Protein AF-A0A452YFK8-F1 (afdb_monomer_lite)

Sequence (552 aa):
MGLPKEFHDQCQLSLEVKFLKDFYCWAQAAVFNTADKILNSNVTIPEEKACSAALRLMLQILSWSFKPTLEHENLDAKIKSGLRSDAINLRKFERSLVKPGSLWTDILISSAHTTWVLNFYTTLRQKYSYDTLWGDSPIAVSCRQLIVQLCSLAGAVFPNDNGDAQIEHFMHILSAVILWIEPPNVIAESIRNGGSESEFIDGCHVLLSVASLTSSSLFDNLLKSIRQYGTINLLSALTSEAVKSVLDNQNEEETWGSDALDILLETWNVILGEACADKSPMSADGALAASNLFKIIVESHLKAAADSAFEDSDDAEYFHVSVSKRDEQLALYALIARAAADTTIPFLEQLFSERFARLSQRDVENDPTRTLEELYWLLLITSHVLTDSGEGETLLIPEALQAGFTNVVEVAQHPVVTLSWSIINFSRQCLDPGIRGRYFSPRLMEAVIWFLARWVATYLVPLDVSREIDSVGRHGSQHSRKLLNSFAWDNNQGELVLDFVVLMSMVALTTYQGEIELQTLTCQKLLASVVRRKHTCAYVVQLDSWRDLTRA

Foldseek 3Di:
DPDDPVVVVVVLVCCQPPPLLVLLVVLLVLLVVLLVCLLPHPDDPVSLVSNLVSLVSNLVSQLDPDDDDPDDAPVVLCVVLFWDPDFDPPVVVSQDQGERALVCLVPLQVVCVLVVLLVSLVSQCVVCVPPLCSCVDSNNLSSLSSLLSSLSYDHNSDDNPSCPSVLVSLLSSLVSLCVLCPPPVVNLVCVVVVGDLNSVLSSLSSLLSNLRTGALVSQQVSCVVPDVGGNLLSLLSNLLSLLLVCLVPVPDPPDSSVSSNVSSLSSLCSHQPPPPPDPDQHDPSNLVSLLVSLVSNLVSQLVSLLVCLPPDDPDPVVPPVVVVVVLVSLLSSLSSCLSNVLRNLVVLLVQLVVLVVVLVPPPVPDQNSSSLSSNLVSLSNLLSNQWPDDDPDQTEGDLSLLQVPLPDQDLCPRSSSSSVVSLLVVLLLCLPVVSVVRRPDLSSLLSSLQSQLRCLSYAVDDPPVVVVVPPDDDPRSVRSNVSSNCVCVPPPNVLVSLLSLLVSLLCQPPVVPPSVSSPCSSVVRRVCSQCVDPVSVVSNVPHPSNVVSVVD

pLDDT: mean 86.05, std 12.92, range [38.34, 98.56]

Secondary structure (DSSP, 8-state):
----HHHHHHHHHHHIIIIIHHHHHHHHHHHHHHHHHHHHSS--HHHHHHHHHHHHHHHHHHTS-PPPP-----HHHHHHHTB-SS----GGGT---B---GGGHIIIIIT-HHHHHHHHHHHHHHHTTT-TTGGGSHHHHHHHHHHHHHHTB-STTS-SSTTHHHHHHHHHHHHHHHHHHSSHHHHHHHHHTT---HHHHHHHHHHHHHHHHB-HHHHHHHHHTTSSS-HHHHHHHHHHHHHHHHHH-TT-SS-HHHHHHHHHHHHHHHHHSTT-SS-PPPPHHHHHHHHHHHHHHHHHHHHHHHHSTT-----HHHHHHHHHHHHHHHHHHHHHHHTTHHHHHHHHHHHHHHHHHHHHS--TTS--HHHHHHHHHHHHHHHHHHS---SSS-----HHHHHTTTT--SGGG-HHHHHHHHHHHHHHGGGSHHHHHHH--HHHHHHHHHHHHHHHHHHS--GGGGGGGTTS--TTHHHHHHHHHHTTTGGGHHHHHHHHHHHHHHHHHHHSTT-HHHHHHIIIIIIHHHHSSHHHHHHHTT-HHHHHHHH-

Structure (mmCIF, N/CA/C/O backbone):
data_AF-A0A452YFK8-F1
#
_entry.id   AF-A0A452YFK8-F1
#
loop_
_atom_site.group_PDB
_atom_site.id
_atom_site.type_symbol
_atom_site.label_atom_id
_atom_site.label_alt_id
_atom_site.label_comp_id
_atom_site.label_asym_id
_atom_site.label_entity_id
_atom_site.label_seq_id
_atom_site.pdbx_PDB_ins_code
_atom_site.Cartn_x
_atom_site.Cartn_y
_atom_site.Cartn_z
_atom_site.occupancy
_atom_site.B_iso_or_equiv
_atom_site.auth_seq_id
_atom_site.auth_comp_id
_atom_site.auth_asym_id
_atom_site.auth_atom_id
_atom_site.pdbx_PDB_model_num
ATOM 1 N N . MET A 1 1 ? -10.301 19.076 -37.029 1.00 59.91 1 MET A N 1
ATOM 2 C CA . MET A 1 1 ? -10.303 18.484 -38.386 1.00 59.91 1 MET A CA 1
ATOM 3 C C . MET A 1 1 ? -11.641 17.860 -38.787 1.00 59.91 1 MET A C 1
ATOM 5 O O . MET A 1 1 ? -11.816 17.655 -39.974 1.00 59.91 1 MET A O 1
ATOM 9 N N . GLY A 1 2 ? -12.604 17.616 -37.881 1.00 85.50 2 GLY A N 1
ATOM 10 C CA . GLY A 1 2 ? -13.976 17.229 -38.268 1.00 85.50 2 GLY A CA 1
ATOM 11 C C . GLY A 1 2 ? -14.100 15.903 -39.033 1.00 85.50 2 GLY A C 1
ATOM 12 O O . GLY A 1 2 ? -15.119 15.679 -39.676 1.00 85.50 2 GLY A O 1
ATOM 13 N N . LEU A 1 3 ? -13.065 15.056 -39.003 1.00 90.50 3 LEU A N 1
ATOM 14 C CA . LEU A 1 3 ? -13.039 13.762 -39.682 1.00 90.50 3 LEU A CA 1
ATOM 15 C C . LEU A 1 3 ? -13.605 12.660 -38.768 1.00 90.50 3 LEU A C 1
ATOM 17 O O . LEU A 1 3 ? -13.616 12.835 -37.546 1.00 90.50 3 LEU A O 1
ATOM 21 N N . PRO A 1 4 ? -14.071 11.530 -39.334 1.00 91.81 4 PRO A N 1
ATOM 22 C CA . PRO A 1 4 ? -14.598 10.414 -38.552 1.00 91.81 4 PRO A CA 1
ATOM 23 C C . PRO A 1 4 ? -13.551 9.804 -37.614 1.00 91.81 4 PRO A C 1
ATOM 25 O O . PRO A 1 4 ? -12.351 9.821 -37.906 1.00 91.81 4 PRO A O 1
ATOM 28 N N . LYS A 1 5 ? -14.010 9.209 -36.508 1.00 89.44 5 LYS A N 1
ATOM 29 C CA . LYS A 1 5 ? -13.144 8.530 -35.532 1.00 89.44 5 LYS A CA 1
ATOM 30 C C . LYS A 1 5 ? -12.317 7.425 -36.194 1.00 89.44 5 LYS A C 1
ATOM 32 O O . LYS A 1 5 ? -11.131 7.303 -35.919 1.00 89.44 5 LYS A O 1
ATOM 37 N N . GLU A 1 6 ? -12.904 6.700 -37.139 1.00 90.94 6 GLU A N 1
ATOM 38 C CA . GLU A 1 6 ? -12.248 5.618 -37.874 1.00 90.94 6 GLU A CA 1
ATOM 39 C C . GLU A 1 6 ? -11.037 6.119 -38.668 1.00 90.94 6 GLU A C 1
ATOM 41 O O . GLU A 1 6 ? -10.021 5.432 -38.749 1.00 90.94 6 GLU A O 1
ATOM 46 N N . PHE A 1 7 ? -11.115 7.331 -39.229 1.00 91.44 7 PHE A N 1
ATOM 47 C CA . PHE A 1 7 ? -9.986 7.942 -39.927 1.00 91.44 7 PHE A CA 1
ATOM 48 C C . PHE A 1 7 ? -8.850 8.258 -38.950 1.00 91.44 7 PHE A C 1
ATOM 50 O O . PHE A 1 7 ? -7.692 7.951 -39.224 1.00 91.44 7 PHE A O 1
ATOM 57 N N . HIS A 1 8 ? -9.180 8.821 -37.784 1.00 89.25 8 HIS A N 1
ATOM 58 C CA . HIS A 1 8 ? -8.199 9.075 -36.731 1.00 89.25 8 HIS A CA 1
ATOM 59 C C . HIS A 1 8 ? -7.556 7.773 -36.227 1.00 89.25 8 HIS A C 1
ATOM 61 O O . HIS A 1 8 ? -6.331 7.709 -36.119 1.00 89.25 8 HIS A O 1
ATOM 67 N N . ASP A 1 9 ? -8.343 6.711 -36.042 1.00 88.06 9 ASP A N 1
ATOM 68 C CA . ASP A 1 9 ? -7.860 5.392 -35.623 1.00 88.06 9 ASP A CA 1
ATOM 69 C C . ASP A 1 9 ? -6.946 4.735 -36.676 1.00 88.06 9 ASP A C 1
ATOM 71 O O . ASP A 1 9 ? -5.994 4.030 -36.319 1.00 88.06 9 ASP A O 1
ATOM 75 N N . GLN A 1 10 ? -7.214 4.964 -37.969 1.00 89.19 10 GLN A N 1
ATOM 76 C CA . GLN A 1 10 ? -6.372 4.520 -39.086 1.00 89.19 10 GLN A CA 1
ATOM 77 C C . GLN A 1 10 ? -5.072 5.321 -39.183 1.00 89.19 10 GLN A C 1
ATOM 79 O O . GLN A 1 10 ? -4.011 4.733 -39.390 1.00 89.19 10 GLN A O 1
ATOM 84 N N . CYS A 1 11 ? -5.125 6.644 -39.012 1.00 89.81 11 CYS A N 1
ATOM 85 C CA . CYS A 1 11 ? -3.928 7.482 -38.955 1.00 89.81 11 CYS A CA 1
ATOM 86 C C . CYS A 1 11 ? -3.033 7.090 -37.777 1.00 89.81 11 CYS A C 1
ATOM 88 O O . CYS A 1 11 ? -1.826 6.957 -37.962 1.00 89.81 11 CYS A O 1
ATOM 90 N N . GLN A 1 12 ? -3.624 6.850 -36.603 1.00 89.88 12 GLN A N 1
ATOM 91 C CA . GLN A 1 12 ? -2.911 6.391 -35.413 1.00 89.88 12 GLN A CA 1
ATOM 92 C C . GLN A 1 12 ? -2.196 5.058 -35.678 1.00 89.88 12 GLN A C 1
ATOM 94 O O . GLN A 1 12 ? -0.994 4.951 -35.451 1.00 89.88 12 GLN A O 1
ATOM 99 N N . LEU A 1 13 ? -2.904 4.074 -36.247 1.00 88.00 13 LEU A N 1
ATOM 100 C CA . LEU A 1 13 ? -2.318 2.780 -36.609 1.00 88.00 13 LEU A CA 1
ATOM 101 C C . LEU A 1 13 ? -1.229 2.921 -37.686 1.00 88.00 13 LEU A C 1
ATOM 103 O O . LEU A 1 13 ? -0.198 2.259 -37.622 1.00 88.00 13 LEU A O 1
ATOM 107 N N . SER A 1 14 ? -1.432 3.789 -38.681 1.00 90.94 14 SER A N 1
ATOM 108 C CA . SER A 1 14 ? -0.426 4.026 -39.717 1.00 90.94 14 SER A CA 1
ATOM 109 C C . SER A 1 14 ? 0.828 4.695 -39.157 1.00 90.94 14 SER A C 1
ATOM 111 O O . SER A 1 14 ? 1.910 4.408 -39.663 1.00 90.94 14 SER A O 1
ATOM 113 N N . LEU A 1 15 ? 0.700 5.587 -38.169 1.00 92.56 15 LEU A N 1
ATOM 114 C CA . LEU A 1 15 ? 1.844 6.184 -37.482 1.00 92.56 15 LEU A CA 1
ATOM 115 C C . LEU A 1 15 ? 2.645 5.105 -36.747 1.00 92.56 15 LEU A C 1
ATOM 117 O O . LEU A 1 15 ? 3.855 4.990 -36.944 1.00 92.56 15 LEU A O 1
ATOM 121 N N . GLU A 1 16 ? 1.938 4.281 -35.975 1.00 91.19 16 GLU A N 1
ATOM 122 C CA . GLU A 1 16 ? 2.496 3.191 -35.175 1.00 91.19 16 GLU A CA 1
ATOM 123 C C . GLU A 1 16 ? 3.266 2.174 -36.017 1.00 91.19 16 GLU A C 1
ATOM 125 O O . GLU A 1 16 ? 4.436 1.905 -35.754 1.00 91.19 16 GLU 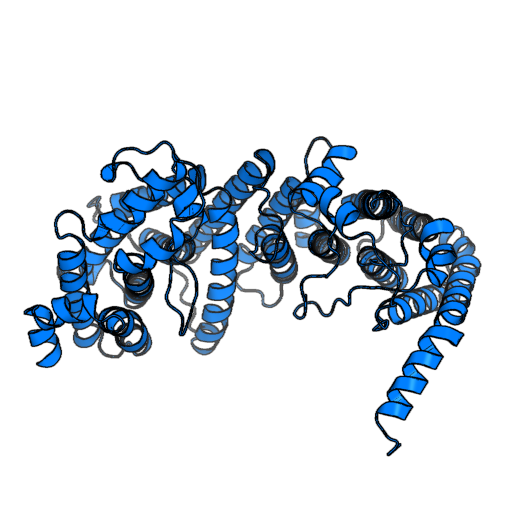A O 1
ATOM 130 N N . VAL A 1 17 ? 2.633 1.652 -37.070 1.00 87.94 17 VAL A N 1
ATOM 131 C CA . VAL A 1 17 ? 3.197 0.560 -37.873 1.00 87.94 17 VAL A CA 1
ATOM 132 C C . VAL A 1 17 ? 4.303 1.037 -38.816 1.00 87.94 17 VAL A C 1
ATOM 134 O O . VAL A 1 17 ? 5.221 0.272 -39.100 1.00 87.94 17 VAL A O 1
ATOM 137 N N . LYS A 1 18 ? 4.226 2.271 -39.339 1.00 90.06 18 LYS A N 1
ATOM 138 C CA . LYS A 1 18 ? 5.127 2.719 -40.418 1.00 90.06 18 LYS A CA 1
ATOM 139 C C . LYS A 1 18 ? 6.245 3.657 -39.987 1.00 90.06 18 LYS A C 1
ATOM 141 O O . LYS A 1 18 ? 7.219 3.743 -40.718 1.00 90.06 18 LYS A O 1
ATOM 146 N N . PHE A 1 19 ? 6.090 4.403 -38.892 1.00 94.31 19 PHE A N 1
ATOM 147 C CA . PHE A 1 19 ? 6.986 5.530 -38.606 1.00 94.31 19 PHE A CA 1
ATOM 148 C C . PHE A 1 19 ? 7.599 5.497 -37.207 1.00 94.31 19 PHE A C 1
ATOM 150 O O . PHE A 1 19 ? 8.754 5.886 -37.060 1.00 94.31 19 PHE A O 1
ATOM 157 N N . LEU A 1 20 ? 6.877 5.024 -36.181 1.00 95.06 20 LEU A N 1
ATOM 158 C CA . LEU A 1 20 ? 7.389 5.068 -34.803 1.00 95.06 20 LEU A CA 1
ATOM 159 C C . LEU A 1 20 ? 8.714 4.309 -34.635 1.00 95.06 20 LEU A C 1
ATOM 161 O O . LEU A 1 20 ? 9.611 4.815 -33.962 1.00 95.06 20 LEU A O 1
ATOM 165 N N . LYS A 1 21 ? 8.862 3.142 -35.281 1.00 94.38 21 LYS A N 1
ATOM 166 C CA . LYS A 1 21 ? 10.102 2.345 -35.241 1.00 94.38 21 LYS A CA 1
ATOM 167 C C . LYS A 1 21 ? 11.293 3.129 -35.808 1.00 94.38 21 LYS A C 1
ATOM 169 O O . LYS A 1 21 ? 12.338 3.210 -35.168 1.00 94.38 21 LYS A O 1
ATOM 174 N N . ASP A 1 22 ? 11.111 3.774 -36.958 1.00 96.00 22 ASP A N 1
ATOM 175 C CA . ASP A 1 22 ? 12.157 4.574 -37.604 1.00 96.00 22 ASP A CA 1
ATOM 176 C C . ASP A 1 22 ? 12.530 5.801 -36.765 1.00 96.00 22 ASP A C 1
ATOM 178 O O . ASP A 1 22 ? 13.711 6.093 -36.577 1.00 96.00 22 ASP A O 1
ATOM 182 N N . PHE A 1 23 ? 11.535 6.494 -36.201 1.00 97.12 23 PHE A N 1
ATOM 183 C CA . PHE A 1 23 ? 11.768 7.645 -35.325 1.00 97.12 23 PHE A CA 1
ATOM 184 C C . PHE A 1 23 ? 12.544 7.250 -34.067 1.00 97.12 23 PHE A C 1
ATOM 186 O O . PHE A 1 23 ? 13.447 7.980 -33.652 1.00 97.12 23 PHE A O 1
ATOM 193 N N . TYR A 1 24 ? 12.244 6.077 -33.502 1.00 96.50 24 TYR A N 1
ATOM 194 C CA . TYR A 1 24 ? 12.995 5.523 -32.382 1.00 96.50 24 TYR A CA 1
ATOM 195 C C . TYR A 1 24 ? 14.456 5.265 -32.769 1.00 96.50 24 TYR A C 1
ATOM 197 O O . TYR A 1 24 ? 15.362 5.720 -32.073 1.00 96.50 24 TYR A O 1
ATOM 205 N N . CYS A 1 25 ? 14.708 4.614 -33.911 1.00 95.81 25 CYS A N 1
ATOM 206 C CA . CYS A 1 25 ? 16.066 4.387 -34.415 1.00 95.81 25 CYS A CA 1
ATOM 207 C C . CYS A 1 25 ? 16.840 5.690 -34.648 1.00 95.81 25 CYS A C 1
ATOM 209 O O . CYS A 1 25 ? 18.030 5.763 -34.343 1.00 95.81 25 CYS A O 1
ATOM 211 N N . TRP A 1 26 ? 16.193 6.729 -35.183 1.00 96.88 26 TRP A N 1
ATOM 212 C CA . TRP A 1 26 ? 16.840 8.027 -35.391 1.00 96.88 26 TRP A CA 1
ATOM 213 C C . TRP A 1 26 ? 17.227 8.685 -34.068 1.00 96.88 26 TRP A C 1
ATOM 215 O O . TRP A 1 26 ? 18.338 9.204 -33.943 1.00 96.88 26 TRP A O 1
ATOM 225 N N . ALA A 1 27 ? 16.343 8.627 -33.071 1.00 97.00 27 ALA A N 1
ATOM 226 C CA . ALA A 1 27 ? 16.626 9.120 -31.730 1.00 97.00 27 ALA A CA 1
ATOM 227 C C . ALA A 1 27 ? 17.775 8.335 -31.075 1.00 97.00 27 ALA A C 1
ATOM 229 O O . ALA A 1 27 ? 18.726 8.930 -30.570 1.00 97.00 27 ALA A O 1
ATOM 230 N N . GLN A 1 28 ? 17.745 7.005 -31.169 1.00 95.50 28 GLN A N 1
ATOM 231 C CA . GLN A 1 28 ? 18.795 6.122 -30.667 1.00 95.50 28 GLN A CA 1
ATOM 232 C C . GLN A 1 28 ? 20.158 6.439 -31.307 1.00 95.50 28 GLN A C 1
ATOM 234 O O . GLN A 1 28 ? 21.156 6.600 -30.604 1.00 95.50 28 GLN A O 1
ATOM 239 N N . ALA A 1 29 ? 20.204 6.613 -32.630 1.00 94.62 29 ALA A N 1
ATOM 240 C CA . ALA A 1 29 ? 21.423 6.991 -33.339 1.00 94.62 29 ALA A CA 1
ATOM 241 C C . ALA A 1 29 ? 21.946 8.373 -32.907 1.00 94.62 29 ALA A C 1
ATOM 243 O O . ALA A 1 29 ? 23.155 8.559 -32.763 1.00 94.62 29 ALA A O 1
ATOM 244 N N . ALA A 1 30 ? 21.059 9.345 -32.666 1.00 94.19 30 ALA A N 1
ATOM 245 C CA . ALA A 1 30 ? 21.447 10.662 -32.158 1.00 94.19 30 ALA A CA 1
ATOM 246 C C . ALA A 1 30 ? 22.082 10.578 -30.758 1.00 94.19 30 ALA A C 1
ATOM 248 O O . ALA A 1 30 ? 23.096 11.236 -30.503 1.00 94.19 30 ALA A O 1
ATOM 249 N N . VAL A 1 31 ? 21.538 9.730 -29.879 1.00 94.38 31 VAL A N 1
ATOM 250 C CA . VAL A 1 31 ? 22.122 9.448 -28.561 1.00 94.38 31 VAL A CA 1
ATOM 251 C C . VAL A 1 31 ? 23.506 8.809 -28.707 1.00 94.38 31 VAL A C 1
ATOM 253 O O . VAL A 1 31 ? 24.469 9.324 -28.145 1.00 94.38 31 VAL A O 1
ATOM 256 N N . PHE A 1 32 ? 23.662 7.761 -29.521 1.00 92.38 32 PHE A N 1
ATOM 257 C CA . PHE A 1 32 ? 24.965 7.106 -29.718 1.00 92.38 32 PHE A CA 1
ATOM 258 C C . PHE A 1 32 ? 26.031 8.056 -30.280 1.00 92.38 32 PHE A C 1
ATOM 260 O O . PHE A 1 32 ? 27.160 8.073 -29.798 1.00 92.38 32 PHE A O 1
ATOM 267 N N . ASN A 1 33 ? 25.662 8.915 -31.234 1.00 90.50 33 ASN A N 1
ATOM 268 C CA . ASN A 1 33 ? 26.579 9.888 -31.835 1.00 90.50 33 ASN A CA 1
ATOM 269 C C . ASN A 1 33 ? 27.036 10.996 -30.868 1.00 90.50 33 ASN A C 1
ATOM 271 O O . ASN A 1 33 ? 28.039 11.669 -31.126 1.00 90.50 33 ASN A O 1
ATOM 275 N N . THR A 1 34 ? 26.295 11.228 -29.783 1.00 90.44 34 THR A N 1
ATOM 276 C CA . THR A 1 34 ? 26.610 12.256 -28.779 1.00 90.44 34 THR A CA 1
ATOM 277 C C . THR A 1 34 ? 27.200 11.672 -27.495 1.00 90.44 34 THR A C 1
ATOM 279 O O . THR A 1 34 ? 27.966 12.365 -26.824 1.00 90.44 34 THR A O 1
ATOM 282 N N . ALA A 1 35 ? 26.929 10.400 -27.190 1.00 89.88 35 ALA A N 1
ATOM 283 C CA . ALA A 1 35 ? 27.331 9.728 -25.957 1.00 89.88 35 ALA A CA 1
ATOM 284 C C . ALA A 1 35 ? 28.841 9.801 -25.689 1.00 89.88 35 ALA A C 1
ATOM 286 O O . ALA A 1 35 ? 29.236 10.280 -24.629 1.00 89.88 35 ALA A O 1
ATOM 287 N N . ASP A 1 36 ? 29.695 9.428 -26.648 1.00 85.75 36 ASP A N 1
ATOM 288 C CA . ASP A 1 36 ? 31.155 9.423 -26.441 1.00 85.75 36 ASP A CA 1
ATOM 289 C C . ASP A 1 36 ? 31.708 10.804 -26.081 1.00 85.75 36 ASP A C 1
ATOM 291 O O . ASP A 1 36 ? 32.612 10.927 -25.250 1.00 85.75 36 ASP A O 1
ATOM 295 N N . LYS A 1 37 ? 31.153 11.862 -26.681 1.00 86.88 37 LYS A N 1
ATOM 296 C CA . LYS A 1 37 ? 31.541 13.243 -26.373 1.00 86.88 37 LYS A CA 1
ATOM 297 C C . LYS A 1 37 ? 31.086 13.629 -24.973 1.00 86.88 37 LYS A C 1
ATOM 299 O O . LYS A 1 37 ? 31.869 14.208 -24.219 1.00 86.88 37 LYS A O 1
ATOM 304 N N . ILE A 1 38 ? 29.848 13.285 -24.620 1.00 88.19 38 ILE A N 1
ATOM 305 C CA . ILE A 1 38 ? 29.280 13.567 -23.301 1.00 88.19 38 ILE A CA 1
ATOM 306 C C . ILE A 1 38 ? 30.067 12.841 -22.212 1.00 88.19 38 ILE A C 1
ATOM 308 O O . ILE A 1 38 ? 30.312 13.428 -21.166 1.00 88.19 38 ILE A O 1
ATOM 312 N N . LEU A 1 39 ? 30.521 11.609 -22.448 1.00 86.19 39 LEU A N 1
ATOM 313 C CA . LEU A 1 39 ? 31.286 10.847 -21.463 1.00 86.19 39 LEU A CA 1
ATOM 314 C C . LEU A 1 39 ? 32.730 11.361 -21.338 1.00 86.19 39 LEU A C 1
ATOM 316 O O . LEU A 1 39 ? 33.179 11.650 -20.230 1.00 86.19 39 LEU A O 1
ATOM 320 N N . ASN A 1 40 ? 33.432 11.581 -22.454 1.00 80.81 40 ASN A N 1
ATOM 321 C CA . ASN A 1 40 ? 34.891 11.767 -22.447 1.00 80.81 40 ASN A CA 1
ATOM 322 C C . ASN A 1 40 ? 35.386 13.224 -22.462 1.00 80.81 40 ASN A C 1
ATOM 324 O O . ASN A 1 40 ? 36.584 13.453 -22.304 1.00 80.81 40 ASN A O 1
ATOM 328 N N . SER A 1 41 ? 34.517 14.218 -22.672 1.00 71.75 41 SER A N 1
ATOM 329 C CA . SER A 1 41 ? 34.933 15.628 -22.785 1.00 71.75 41 SER A CA 1
ATOM 330 C C . SER A 1 41 ? 34.236 16.554 -21.782 1.00 71.75 41 SER A C 1
ATOM 332 O O . SER A 1 41 ? 33.231 16.181 -21.165 1.00 71.75 41 SER A O 1
ATOM 334 N N . ASN A 1 42 ? 34.784 17.765 -21.603 1.00 66.94 42 ASN A N 1
ATOM 335 C CA . ASN A 1 42 ? 34.073 18.868 -20.954 1.00 66.94 42 ASN A CA 1
ATOM 336 C C . ASN A 1 42 ? 32.924 19.265 -21.882 1.00 66.94 42 ASN A C 1
ATOM 338 O O . ASN A 1 42 ? 33.147 19.835 -22.951 1.00 66.94 42 ASN A O 1
ATOM 342 N N . VAL A 1 43 ? 31.722 18.847 -21.498 1.00 63.16 43 VAL A N 1
ATOM 343 C CA . VAL A 1 43 ? 30.546 18.796 -22.361 1.00 63.16 43 VAL A CA 1
ATOM 344 C C . VAL A 1 43 ? 30.190 20.187 -22.874 1.00 63.16 43 VAL A C 1
ATOM 346 O O . VAL A 1 43 ? 30.161 21.173 -22.141 1.00 63.16 43 VAL A O 1
ATOM 349 N N . THR A 1 44 ? 29.900 20.254 -24.164 1.00 67.38 44 THR A N 1
ATOM 350 C CA . THR A 1 44 ? 29.339 21.433 -24.807 1.00 67.38 44 THR A CA 1
ATOM 351 C C . THR A 1 44 ? 27.811 21.376 -24.612 1.00 67.38 44 THR A C 1
ATOM 353 O O . THR A 1 44 ? 27.180 20.358 -24.889 1.00 67.38 44 THR A O 1
ATOM 356 N N . ILE A 1 45 ? 27.210 22.442 -24.056 1.00 74.19 45 ILE A N 1
ATOM 357 C CA . ILE A 1 45 ? 25.773 22.512 -23.681 1.00 74.19 45 ILE A CA 1
ATOM 358 C C . ILE A 1 45 ? 24.817 22.022 -24.803 1.00 74.19 45 ILE A C 1
ATOM 360 O O . ILE A 1 45 ? 23.810 21.380 -24.491 1.00 74.19 45 ILE A O 1
ATOM 364 N N . PRO A 1 46 ? 25.069 22.300 -26.101 1.00 83.25 46 PRO A N 1
ATOM 365 C CA . PRO A 1 46 ? 24.277 21.766 -27.211 1.00 83.25 46 PRO A CA 1
ATOM 366 C C . PRO A 1 46 ? 24.206 20.233 -27.304 1.00 83.25 46 PRO A C 1
ATOM 368 O O . PRO A 1 46 ? 23.125 19.706 -27.563 1.00 83.25 46 PRO A O 1
ATOM 371 N N . GLU A 1 47 ? 25.309 19.509 -27.099 1.00 86.25 47 GLU A N 1
ATOM 372 C CA . GLU A 1 47 ? 25.363 18.046 -27.222 1.00 86.25 47 GLU A CA 1
ATOM 373 C C . GLU A 1 47 ? 24.536 17.366 -26.135 1.00 86.25 47 GLU A C 1
ATOM 375 O O . GLU A 1 47 ? 23.780 16.439 -26.425 1.00 86.25 47 GLU A O 1
ATOM 380 N N . GLU A 1 48 ? 24.624 17.859 -24.899 1.00 87.19 48 GLU A N 1
ATOM 381 C CA . GLU A 1 48 ? 23.824 17.346 -23.786 1.00 87.19 48 GLU A CA 1
ATOM 382 C C . GLU A 1 48 ? 22.328 17.570 -24.023 1.00 87.19 48 GLU A C 1
ATOM 384 O O . GLU A 1 48 ? 21.520 16.659 -23.840 1.00 87.19 48 GLU A O 1
ATOM 389 N N . LYS A 1 49 ? 21.951 18.761 -24.512 1.00 90.38 49 LYS A N 1
ATOM 390 C CA . LYS A 1 49 ? 20.561 19.073 -24.873 1.00 90.38 49 LYS A CA 1
ATOM 391 C C . LYS A 1 49 ? 20.047 18.187 -26.003 1.00 90.38 49 LYS A C 1
ATOM 393 O O . LYS A 1 49 ? 18.911 17.724 -25.926 1.00 90.38 49 LYS A O 1
ATOM 398 N N . ALA A 1 50 ? 20.858 17.942 -27.032 1.00 91.94 50 ALA A N 1
ATOM 399 C CA . ALA A 1 50 ? 20.492 17.063 -28.140 1.00 91.94 50 ALA A CA 1
ATOM 400 C C . ALA A 1 50 ? 20.299 15.613 -27.668 1.00 91.94 50 ALA A C 1
ATOM 402 O O . ALA A 1 50 ? 19.294 14.991 -28.007 1.00 91.94 50 ALA A O 1
ATOM 403 N N . CYS A 1 51 ? 21.211 15.105 -26.833 1.00 94.25 51 CYS A N 1
ATOM 404 C CA . CYS A 1 51 ? 21.105 13.774 -26.239 1.00 94.25 51 CYS A CA 1
ATOM 405 C C . CYS A 1 51 ? 19.866 13.646 -25.340 1.00 94.25 51 CYS A C 1
ATOM 407 O O . CYS A 1 51 ? 19.058 12.739 -25.527 1.00 94.25 51 CYS A O 1
ATOM 409 N N . SER A 1 52 ? 19.646 14.605 -24.433 1.00 94.31 52 SER A N 1
ATOM 410 C CA . SER A 1 52 ? 18.451 14.654 -23.580 1.00 94.31 52 SER A CA 1
ATOM 411 C C . SER A 1 52 ? 17.156 14.694 -24.403 1.00 94.31 52 SER A C 1
ATOM 413 O O . SER A 1 52 ? 16.220 13.953 -24.108 1.00 94.31 52 SER A O 1
ATOM 415 N N . ALA A 1 53 ? 17.095 15.502 -25.467 1.00 95.88 53 ALA A N 1
ATOM 416 C CA . ALA A 1 53 ? 15.924 15.566 -26.341 1.00 95.88 53 ALA A CA 1
ATOM 417 C C . ALA A 1 53 ? 15.670 14.242 -27.081 1.00 95.88 53 ALA A C 1
ATOM 419 O O . ALA A 1 53 ? 14.522 13.820 -27.201 1.00 95.88 53 ALA A O 1
ATOM 420 N N . ALA A 1 54 ? 16.726 13.564 -27.536 1.00 97.25 54 ALA A N 1
ATOM 421 C CA . ALA A 1 54 ? 16.612 12.269 -28.196 1.00 97.25 54 ALA A CA 1
ATOM 422 C C . ALA A 1 54 ? 16.148 11.160 -27.230 1.00 97.25 54 ALA A C 1
ATOM 424 O O . ALA A 1 54 ? 15.265 10.378 -27.579 1.00 97.25 54 ALA A O 1
ATOM 425 N N . LEU A 1 55 ? 16.653 11.139 -25.991 1.00 97.19 55 LEU A N 1
ATOM 426 C CA . LEU A 1 55 ? 16.165 10.246 -24.929 1.00 97.19 55 LEU A CA 1
ATOM 427 C C . LEU A 1 55 ? 14.676 10.473 -24.632 1.00 97.19 55 LEU A C 1
ATOM 429 O O . LEU A 1 55 ? 13.910 9.516 -24.548 1.00 97.19 55 LEU A O 1
ATOM 433 N N . ARG A 1 56 ? 14.242 11.737 -24.543 1.00 96.31 56 ARG A N 1
ATOM 434 C CA . ARG A 1 56 ? 12.821 12.080 -24.354 1.00 96.31 56 ARG A CA 1
ATOM 435 C C . ARG A 1 56 ? 11.950 11.658 -25.527 1.00 96.31 56 ARG A C 1
ATOM 437 O O . ARG A 1 56 ? 10.823 11.236 -25.301 1.00 96.31 56 ARG A O 1
ATOM 444 N N . LEU A 1 57 ? 12.448 11.754 -26.759 1.00 97.12 57 LEU A N 1
ATOM 445 C CA . LEU A 1 57 ? 11.716 11.268 -27.928 1.00 97.12 57 LEU A CA 1
ATOM 446 C C . LEU A 1 57 ? 11.528 9.746 -27.862 1.00 97.12 57 LEU A C 1
ATOM 448 O O . LEU A 1 57 ? 10.421 9.268 -28.090 1.00 97.12 57 LEU A O 1
ATOM 452 N N . MET A 1 58 ? 12.570 8.993 -27.491 1.00 96.75 58 MET A N 1
ATOM 453 C CA . MET A 1 58 ? 12.446 7.546 -27.264 1.00 96.75 58 MET A CA 1
ATOM 454 C C . MET A 1 58 ? 11.415 7.236 -26.175 1.00 96.75 58 MET A C 1
ATOM 456 O O . MET A 1 58 ? 10.540 6.403 -26.395 1.00 96.75 58 MET A O 1
ATOM 460 N N . LEU A 1 59 ? 11.458 7.954 -25.048 1.00 95.00 59 LEU A N 1
ATOM 461 C CA . LEU A 1 59 ? 10.468 7.832 -23.976 1.00 95.00 59 LEU A CA 1
ATOM 462 C C . LEU A 1 59 ? 9.042 8.087 -24.487 1.00 95.00 59 LEU A C 1
ATOM 464 O O . LEU A 1 59 ? 8.180 7.236 -24.314 1.00 95.00 59 LEU A O 1
ATOM 468 N N . GLN A 1 60 ? 8.800 9.207 -25.174 1.00 93.31 60 GLN A N 1
ATOM 469 C CA . GLN A 1 60 ? 7.478 9.559 -25.708 1.00 93.31 60 GLN A CA 1
ATOM 470 C C . GLN A 1 60 ? 6.937 8.513 -26.689 1.00 93.31 60 GLN A C 1
ATOM 472 O O . GLN A 1 60 ? 5.738 8.237 -26.691 1.00 93.31 60 GLN A O 1
ATOM 477 N N . ILE A 1 61 ? 7.810 7.920 -27.510 1.00 94.38 61 ILE A N 1
ATOM 478 C CA . ILE A 1 61 ? 7.438 6.829 -28.415 1.00 94.38 61 ILE A CA 1
ATOM 479 C C . ILE A 1 61 ? 7.053 5.578 -27.619 1.00 94.38 61 ILE A C 1
ATOM 481 O O . ILE A 1 61 ? 6.054 4.942 -27.941 1.00 94.38 61 ILE A O 1
ATOM 485 N N . LEU A 1 62 ? 7.800 5.228 -26.570 1.00 91.88 62 LEU A N 1
ATOM 486 C CA . LEU A 1 62 ? 7.473 4.078 -25.722 1.00 91.88 62 LEU A CA 1
ATOM 487 C C . LEU A 1 62 ? 6.255 4.321 -24.824 1.00 91.88 62 LEU A C 1
ATOM 489 O O . LEU A 1 62 ? 5.614 3.362 -24.413 1.00 91.88 62 LEU A O 1
ATOM 493 N N . SER A 1 63 ? 5.888 5.571 -24.547 1.00 88.94 63 SER A N 1
ATOM 494 C CA . SER A 1 63 ? 4.642 5.920 -23.852 1.00 88.94 63 SER A CA 1
ATOM 495 C C . SER A 1 63 ? 3.405 5.879 -24.759 1.00 88.94 63 SER A C 1
ATOM 497 O O . SER A 1 63 ? 2.290 6.093 -24.279 1.00 88.94 63 SER A O 1
ATOM 499 N N . TRP A 1 64 ? 3.572 5.596 -26.057 1.00 89.31 64 TRP A N 1
ATOM 500 C CA . TRP A 1 64 ? 2.474 5.456 -27.010 1.00 89.31 64 TRP A CA 1
ATOM 501 C C . TRP A 1 64 ? 1.509 4.327 -26.623 1.00 89.31 64 TRP A C 1
ATOM 503 O O . TRP A 1 64 ? 1.911 3.265 -26.151 1.00 89.31 64 TRP A O 1
ATOM 513 N N . SER A 1 65 ? 0.214 4.528 -26.870 1.00 85.00 65 SER A N 1
ATOM 514 C CA . SER A 1 65 ? -0.819 3.511 -26.651 1.00 85.00 65 SER A CA 1
ATOM 515 C C . SER A 1 65 ? -0.855 2.499 -27.802 1.00 85.00 65 SER A C 1
ATOM 517 O O . SER A 1 65 ? -1.736 2.547 -28.662 1.00 85.00 65 SER A O 1
ATOM 519 N N . PHE A 1 66 ? 0.122 1.586 -27.812 1.00 84.69 66 PHE A N 1
ATOM 520 C CA . PHE A 1 66 ? 0.231 0.515 -28.808 1.00 84.69 66 PHE A CA 1
ATOM 521 C C . PHE A 1 66 ? -1.051 -0.315 -28.889 1.00 84.69 66 PHE A C 1
ATOM 523 O O . PHE A 1 66 ? -1.615 -0.723 -27.866 1.00 84.69 66 PHE A O 1
ATOM 530 N N . LYS A 1 67 ? -1.512 -0.594 -30.112 1.00 79.62 67 LYS A N 1
ATOM 531 C CA . LYS A 1 67 ? -2.680 -1.459 -30.296 1.00 79.62 67 LYS A CA 1
ATOM 532 C C . LYS A 1 67 ? -2.282 -2.917 -30.036 1.00 79.62 67 LYS A C 1
ATOM 534 O O . LYS A 1 67 ? -1.235 -3.356 -30.514 1.00 79.62 67 LYS A O 1
ATOM 539 N N . PRO A 1 68 ? -3.111 -3.694 -29.312 1.00 68.81 68 PRO A N 1
ATOM 540 C CA . PRO A 1 68 ? -2.808 -5.089 -29.029 1.00 68.81 68 PRO A CA 1
ATOM 541 C C . PRO A 1 68 ? -2.659 -5.861 -30.340 1.00 68.81 68 PRO A C 1
ATOM 543 O O . PRO A 1 68 ? -3.553 -5.869 -31.189 1.00 68.81 68 PRO A O 1
ATOM 546 N N . THR A 1 69 ? -1.502 -6.490 -30.512 1.00 64.75 69 THR A N 1
ATOM 547 C CA . THR A 1 69 ? -1.217 -7.351 -31.656 1.00 64.75 69 THR A CA 1
ATOM 548 C C . THR A 1 69 ? -1.936 -8.685 -31.448 1.00 64.75 69 THR A C 1
ATOM 550 O O . THR A 1 69 ? -1.885 -9.254 -30.363 1.00 64.75 69 THR A O 1
ATOM 553 N N . LEU A 1 70 ? -2.612 -9.203 -32.480 1.00 58.25 70 LEU A N 1
ATOM 554 C CA . LEU A 1 70 ? -3.315 -10.503 -32.458 1.00 58.25 70 LEU A CA 1
ATOM 555 C C . LEU A 1 70 ? -2.348 -11.709 -32.467 1.00 58.25 70 LEU A C 1
ATOM 557 O O . LEU A 1 70 ? -2.695 -12.786 -32.951 1.00 58.25 70 LEU A O 1
ATOM 561 N N . GLU A 1 71 ? -1.116 -11.533 -31.996 1.00 62.69 71 GLU A N 1
ATOM 562 C CA . GLU A 1 71 ? -0.132 -12.610 -31.948 1.00 62.69 71 GLU A CA 1
ATOM 563 C C . GLU A 1 71 ? -0.500 -13.586 -30.820 1.00 62.69 71 GLU A C 1
ATOM 565 O O . GLU A 1 71 ? -0.851 -13.183 -29.711 1.00 62.69 71 GLU A O 1
ATOM 570 N N . HIS A 1 72 ? -0.471 -14.889 -31.118 1.00 58.78 72 HIS A N 1
ATOM 571 C CA . HIS A 1 72 ? -0.794 -15.933 -30.146 1.00 58.78 72 HIS A CA 1
ATOM 572 C C . HIS A 1 72 ? 0.292 -16.000 -29.065 1.00 58.78 72 HIS A C 1
ATOM 574 O O . HIS A 1 72 ? 1.318 -16.657 -29.243 1.00 58.78 72 HIS A O 1
ATOM 580 N N . GLU A 1 73 ? 0.055 -15.344 -27.931 1.00 62.41 73 GLU A N 1
ATOM 581 C CA . GLU A 1 73 ? 0.868 -15.531 -26.733 1.00 62.41 73 GLU A CA 1
ATOM 582 C C . GLU A 1 73 ? 0.596 -16.909 -26.116 1.00 62.41 73 GLU A C 1
ATOM 584 O O . GLU A 1 73 ? -0.556 -17.318 -25.945 1.00 62.41 73 GLU A O 1
ATOM 589 N N . ASN A 1 74 ? 1.656 -17.634 -25.749 1.00 69.06 74 ASN A N 1
ATOM 590 C CA . ASN A 1 74 ? 1.530 -18.893 -25.017 1.00 69.06 74 ASN A CA 1
ATOM 591 C C . ASN A 1 74 ? 1.197 -18.616 -23.540 1.00 69.06 74 ASN A C 1
ATOM 593 O O . ASN A 1 74 ? 2.081 -18.589 -22.680 1.00 69.06 74 ASN A O 1
ATOM 597 N N . LEU A 1 75 ? -0.088 -18.373 -23.267 1.00 69.12 75 LEU A N 1
ATOM 598 C CA . LEU A 1 75 ? -0.603 -17.991 -21.948 1.00 69.12 75 LEU A CA 1
ATOM 599 C C . LEU A 1 75 ? -0.208 -19.000 -20.853 1.00 69.12 75 LEU A C 1
ATOM 601 O O . LEU A 1 75 ? 0.228 -18.600 -19.777 1.00 69.12 75 LEU A O 1
ATOM 605 N N . ASP A 1 76 ? -0.274 -20.301 -21.156 1.00 66.69 76 ASP A N 1
ATOM 606 C CA . ASP A 1 76 ? 0.068 -21.381 -20.219 1.00 66.69 76 ASP A CA 1
ATOM 607 C C . ASP A 1 76 ? 1.537 -21.343 -19.784 1.00 66.69 76 ASP A C 1
ATOM 609 O O . ASP A 1 76 ? 1.858 -21.664 -18.638 1.00 66.69 76 ASP A O 1
ATOM 613 N N . ALA A 1 77 ? 2.445 -20.973 -20.689 1.00 69.88 77 ALA A N 1
ATOM 614 C CA . ALA A 1 77 ? 3.861 -20.851 -20.366 1.00 69.88 77 ALA A CA 1
ATOM 615 C C . ALA A 1 77 ? 4.140 -19.619 -19.494 1.00 69.88 77 ALA A C 1
ATOM 617 O O . ALA A 1 77 ? 4.886 -19.735 -18.524 1.00 69.88 77 ALA A O 1
ATOM 618 N N . LYS A 1 78 ? 3.494 -18.477 -19.780 1.00 71.75 78 LYS A N 1
ATOM 619 C CA . LYS A 1 78 ? 3.616 -17.247 -18.973 1.00 71.75 78 LYS A CA 1
ATOM 620 C C . LYS A 1 78 ? 3.076 -17.419 -17.555 1.00 71.75 78 LYS A C 1
ATOM 622 O O . LYS A 1 78 ? 3.723 -16.998 -16.602 1.00 71.75 78 LYS A O 1
ATOM 627 N N . ILE A 1 79 ? 1.928 -18.083 -17.406 1.00 73.06 79 ILE A N 1
ATOM 628 C CA . ILE A 1 79 ? 1.361 -18.386 -16.084 1.00 73.06 79 ILE A CA 1
ATOM 629 C C . ILE A 1 79 ? 2.344 -19.250 -15.285 1.00 73.06 79 ILE A C 1
ATOM 631 O O . ILE A 1 79 ? 2.646 -18.939 -14.139 1.00 73.06 79 ILE A O 1
ATOM 635 N N . LYS A 1 80 ? 2.927 -20.286 -15.906 1.00 75.88 80 LYS A N 1
ATOM 636 C CA . LYS A 1 80 ? 3.914 -21.156 -15.243 1.00 75.88 80 LYS A CA 1
ATOM 637 C C . LYS A 1 80 ? 5.201 -20.439 -14.842 1.00 75.88 80 LYS A C 1
ATOM 639 O O . LYS A 1 80 ? 5.783 -20.813 -13.828 1.00 75.88 80 LYS A O 1
ATOM 644 N N . SER A 1 81 ? 5.657 -19.456 -15.616 1.00 76.44 81 SER A N 1
ATOM 645 C CA . SER A 1 81 ? 6.816 -18.636 -15.247 1.00 76.44 81 SER A CA 1
ATOM 646 C C . SER A 1 81 ? 6.473 -17.523 -14.257 1.00 76.44 81 SER A C 1
ATOM 648 O O . SER A 1 81 ? 7.378 -16.911 -13.696 1.00 76.44 81 SER A O 1
ATOM 650 N N . GLY A 1 82 ? 5.186 -17.293 -13.982 1.00 79.44 82 GLY A N 1
ATOM 651 C CA . GLY A 1 82 ? 4.715 -16.273 -13.054 1.00 79.44 82 GLY A CA 1
ATOM 652 C C . GLY A 1 82 ? 4.655 -14.871 -13.662 1.00 79.44 82 GLY A C 1
ATOM 653 O O . GLY A 1 82 ? 4.650 -13.904 -12.904 1.00 79.44 82 GLY A O 1
ATOM 654 N N . LEU A 1 83 ? 4.625 -14.741 -14.992 1.00 84.75 83 LEU A N 1
ATOM 655 C CA . LEU A 1 83 ? 4.451 -13.478 -15.719 1.00 84.75 83 LEU A CA 1
ATOM 656 C C . LEU A 1 83 ? 2.968 -13.190 -15.983 1.00 84.75 83 LEU A C 1
ATOM 658 O O . LEU A 1 83 ? 2.184 -14.097 -16.267 1.00 84.75 83 LEU A O 1
ATOM 662 N N . ARG A 1 84 ? 2.579 -11.911 -15.953 1.00 79.12 84 ARG A N 1
ATOM 663 C CA . ARG A 1 84 ? 1.202 -11.474 -16.233 1.00 79.12 84 ARG A CA 1
ATOM 664 C C . ARG A 1 84 ? 1.040 -11.045 -17.692 1.00 79.12 84 ARG A C 1
ATOM 666 O O . ARG A 1 84 ? 1.872 -10.323 -18.238 1.00 79.12 84 ARG A O 1
ATOM 673 N N . SER A 1 85 ? -0.051 -11.478 -18.327 1.00 62.47 85 SER A N 1
ATOM 674 C CA . SER A 1 85 ? -0.412 -11.068 -19.694 1.00 62.47 85 SER A CA 1
ATOM 675 C C . SER A 1 85 ? -1.074 -9.689 -19.734 1.00 62.47 85 SER A C 1
ATOM 677 O O . SER A 1 85 ? -0.857 -8.929 -20.679 1.00 62.47 85 SER A O 1
ATOM 679 N N . ASP A 1 86 ? -1.837 -9.339 -18.697 1.00 63.00 86 ASP A N 1
ATOM 680 C CA . ASP A 1 86 ? -2.514 -8.052 -18.555 1.00 63.00 86 ASP A CA 1
ATOM 681 C C . ASP A 1 86 ? -1.976 -7.307 -17.335 1.00 63.00 86 ASP A C 1
ATOM 683 O O . ASP A 1 86 ? -1.922 -7.858 -16.235 1.00 63.00 86 ASP A O 1
ATOM 687 N N . ALA A 1 87 ? -1.557 -6.053 -17.538 1.00 60.00 87 ALA A N 1
ATOM 688 C CA . ALA A 1 87 ? -1.168 -5.201 -16.423 1.00 60.00 87 ALA A CA 1
ATOM 689 C C . ALA A 1 87 ? -2.395 -4.819 -15.604 1.00 60.00 87 ALA A C 1
ATOM 691 O O . ALA A 1 87 ? -3.458 -4.497 -16.147 1.00 60.00 87 ALA A O 1
ATOM 692 N N . ILE A 1 88 ? -2.199 -4.774 -14.288 1.00 66.44 88 ILE A N 1
ATOM 693 C CA . ILE A 1 88 ? -3.114 -4.071 -13.396 1.00 66.44 88 ILE A CA 1
ATOM 694 C C . ILE A 1 88 ? -3.186 -2.610 -13.853 1.00 66.44 88 ILE A C 1
ATOM 696 O O . ILE A 1 88 ? -2.179 -2.003 -14.215 1.00 66.44 88 ILE A O 1
ATOM 700 N N . ASN A 1 89 ? -4.395 -2.053 -13.901 1.00 61.25 89 ASN A N 1
ATOM 701 C CA . ASN A 1 89 ? -4.610 -0.706 -14.409 1.00 61.25 89 ASN A CA 1
ATOM 702 C C . ASN A 1 89 ? -4.122 0.344 -13.394 1.00 61.25 89 ASN A C 1
ATOM 704 O O . ASN A 1 89 ? -4.872 0.749 -12.511 1.00 61.25 89 ASN A O 1
ATOM 708 N N . LEU A 1 90 ? -2.878 0.801 -13.542 1.00 66.94 90 LEU A N 1
ATOM 709 C CA . LEU A 1 90 ? -2.228 1.783 -12.667 1.00 66.94 90 LEU A CA 1
ATOM 710 C C . LEU A 1 90 ? -2.603 3.235 -13.024 1.00 66.94 90 LEU A C 1
ATOM 712 O O . LEU A 1 90 ? -1.729 4.079 -13.229 1.00 66.94 90 LEU A O 1
ATOM 716 N N . ARG A 1 91 ? -3.906 3.549 -13.121 1.00 60.06 91 ARG A N 1
ATOM 717 C CA . ARG A 1 91 ? -4.383 4.883 -13.559 1.00 60.06 91 ARG A CA 1
ATOM 718 C C . ARG A 1 91 ? -3.803 6.034 -12.739 1.00 60.06 91 ARG A C 1
ATOM 720 O O . ARG A 1 91 ? -3.569 7.094 -13.305 1.00 60.06 91 ARG A O 1
ATOM 727 N N . LYS A 1 92 ? -3.563 5.814 -11.440 1.00 67.06 92 LYS A N 1
ATOM 728 C CA . LYS A 1 92 ? -3.056 6.828 -10.503 1.00 67.06 92 LYS A CA 1
ATOM 729 C C . LYS A 1 92 ? -1.661 7.350 -10.876 1.00 67.06 92 LYS A C 1
ATOM 731 O O . LYS A 1 92 ? -1.365 8.499 -10.591 1.00 67.06 92 LYS A O 1
ATOM 736 N N . PHE A 1 93 ? -0.830 6.542 -11.537 1.00 67.00 93 PHE A N 1
ATOM 737 C CA . PHE A 1 93 ? 0.575 6.885 -11.792 1.00 67.00 93 PHE A CA 1
ATOM 738 C C . PHE A 1 93 ? 0.872 7.241 -13.255 1.00 67.00 93 PHE A C 1
ATOM 740 O O . PHE A 1 93 ? 2.038 7.370 -13.604 1.00 67.00 93 PHE A O 1
ATOM 747 N N . GLU A 1 94 ? -0.150 7.365 -14.115 1.00 57.19 94 GLU A N 1
ATOM 748 C CA . GLU A 1 94 ? -0.020 7.691 -15.552 1.00 57.19 94 GLU A CA 1
ATOM 749 C C . GLU A 1 94 ? 0.973 6.805 -16.334 1.00 57.19 94 GLU A C 1
ATOM 751 O O . GLU A 1 94 ? 1.499 7.186 -17.380 1.00 57.19 94 GLU A O 1
ATOM 756 N N . ARG A 1 95 ? 1.222 5.579 -15.864 1.00 63.66 95 ARG A N 1
ATOM 757 C CA . ARG A 1 95 ? 2.163 4.658 -16.512 1.00 63.66 95 ARG A CA 1
ATOM 758 C C . ARG A 1 95 ? 1.439 3.744 -17.472 1.00 63.66 95 ARG A C 1
ATOM 760 O O . ARG A 1 95 ? 0.670 2.873 -17.066 1.00 63.66 95 ARG A O 1
ATOM 767 N N . SER A 1 96 ? 1.709 3.931 -18.759 1.00 65.31 96 SER A N 1
ATOM 768 C CA . SER A 1 96 ? 1.245 3.019 -19.792 1.00 65.31 96 SER A CA 1
ATOM 769 C C . SER A 1 96 ? 2.140 1.787 -19.842 1.00 65.31 96 SER A C 1
ATOM 771 O O . SER A 1 96 ? 3.369 1.867 -19.915 1.00 65.31 96 SER A O 1
ATOM 773 N N . LEU A 1 97 ? 1.500 0.622 -19.812 1.00 78.31 97 LEU A N 1
ATOM 774 C CA . LEU A 1 97 ? 2.160 -0.616 -20.174 1.00 78.31 97 LEU A CA 1
ATOM 775 C C . LEU A 1 97 ? 2.566 -0.566 -21.654 1.00 78.31 97 LEU A C 1
ATOM 777 O O . LEU A 1 97 ? 1.753 -0.203 -22.507 1.00 78.31 97 LEU A O 1
ATOM 781 N N . VAL A 1 98 ? 3.795 -0.977 -21.961 1.00 85.62 98 VAL A N 1
ATOM 782 C CA . VAL A 1 98 ? 4.370 -0.869 -23.306 1.00 85.62 98 VAL A CA 1
ATOM 783 C C . VAL A 1 98 ? 4.306 -2.231 -23.981 1.00 85.62 98 VAL A C 1
ATOM 785 O O . VAL A 1 98 ? 5.106 -3.114 -23.683 1.00 85.62 98 VAL A O 1
ATOM 788 N N . LYS A 1 99 ? 3.342 -2.405 -24.896 1.00 86.56 99 LYS A N 1
ATOM 789 C CA . LYS A 1 99 ? 3.135 -3.648 -25.665 1.00 86.56 99 LYS A CA 1
ATOM 790 C C . LYS A 1 99 ? 3.413 -3.480 -27.172 1.00 86.56 99 LYS A C 1
ATOM 792 O O . LYS A 1 99 ? 2.479 -3.585 -27.970 1.00 86.56 99 LYS A O 1
ATOM 797 N N . PRO A 1 100 ? 4.656 -3.195 -27.599 1.00 88.38 100 PRO A N 1
ATOM 798 C CA . PRO A 1 100 ? 4.987 -3.160 -29.012 1.00 88.38 100 PRO A CA 1
ATOM 799 C C . PRO A 1 100 ? 4.981 -4.585 -29.590 1.00 88.38 100 PRO A C 1
ATOM 801 O O . PRO A 1 100 ? 5.191 -5.565 -28.875 1.00 88.38 100 PRO A O 1
ATOM 804 N N . GLY A 1 101 ? 4.717 -4.711 -30.893 1.00 87.38 101 GLY A N 1
ATOM 805 C CA . GLY A 1 101 ? 4.721 -6.013 -31.572 1.00 87.38 101 GLY A CA 1
ATOM 806 C C . GLY A 1 101 ? 6.128 -6.596 -31.757 1.00 87.38 101 GLY A C 1
ATOM 807 O O . GLY A 1 101 ? 7.127 -5.892 -31.599 1.00 87.38 101 GLY A O 1
ATOM 808 N N . SER A 1 102 ? 6.200 -7.853 -32.201 1.00 88.50 102 SER A N 1
ATOM 809 C CA . SER A 1 102 ? 7.442 -8.608 -32.470 1.00 88.50 102 SER A CA 1
ATOM 810 C C . SER A 1 102 ? 8.436 -7.909 -33.412 1.00 88.50 102 SER A C 1
ATOM 812 O O . SER A 1 102 ? 9.645 -8.135 -33.364 1.00 88.50 102 SER A O 1
ATOM 814 N N . LEU A 1 103 ? 7.958 -6.978 -34.243 1.00 89.81 103 LEU A N 1
ATOM 815 C CA . LEU A 1 103 ? 8.811 -6.123 -35.071 1.00 89.81 103 LEU A CA 1
ATOM 816 C C . LEU A 1 103 ? 9.738 -5.208 -34.264 1.00 89.81 103 LEU A C 1
ATOM 818 O O . LEU A 1 103 ? 10.626 -4.625 -34.868 1.00 89.81 103 LEU A O 1
ATOM 822 N N . TRP A 1 104 ? 9.530 -5.027 -32.962 1.00 92.69 104 TRP A N 1
ATOM 823 C CA . TRP A 1 104 ? 10.386 -4.210 -32.100 1.00 92.69 104 TRP A CA 1
ATOM 824 C C . TRP A 1 104 ? 11.421 -5.029 -31.323 1.00 92.69 104 TRP A C 1
ATOM 826 O O . TRP A 1 104 ? 12.298 -4.442 -30.687 1.00 92.69 104 TRP A O 1
ATOM 836 N N . THR A 1 105 ? 11.340 -6.364 -31.365 1.00 91.44 105 THR A N 1
ATOM 837 C CA . THR A 1 105 ? 12.227 -7.271 -30.620 1.00 91.44 105 THR A CA 1
ATOM 838 C C . THR A 1 105 ? 13.694 -7.044 -30.968 1.00 91.44 105 THR A C 1
ATOM 840 O O . THR A 1 105 ? 14.540 -7.001 -30.077 1.00 91.44 105 THR A O 1
ATOM 843 N N . ASP A 1 106 ? 13.999 -6.835 -32.250 1.00 91.12 106 ASP A N 1
ATOM 844 C CA . ASP A 1 106 ? 15.351 -6.572 -32.743 1.00 91.12 106 ASP A CA 1
ATOM 845 C C . ASP A 1 106 ? 15.968 -5.319 -32.108 1.00 91.12 106 ASP A C 1
ATOM 847 O O . ASP A 1 106 ? 17.125 -5.345 -31.698 1.00 91.12 106 ASP A O 1
ATOM 851 N N . ILE A 1 107 ? 15.188 -4.244 -31.984 1.00 91.00 107 ILE A N 1
ATOM 852 C CA . ILE A 1 107 ? 15.647 -2.961 -31.443 1.00 91.00 107 ILE A CA 1
ATOM 853 C C . ILE A 1 107 ? 15.652 -2.947 -29.921 1.00 91.00 107 ILE A C 1
ATOM 855 O O . ILE A 1 107 ? 16.603 -2.434 -29.340 1.00 91.00 107 ILE A O 1
ATOM 859 N N . LEU A 1 108 ? 14.594 -3.420 -29.265 1.00 91.88 108 LEU A N 1
ATOM 860 C CA . LEU A 1 108 ? 14.421 -3.218 -27.824 1.00 91.88 108 LEU A CA 1
ATOM 861 C C . LEU A 1 108 ? 15.046 -4.340 -26.994 1.00 91.88 108 LEU A C 1
ATOM 863 O O . LEU A 1 108 ? 15.537 -4.072 -25.901 1.00 91.88 108 LEU A O 1
ATOM 867 N N . ILE A 1 109 ? 15.062 -5.570 -27.516 1.00 90.88 109 ILE A N 1
ATOM 868 C CA . ILE A 1 109 ? 15.505 -6.757 -26.777 1.00 90.88 109 ILE A CA 1
ATOM 869 C C . ILE A 1 109 ? 16.848 -7.261 -27.319 1.00 90.88 109 ILE A C 1
ATOM 871 O O . ILE A 1 109 ? 17.839 -7.295 -26.595 1.00 90.88 109 ILE A O 1
ATOM 875 N N . SER A 1 110 ? 16.928 -7.606 -28.608 1.00 86.56 110 SER A N 1
ATOM 876 C CA . SER A 1 110 ? 18.099 -8.294 -29.178 1.00 86.56 110 SER A CA 1
ATOM 877 C C . SER A 1 110 ? 19.330 -7.404 -29.400 1.00 86.56 110 SER A C 1
ATOM 879 O O . SER A 1 110 ? 20.440 -7.919 -29.499 1.00 86.56 110 SER A O 1
ATOM 881 N N . SER A 1 111 ? 19.170 -6.082 -29.484 1.00 81.19 111 SER A N 1
ATOM 882 C CA . SER A 1 111 ? 20.262 -5.137 -29.783 1.00 81.19 111 SER A CA 1
ATOM 883 C C . SER A 1 111 ? 21.180 -4.808 -28.594 1.00 81.19 111 SER A C 1
ATOM 885 O O . SER A 1 111 ? 22.086 -3.986 -28.739 1.00 81.19 111 SER A O 1
ATOM 887 N N . ALA A 1 112 ? 20.922 -5.375 -27.409 1.00 85.62 112 ALA A N 1
ATOM 888 C CA . ALA A 1 112 ? 21.512 -4.950 -26.134 1.00 85.62 112 ALA A CA 1
ATOM 889 C C . ALA A 1 112 ? 21.264 -3.462 -25.789 1.00 85.62 112 ALA A C 1
ATOM 891 O O . ALA A 1 112 ? 21.991 -2.871 -24.986 1.00 85.62 112 ALA A O 1
ATOM 892 N N . HIS A 1 113 ? 20.231 -2.838 -26.370 1.00 88.69 113 HIS A N 1
ATOM 893 C CA . HIS A 1 113 ? 19.921 -1.427 -26.142 1.00 88.69 113 HIS A CA 1
ATOM 894 C C . HIS A 1 113 ? 19.648 -1.105 -24.671 1.00 88.69 113 HIS A C 1
ATOM 896 O O . HIS A 1 113 ? 20.221 -0.145 -24.159 1.00 88.69 113 HIS A O 1
ATOM 902 N N . THR A 1 114 ? 18.838 -1.914 -23.982 1.00 91.19 114 THR A N 1
ATOM 903 C CA . THR A 1 114 ? 18.576 -1.751 -22.544 1.00 91.19 114 THR A CA 1
ATOM 904 C C . THR A 1 114 ? 19.885 -1.727 -21.761 1.00 91.19 114 THR A C 1
ATOM 906 O O . THR A 1 114 ? 20.161 -0.768 -21.045 1.00 91.19 114 THR A O 1
ATOM 909 N N . THR A 1 115 ? 20.751 -2.721 -21.971 1.00 92.19 115 THR A N 1
ATOM 910 C CA . THR A 1 115 ? 22.072 -2.804 -21.335 1.00 92.19 115 THR A CA 1
ATOM 911 C C . THR A 1 115 ? 22.926 -1.572 -21.625 1.00 92.19 115 THR A C 1
ATOM 913 O O . THR A 1 115 ? 23.591 -1.053 -20.730 1.00 92.19 115 THR A O 1
ATOM 916 N N . TRP A 1 116 ? 22.889 -1.062 -22.858 1.00 94.31 116 TRP A N 1
ATOM 917 C CA . TRP A 1 116 ? 23.602 0.158 -23.222 1.00 94.31 116 TRP A CA 1
ATOM 918 C C . TRP A 1 116 ? 23.084 1.381 -22.456 1.00 94.31 116 TRP A C 1
ATOM 920 O O . TRP A 1 116 ? 23.894 2.123 -21.906 1.00 94.31 116 TRP A O 1
ATOM 930 N N . VAL A 1 117 ? 21.761 1.583 -22.373 1.00 95.00 117 VAL A N 1
ATOM 931 C CA . VAL A 1 117 ? 21.161 2.729 -21.658 1.00 95.00 117 VAL A CA 1
ATOM 932 C C . VAL A 1 117 ? 21.502 2.675 -20.169 1.00 95.00 117 VAL A C 1
ATOM 934 O O . VAL A 1 117 ? 21.880 3.695 -19.591 1.00 95.00 117 VAL A O 1
ATOM 937 N N . LEU A 1 118 ? 21.440 1.484 -19.565 1.00 95.00 118 LEU A N 1
ATOM 938 C CA . LEU A 1 118 ? 21.837 1.267 -18.172 1.00 95.00 118 LEU A CA 1
ATOM 939 C C . LEU A 1 118 ? 23.309 1.646 -17.952 1.00 95.00 118 LEU A C 1
ATOM 941 O O . LEU A 1 118 ? 23.608 2.478 -17.098 1.00 95.00 118 LEU A O 1
ATOM 945 N N . ASN A 1 119 ? 24.223 1.120 -18.774 1.00 94.44 119 ASN A N 1
ATOM 946 C CA . ASN A 1 119 ? 25.657 1.416 -18.676 1.00 94.44 119 ASN A CA 1
ATOM 947 C C . ASN A 1 119 ? 25.976 2.895 -18.928 1.00 94.44 119 ASN A C 1
ATOM 949 O O . ASN A 1 119 ? 26.852 3.469 -18.272 1.00 94.44 119 ASN A O 1
ATOM 953 N N . PHE A 1 120 ? 25.266 3.520 -19.869 1.00 94.81 120 PHE A N 1
ATOM 954 C CA . PHE A 1 120 ? 25.382 4.944 -20.154 1.00 94.81 120 PHE A CA 1
ATOM 955 C C . PHE A 1 120 ? 25.017 5.772 -18.919 1.00 94.81 120 PHE A C 1
ATOM 957 O O . PHE A 1 120 ? 25.812 6.612 -18.495 1.00 94.81 120 PHE A O 1
ATOM 964 N N . TYR A 1 121 ? 23.881 5.477 -18.275 1.00 95.25 121 TYR A N 1
ATOM 965 C CA . TYR A 1 121 ? 23.492 6.137 -17.029 1.00 95.25 121 TYR A CA 1
ATOM 966 C C . TYR A 1 121 ? 24.494 5.883 -15.897 1.00 95.25 121 TYR A C 1
ATOM 968 O O . TYR A 1 121 ? 24.902 6.823 -15.219 1.00 95.25 121 TYR A O 1
ATOM 976 N N . THR A 1 122 ? 24.954 4.641 -15.712 1.00 93.75 122 THR A N 1
ATOM 977 C CA . THR A 1 122 ? 25.954 4.309 -14.685 1.00 93.75 122 THR A CA 1
ATOM 978 C C . THR A 1 122 ? 27.256 5.086 -14.883 1.00 93.75 122 THR A C 1
ATOM 980 O O . THR A 1 122 ? 27.839 5.568 -13.913 1.00 93.75 122 THR A O 1
ATOM 983 N N . THR A 1 123 ? 27.698 5.260 -16.128 1.00 93.38 123 THR A N 1
ATOM 984 C CA . THR A 1 123 ? 28.927 6.005 -16.430 1.00 93.38 123 THR A CA 1
ATOM 985 C C . THR A 1 123 ? 28.730 7.508 -16.214 1.00 93.38 123 THR A C 1
ATOM 987 O O . THR A 1 123 ? 29.613 8.164 -15.662 1.00 93.38 123 THR A O 1
ATOM 990 N N . LEU A 1 124 ? 27.560 8.058 -16.566 1.00 91.69 124 LEU A N 1
ATOM 991 C CA . LEU A 1 124 ? 27.198 9.439 -16.222 1.00 91.69 124 LEU A CA 1
ATOM 992 C C . LEU A 1 124 ? 27.206 9.654 -14.703 1.00 91.69 124 LEU A C 1
ATOM 994 O O . LEU A 1 124 ? 27.846 10.587 -14.223 1.00 91.69 124 LEU A O 1
ATOM 998 N N . ARG A 1 125 ? 26.588 8.746 -13.944 1.00 91.06 125 ARG A N 1
ATOM 999 C CA . ARG A 1 125 ? 26.566 8.782 -12.476 1.00 91.06 125 ARG A CA 1
ATOM 1000 C C . ARG A 1 125 ? 27.964 8.812 -11.870 1.00 91.06 125 ARG A C 1
ATOM 1002 O O . ARG A 1 125 ? 28.221 9.573 -10.945 1.00 91.06 125 ARG A O 1
ATOM 1009 N N . GLN A 1 126 ? 28.883 8.005 -12.400 1.00 90.38 126 GLN A N 1
ATOM 1010 C CA . GLN A 1 126 ? 30.280 7.997 -11.956 1.00 90.38 126 GLN A CA 1
ATOM 1011 C C . GLN A 1 126 ? 31.012 9.291 -12.322 1.00 90.38 126 GLN A C 1
ATOM 1013 O O . GLN A 1 126 ? 31.778 9.808 -11.515 1.00 90.38 126 GLN A O 1
ATOM 1018 N N . LYS A 1 127 ? 30.770 9.836 -13.520 1.00 88.81 127 LYS A N 1
ATOM 1019 C CA . LYS A 1 127 ? 31.379 11.093 -13.970 1.00 88.81 127 LYS A CA 1
ATOM 1020 C C . LYS A 1 127 ? 30.980 12.281 -13.090 1.00 88.81 127 LYS A C 1
ATOM 1022 O O . LYS A 1 127 ? 31.824 13.128 -12.804 1.00 88.81 127 LYS A O 1
ATOM 1027 N N . TYR A 1 128 ? 29.716 12.343 -12.678 1.00 86.62 128 TYR A N 1
ATOM 1028 C CA . TYR A 1 128 ? 29.154 13.455 -11.907 1.00 86.62 128 TYR A CA 1
ATOM 1029 C C . TYR A 1 128 ? 29.010 13.152 -10.409 1.00 86.62 128 TYR A C 1
ATOM 1031 O O . TYR A 1 128 ? 28.298 13.860 -9.710 1.00 86.62 128 TYR A O 1
ATOM 1039 N N . SER A 1 129 ? 29.725 12.155 -9.877 1.00 84.06 129 SER A N 1
ATOM 1040 C CA . SER A 1 129 ? 29.560 11.694 -8.487 1.00 84.06 129 SER A CA 1
ATOM 1041 C C . SER A 1 129 ? 29.804 12.759 -7.407 1.00 84.06 129 SER A C 1
ATOM 1043 O O . SER A 1 129 ? 29.432 12.551 -6.257 1.00 84.06 129 SER A O 1
ATOM 1045 N N . TYR A 1 130 ? 30.481 13.861 -7.745 1.00 81.31 130 TYR A N 1
ATOM 1046 C CA . TYR A 1 130 ? 30.773 14.972 -6.830 1.00 81.31 130 TYR A CA 1
ATOM 1047 C C . TYR A 1 130 ? 29.734 16.099 -6.869 1.00 81.31 130 TYR A C 1
ATOM 1049 O O . TYR A 1 130 ? 29.756 16.966 -6.000 1.00 81.31 130 TYR A O 1
ATOM 1057 N N . ASP A 1 131 ? 28.867 16.124 -7.881 1.00 83.31 131 ASP A N 1
ATOM 1058 C CA . ASP A 1 131 ? 27.805 17.116 -8.015 1.00 83.31 131 ASP A CA 1
ATOM 1059 C C . ASP A 1 131 ? 26.537 16.541 -7.394 1.00 83.31 131 ASP A C 1
ATOM 1061 O O . ASP A 1 131 ? 25.970 15.604 -7.927 1.00 83.31 131 ASP A O 1
ATOM 1065 N N . THR A 1 132 ? 26.081 17.070 -6.264 1.00 75.12 132 THR A N 1
ATOM 1066 C CA . THR A 1 132 ? 24.920 16.523 -5.543 1.00 75.12 132 THR A CA 1
ATOM 1067 C C . THR A 1 132 ? 23.590 16.727 -6.272 1.00 75.12 132 THR A C 1
ATOM 1069 O O . THR A 1 132 ? 22.619 16.053 -5.939 1.00 75.12 132 THR A O 1
ATOM 1072 N N . LEU A 1 133 ? 23.536 17.618 -7.268 1.00 79.12 133 LEU A N 1
ATOM 1073 C CA . LEU A 1 133 ? 22.326 17.957 -8.028 1.00 79.12 133 LEU A CA 1
ATOM 1074 C C . LEU A 1 133 ? 22.311 17.329 -9.428 1.00 79.12 133 LEU A C 1
ATOM 1076 O O . LEU A 1 133 ? 21.359 17.515 -10.189 1.00 79.12 133 LEU A O 1
ATOM 1080 N N . TRP A 1 134 ? 23.343 16.558 -9.789 1.00 87.69 134 TRP A N 1
ATOM 1081 C CA . TRP A 1 134 ? 23.460 15.957 -11.121 1.00 87.69 134 TRP A CA 1
ATOM 1082 C C . TRP A 1 134 ? 22.268 15.055 -11.471 1.00 87.69 134 TRP A C 1
ATOM 1084 O O . TRP A 1 134 ? 21.892 14.948 -12.644 1.00 87.69 134 TRP A O 1
ATOM 1094 N N . GLY A 1 135 ? 21.672 14.425 -10.450 1.00 85.94 135 GLY A N 1
ATOM 1095 C CA . GLY A 1 135 ? 20.505 13.557 -10.571 1.00 85.94 135 GLY A CA 1
ATOM 1096 C C . GLY A 1 135 ? 19.327 14.266 -11.235 1.00 85.94 135 GLY A C 1
ATOM 1097 O O . GLY A 1 135 ? 18.601 13.643 -12.008 1.00 85.94 135 GLY A O 1
ATOM 1098 N N . ASP A 1 136 ? 19.208 15.579 -11.063 1.00 91.44 136 ASP A N 1
ATOM 1099 C CA . ASP A 1 136 ? 18.112 16.385 -11.609 1.00 91.44 136 ASP A CA 1
ATOM 1100 C C . ASP A 1 136 ? 18.472 17.066 -12.934 1.00 91.44 136 ASP A C 1
ATOM 1102 O O . ASP A 1 136 ? 17.675 17.804 -13.520 1.00 91.44 136 ASP A O 1
ATOM 1106 N N . SER A 1 137 ? 19.666 16.788 -13.468 1.00 91.62 137 SER A N 1
ATOM 1107 C CA . SER A 1 137 ? 20.052 17.275 -14.789 1.00 91.62 137 SER A CA 1
ATOM 1108 C C . SER A 1 137 ? 19.103 16.739 -15.876 1.00 91.62 137 SER A C 1
ATOM 1110 O O . SER A 1 137 ? 18.650 15.588 -15.814 1.00 91.62 137 SER A O 1
ATOM 1112 N N . PRO A 1 138 ? 18.826 17.523 -16.939 1.00 92.38 138 PRO A N 1
ATOM 1113 C CA . PRO A 1 138 ? 17.945 17.107 -18.028 1.00 92.38 138 PRO A CA 1
ATOM 1114 C C . PRO A 1 138 ? 18.297 15.742 -18.624 1.00 92.38 138 PRO A C 1
ATOM 1116 O O . PRO A 1 138 ? 17.394 14.969 -18.950 1.00 92.38 138 PRO A O 1
ATOM 1119 N N . ILE A 1 139 ? 19.590 15.438 -18.769 1.00 93.00 139 ILE A N 1
ATOM 1120 C CA . ILE A 1 139 ? 20.059 14.161 -19.307 1.00 93.00 139 ILE A CA 1
ATOM 1121 C C . ILE A 1 139 ? 19.842 13.008 -18.323 1.00 93.00 139 ILE A C 1
ATOM 1123 O O . ILE A 1 139 ? 19.352 11.962 -18.746 1.00 93.00 139 ILE A O 1
ATOM 1127 N N . ALA A 1 140 ? 20.119 13.202 -17.028 1.00 94.31 140 ALA A N 1
ATOM 1128 C CA . ALA A 1 140 ? 19.918 12.178 -16.007 1.00 94.31 140 ALA A CA 1
ATOM 1129 C C . ALA A 1 140 ? 18.432 11.819 -15.873 1.00 94.31 140 ALA A C 1
ATOM 1131 O O . ALA A 1 140 ? 18.083 10.644 -15.980 1.00 94.31 140 ALA A O 1
ATOM 1132 N N . VAL A 1 141 ? 17.556 12.828 -15.779 1.00 95.31 141 VAL A N 1
ATOM 1133 C CA . VAL A 1 141 ? 16.095 12.644 -15.763 1.00 95.31 141 VAL A CA 1
ATOM 1134 C C . VAL A 1 141 ? 15.631 11.896 -17.013 1.00 95.31 141 VAL A C 1
ATOM 1136 O O . VAL A 1 141 ? 14.921 10.901 -16.916 1.00 95.31 141 VAL A O 1
ATOM 1139 N N . SER A 1 142 ? 16.066 12.321 -18.205 1.00 95.88 142 SER A N 1
ATOM 1140 C CA . SER A 1 142 ? 15.623 11.687 -19.459 1.00 95.88 142 SER A CA 1
ATOM 1141 C C . SER A 1 142 ? 16.085 10.229 -19.570 1.00 95.88 142 SER A C 1
ATOM 1143 O O . SER A 1 142 ? 15.329 9.390 -20.056 1.00 95.88 142 SER A O 1
ATOM 1145 N N . CYS A 1 143 ? 17.298 9.913 -19.103 1.00 96.06 143 CYS A N 1
ATOM 1146 C CA . CYS A 1 143 ? 17.795 8.540 -19.024 1.00 96.06 143 CYS A CA 1
ATOM 1147 C C . CYS A 1 143 ? 16.982 7.695 -18.038 1.00 96.06 143 CYS A C 1
ATOM 1149 O O . CYS A 1 143 ? 16.543 6.610 -18.411 1.00 96.06 143 CYS A O 1
ATOM 1151 N N . ARG A 1 144 ? 16.764 8.169 -16.802 1.00 95.81 144 ARG A N 1
ATOM 1152 C CA . ARG A 1 144 ? 16.019 7.400 -15.793 1.00 95.81 144 ARG A CA 1
ATOM 1153 C C . ARG A 1 144 ? 14.584 7.147 -16.211 1.00 95.81 144 ARG A C 1
ATOM 1155 O O . ARG A 1 144 ? 14.155 6.003 -16.161 1.00 95.81 144 ARG A O 1
ATOM 1162 N N . GLN A 1 145 ? 13.879 8.161 -16.710 1.00 94.62 145 GLN A N 1
ATOM 1163 C CA . GLN A 1 145 ? 12.509 7.985 -17.194 1.00 94.62 145 GLN A CA 1
ATOM 1164 C C . GLN A 1 145 ? 12.439 6.970 -18.347 1.00 94.62 145 GLN A C 1
ATOM 1166 O O . GLN A 1 145 ? 11.531 6.142 -18.387 1.00 94.62 145 GLN A O 1
ATOM 1171 N N . LEU A 1 146 ? 13.431 6.953 -19.249 1.00 95.44 146 LEU A N 1
ATOM 1172 C CA . LEU A 1 146 ? 13.526 5.916 -20.280 1.00 95.44 146 LEU A CA 1
ATOM 1173 C C . LEU A 1 146 ? 13.771 4.521 -19.679 1.00 95.44 146 LEU A C 1
ATOM 1175 O O . LEU A 1 146 ? 13.112 3.573 -20.090 1.00 95.44 146 LEU A O 1
ATOM 1179 N N . ILE A 1 147 ? 14.672 4.382 -18.699 1.00 95.62 147 ILE A N 1
ATOM 1180 C CA . ILE A 1 147 ? 14.924 3.112 -17.986 1.00 95.62 147 ILE A CA 1
ATOM 1181 C C . ILE A 1 147 ? 13.644 2.607 -17.307 1.00 95.62 147 ILE A C 1
ATOM 1183 O O . ILE A 1 147 ? 13.292 1.434 -17.422 1.00 95.62 147 ILE A O 1
ATOM 1187 N N . VAL A 1 148 ? 12.924 3.507 -16.642 1.00 93.62 148 VAL A N 1
ATOM 1188 C CA . VAL A 1 148 ? 11.646 3.229 -15.990 1.00 93.62 148 VAL A CA 1
ATOM 1189 C C . VAL A 1 148 ? 10.603 2.743 -17.005 1.00 93.62 148 VAL A C 1
ATOM 1191 O O . VAL A 1 148 ? 9.925 1.750 -16.744 1.00 93.62 148 VAL A O 1
ATOM 1194 N N . GLN A 1 149 ? 10.506 3.380 -18.177 1.00 92.25 149 GLN A N 1
ATOM 1195 C CA . GLN A 1 149 ? 9.584 2.972 -19.244 1.00 92.25 149 GLN A CA 1
ATOM 1196 C C . GLN A 1 149 ? 9.994 1.647 -19.907 1.00 92.25 149 GLN A C 1
ATOM 1198 O O . GLN A 1 149 ? 9.145 0.839 -20.266 1.00 92.25 149 GLN A O 1
ATOM 1203 N N . LEU A 1 150 ? 11.294 1.372 -20.043 1.00 93.44 150 LEU A N 1
ATOM 1204 C CA . LEU A 1 150 ? 11.777 0.071 -20.520 1.00 93.44 150 LEU A CA 1
ATOM 1205 C C . LEU A 1 150 ? 11.393 -1.060 -19.553 1.00 93.44 150 LEU A C 1
ATOM 1207 O O . LEU A 1 150 ? 11.207 -2.196 -19.984 1.00 93.44 150 LEU A O 1
ATOM 1211 N N . CYS A 1 151 ? 11.227 -0.764 -18.263 1.00 91.12 151 CYS A N 1
ATOM 1212 C CA . CYS A 1 151 ? 10.775 -1.733 -17.268 1.00 91.12 151 CYS A CA 1
ATOM 1213 C C . CYS A 1 151 ? 9.306 -2.160 -17.458 1.00 91.12 151 CYS A C 1
ATOM 1215 O O . CYS A 1 151 ? 8.933 -3.262 -17.070 1.00 91.12 151 CYS A O 1
ATOM 1217 N N . SER A 1 152 ? 8.465 -1.328 -18.083 1.00 89.06 152 SER A N 1
ATOM 1218 C CA . SER A 1 152 ? 7.062 -1.660 -18.374 1.00 89.06 152 SER A CA 1
ATOM 1219 C C . SER A 1 152 ? 6.862 -2.332 -19.740 1.00 89.06 152 SER A C 1
ATOM 1221 O O . SER A 1 152 ? 5.725 -2.461 -20.203 1.00 89.06 152 SER A O 1
ATOM 1223 N N . LEU A 1 153 ? 7.939 -2.786 -20.395 1.00 90.56 153 LEU A N 1
ATOM 1224 C CA . LEU A 1 153 ? 7.844 -3.605 -21.602 1.00 90.56 153 LEU A CA 1
ATOM 1225 C C . LEU A 1 153 ? 7.170 -4.946 -21.297 1.00 90.56 153 LEU A C 1
ATOM 1227 O O . LEU A 1 153 ? 7.552 -5.670 -20.374 1.00 90.56 153 LEU A O 1
ATOM 1231 N N . ALA A 1 154 ? 6.189 -5.302 -22.121 1.00 87.62 154 ALA A N 1
ATOM 1232 C CA . ALA A 1 154 ? 5.493 -6.577 -22.057 1.00 87.62 154 ALA A CA 1
ATOM 1233 C C . ALA A 1 154 ? 4.952 -6.997 -23.428 1.00 87.62 154 ALA A C 1
ATOM 1235 O O . ALA A 1 154 ? 4.900 -6.226 -24.382 1.00 87.62 154 ALA A O 1
ATOM 1236 N N . GLY A 1 155 ? 4.477 -8.234 -23.497 1.00 85.06 155 GLY A N 1
ATOM 1237 C CA . GLY A 1 155 ? 3.756 -8.751 -24.653 1.00 85.06 155 GLY A CA 1
ATOM 1238 C C . GLY A 1 155 ? 4.660 -9.318 -25.748 1.00 85.06 155 GLY A C 1
ATOM 1239 O O . GLY A 1 155 ? 5.742 -9.828 -25.459 1.00 85.06 155 GLY A O 1
ATOM 1240 N N . ALA A 1 156 ? 4.203 -9.225 -26.998 1.00 87.44 156 ALA A N 1
ATOM 1241 C CA . ALA A 1 156 ? 4.822 -9.830 -28.182 1.00 87.44 156 ALA A CA 1
ATOM 1242 C C . ALA A 1 156 ? 6.225 -9.303 -28.549 1.00 87.44 156 ALA A C 1
ATOM 1244 O O . ALA A 1 156 ? 6.878 -9.850 -29.434 1.00 87.44 156 ALA A O 1
ATOM 1245 N N . VAL A 1 157 ? 6.708 -8.249 -27.883 1.00 89.88 157 VAL A N 1
ATOM 1246 C CA . VAL A 1 157 ? 8.091 -7.771 -28.032 1.00 89.88 157 VAL A CA 1
ATOM 1247 C C . VAL A 1 157 ? 9.116 -8.792 -27.530 1.00 89.88 157 VAL A C 1
ATOM 1249 O O . VAL A 1 157 ? 10.245 -8.813 -28.021 1.00 89.88 157 VAL A O 1
ATOM 1252 N N . PHE A 1 158 ? 8.742 -9.650 -26.579 1.00 90.56 158 PHE A N 1
ATOM 1253 C CA . PHE A 1 158 ? 9.599 -10.728 -26.096 1.00 90.56 158 PHE A CA 1
ATOM 1254 C C . PHE A 1 158 ? 9.421 -11.995 -26.944 1.00 90.56 158 PHE A C 1
ATOM 1256 O O . PHE A 1 158 ? 8.311 -12.279 -27.401 1.00 90.56 158 PHE A O 1
ATOM 1263 N N . PRO A 1 159 ? 10.493 -12.779 -27.156 1.00 88.62 159 PRO A N 1
ATOM 1264 C CA . PRO A 1 159 ? 10.387 -14.067 -27.830 1.00 88.62 159 PRO A CA 1
ATOM 1265 C C . PRO A 1 159 ? 9.491 -15.042 -27.046 1.00 88.62 159 PRO A C 1
ATOM 1267 O O . PRO A 1 159 ? 9.331 -14.945 -25.833 1.00 88.62 159 PRO A O 1
ATOM 1270 N N . ASN A 1 160 ? 8.926 -16.031 -27.743 1.00 83.62 160 ASN A N 1
ATOM 1271 C CA . ASN A 1 160 ? 8.129 -17.099 -27.129 1.00 83.62 160 ASN A CA 1
ATOM 1272 C C . ASN A 1 160 ? 9.034 -18.173 -26.490 1.00 83.62 160 ASN A C 1
ATOM 1274 O O . ASN A 1 160 ? 9.084 -19.310 -26.958 1.00 83.62 160 ASN A O 1
ATOM 1278 N N . ASP A 1 161 ? 9.758 -17.809 -25.432 1.00 85.94 161 ASP A N 1
ATOM 1279 C CA . ASP A 1 161 ? 10.770 -18.627 -24.746 1.00 85.94 161 ASP A CA 1
ATOM 1280 C C . ASP A 1 161 ? 10.369 -19.003 -23.307 1.00 85.94 161 ASP A C 1
ATOM 1282 O O . ASP A 1 161 ? 11.195 -19.087 -22.409 1.00 85.94 161 ASP A O 1
ATOM 1286 N N . ASN A 1 162 ? 9.072 -19.214 -23.072 1.00 83.12 162 ASN A N 1
ATOM 1287 C CA . ASN A 1 162 ? 8.485 -19.408 -21.738 1.00 83.12 162 ASN A CA 1
ATOM 1288 C C . ASN A 1 162 ? 8.672 -18.223 -20.767 1.00 83.12 162 ASN A C 1
ATOM 1290 O O . ASN A 1 162 ? 8.322 -18.345 -19.592 1.00 83.12 162 ASN A O 1
ATOM 1294 N N . GLY A 1 163 ? 9.114 -17.061 -21.256 1.00 86.69 163 GLY A N 1
ATOM 1295 C CA . GLY A 1 163 ? 9.262 -15.845 -20.459 1.00 86.69 163 GLY A CA 1
ATOM 1296 C C . GLY A 1 163 ? 10.679 -15.598 -19.951 1.00 86.69 163 GLY A C 1
ATOM 1297 O O . GLY A 1 163 ? 10.888 -14.605 -19.253 1.00 86.69 163 GLY A O 1
ATOM 1298 N N . ASP A 1 164 ? 11.641 -16.450 -20.308 1.00 89.88 164 ASP A N 1
ATOM 1299 C CA . ASP A 1 164 ? 13.029 -16.349 -19.859 1.00 89.88 164 ASP A CA 1
ATOM 1300 C C . ASP A 1 164 ? 13.642 -14.989 -20.239 1.00 89.88 164 ASP A C 1
ATOM 1302 O O . ASP A 1 164 ? 14.174 -14.299 -19.367 1.00 89.88 164 ASP A O 1
ATOM 1306 N N . ALA A 1 165 ? 13.471 -14.525 -21.484 1.00 91.38 165 ALA A N 1
ATOM 1307 C CA . ALA A 1 165 ? 13.965 -13.215 -21.918 1.00 91.38 165 ALA A CA 1
ATOM 1308 C C . ALA A 1 165 ? 13.327 -12.040 -21.161 1.00 91.38 165 ALA A C 1
ATOM 1310 O O . ALA A 1 165 ? 13.988 -11.030 -20.915 1.00 91.38 165 ALA A O 1
ATOM 1311 N N . GLN A 1 166 ? 12.047 -12.141 -20.783 1.00 92.31 166 GLN A N 1
ATOM 1312 C CA . GLN A 1 166 ? 11.380 -11.080 -20.023 1.00 92.31 166 GLN A CA 1
ATOM 1313 C C . GLN A 1 166 ? 11.880 -11.039 -18.573 1.00 92.31 166 GLN A C 1
ATOM 1315 O O . GLN A 1 166 ? 12.132 -9.960 -18.035 1.00 92.31 166 GLN A O 1
ATOM 1320 N N . ILE A 1 167 ? 12.083 -12.206 -17.956 1.00 93.19 167 ILE A N 1
ATOM 1321 C CA . ILE A 1 167 ? 12.672 -12.319 -16.616 1.00 93.19 167 ILE A CA 1
ATOM 1322 C C . ILE A 1 167 ? 14.107 -11.783 -16.624 1.00 93.19 167 ILE A C 1
ATOM 1324 O O . ILE A 1 167 ? 14.469 -10.982 -15.761 1.00 93.19 167 ILE A O 1
ATOM 1328 N N . GLU A 1 168 ? 14.912 -12.166 -17.616 1.00 92.19 168 GLU A N 1
ATOM 1329 C CA . GLU A 1 168 ? 16.273 -11.663 -17.796 1.00 92.19 168 GLU A CA 1
ATOM 1330 C C . GLU A 1 168 ? 16.289 -10.138 -17.984 1.00 92.19 168 GLU A C 1
ATOM 1332 O O . GLU A 1 168 ? 17.109 -9.447 -17.378 1.00 92.19 168 GLU A O 1
ATOM 1337 N N . HIS A 1 169 ? 15.357 -9.581 -18.758 1.00 93.75 169 HIS A N 1
ATOM 1338 C CA . HIS A 1 169 ? 15.217 -8.131 -18.924 1.00 93.75 169 HIS A CA 1
ATOM 1339 C C . HIS A 1 169 ? 14.928 -7.415 -17.596 1.00 93.75 169 HIS A C 1
ATOM 1341 O O . HIS A 1 169 ? 15.608 -6.438 -17.266 1.00 93.75 169 HIS A O 1
ATOM 1347 N N . PHE A 1 170 ? 13.993 -7.924 -16.785 1.00 94.19 170 PHE A N 1
ATOM 1348 C CA . PHE A 1 170 ? 13.721 -7.367 -15.453 1.00 94.19 170 PHE A CA 1
ATOM 1349 C C . PHE A 1 170 ? 14.937 -7.450 -14.532 1.00 94.19 170 PHE A C 1
ATOM 1351 O O . PHE A 1 170 ? 15.264 -6.477 -13.857 1.00 94.19 170 PHE A O 1
ATOM 1358 N N . MET A 1 171 ? 15.640 -8.581 -14.537 1.00 93.06 171 MET A N 1
ATOM 1359 C CA . MET A 1 171 ? 16.857 -8.793 -13.753 1.00 93.06 171 MET A CA 1
ATOM 1360 C C . MET A 1 171 ? 17.952 -7.773 -14.080 1.00 93.06 171 MET A C 1
ATOM 1362 O O . MET A 1 171 ? 18.585 -7.232 -13.172 1.00 93.06 171 MET A O 1
ATOM 1366 N N . HIS A 1 172 ? 18.167 -7.486 -15.366 1.00 91.62 172 HIS A N 1
ATOM 1367 C CA . HIS A 1 172 ? 19.159 -6.505 -15.808 1.00 91.62 172 HIS A CA 1
ATOM 1368 C C . HIS A 1 172 ? 18.814 -5.091 -15.335 1.00 91.62 172 HIS A C 1
ATOM 1370 O O . HIS A 1 172 ? 19.679 -4.400 -14.793 1.00 91.62 172 HIS A O 1
ATOM 1376 N N . ILE A 1 173 ? 17.554 -4.672 -15.496 1.00 94.25 173 ILE A N 1
ATOM 1377 C CA . ILE A 1 173 ? 17.097 -3.353 -15.038 1.00 94.25 173 ILE A CA 1
ATOM 1378 C C . ILE A 1 173 ? 17.190 -3.256 -13.513 1.00 94.25 173 ILE A C 1
ATOM 1380 O O . ILE A 1 173 ? 17.780 -2.303 -13.004 1.00 94.25 173 ILE A O 1
ATOM 1384 N N . LEU A 1 174 ? 16.684 -4.252 -12.779 1.00 93.50 174 LEU A N 1
ATOM 1385 C CA . LEU A 1 174 ? 16.747 -4.274 -11.316 1.00 93.50 174 LEU A CA 1
ATOM 1386 C C . LEU A 1 174 ? 18.192 -4.218 -10.813 1.00 93.50 174 LEU A C 1
ATOM 1388 O O . LEU A 1 174 ? 18.485 -3.430 -9.922 1.00 93.50 174 LEU A O 1
ATOM 1392 N N . SER A 1 175 ? 19.117 -4.963 -11.423 1.00 90.69 175 SER A N 1
ATOM 1393 C CA . SER A 1 175 ? 20.537 -4.948 -11.035 1.00 90.69 175 SER A CA 1
ATOM 1394 C C . SER A 1 175 ? 21.162 -3.550 -11.101 1.00 90.69 175 SER A C 1
ATOM 1396 O O . SER A 1 175 ? 22.006 -3.214 -10.271 1.00 90.69 175 SER A O 1
ATOM 1398 N N . ALA A 1 176 ? 20.749 -2.728 -12.069 1.00 91.94 176 ALA A N 1
ATOM 1399 C CA . ALA A 1 176 ? 21.216 -1.351 -12.197 1.00 91.94 176 ALA A CA 1
ATOM 1400 C C . ALA A 1 176 ? 20.487 -0.394 -11.238 1.00 91.94 176 ALA A C 1
ATOM 1402 O O . ALA A 1 176 ? 21.126 0.440 -10.595 1.00 91.94 176 ALA A O 1
ATOM 1403 N N . VAL A 1 177 ? 19.163 -0.531 -11.122 1.00 94.12 177 VAL A N 1
ATOM 1404 C CA . VAL A 1 177 ? 18.294 0.351 -10.324 1.00 94.12 177 VAL A CA 1
ATOM 1405 C C . VAL A 1 177 ? 18.480 0.150 -8.823 1.00 94.12 177 VAL A C 1
ATOM 1407 O O . VAL A 1 177 ? 18.309 1.095 -8.064 1.00 94.12 177 VAL A O 1
ATOM 1410 N N . ILE A 1 178 ? 18.911 -1.030 -8.369 1.00 93.19 178 ILE A N 1
ATOM 1411 C CA . ILE A 1 178 ? 19.255 -1.274 -6.959 1.00 93.19 178 ILE A CA 1
ATOM 1412 C C . ILE A 1 178 ? 20.215 -0.206 -6.413 1.00 93.19 178 ILE A C 1
ATOM 1414 O O . ILE A 1 178 ? 20.067 0.218 -5.274 1.00 93.19 178 ILE A O 1
ATOM 1418 N N . LEU A 1 179 ? 21.150 0.298 -7.225 1.00 91.94 179 LEU A N 1
ATOM 1419 C CA . LEU A 1 179 ? 22.102 1.340 -6.812 1.00 91.94 179 LEU A CA 1
ATOM 1420 C C . LEU A 1 179 ? 21.448 2.699 -6.491 1.00 91.94 179 LEU A C 1
ATOM 1422 O O . LEU A 1 179 ? 22.124 3.583 -5.961 1.00 91.94 179 LEU A O 1
ATOM 1426 N N . TRP A 1 180 ? 20.179 2.881 -6.860 1.00 94.94 180 TRP A N 1
ATOM 1427 C CA . TRP A 1 180 ? 19.374 4.080 -6.611 1.00 94.94 180 TRP A CA 1
ATOM 1428 C C . TRP A 1 180 ? 18.583 3.989 -5.303 1.00 94.94 180 TRP A C 1
ATOM 1430 O O . TRP A 1 180 ? 18.161 5.012 -4.778 1.00 94.94 180 TRP A O 1
ATOM 1440 N N . ILE A 1 181 ? 18.367 2.769 -4.798 1.00 95.44 181 ILE A N 1
ATOM 1441 C CA . ILE A 1 181 ? 17.427 2.466 -3.704 1.00 95.44 181 ILE A CA 1
ATOM 1442 C C . ILE A 1 181 ? 18.044 1.623 -2.573 1.00 95.44 181 ILE A C 1
ATOM 1444 O O . ILE A 1 181 ? 17.430 1.474 -1.521 1.00 95.44 181 ILE A O 1
ATOM 1448 N N . GLU A 1 182 ? 19.268 1.104 -2.731 1.00 92.88 182 GLU A N 1
ATOM 1449 C CA . GLU A 1 182 ? 19.994 0.328 -1.716 1.00 92.88 182 GLU A CA 1
ATOM 1450 C C . GLU A 1 182 ? 21.288 1.033 -1.238 1.00 92.88 182 GLU A C 1
ATOM 1452 O O . GLU A 1 182 ? 22.093 1.449 -2.076 1.00 92.88 182 GLU A O 1
ATOM 1457 N N . PRO A 1 183 ? 21.573 1.087 0.084 1.00 95.56 183 PRO A N 1
ATOM 1458 C CA . PRO A 1 183 ? 20.708 0.699 1.203 1.00 95.56 183 PRO A CA 1
ATOM 1459 C C . PRO A 1 183 ? 19.684 1.806 1.557 1.00 95.56 183 PRO A C 1
ATOM 1461 O O . PRO A 1 183 ? 20.082 2.969 1.687 1.00 95.56 183 PRO A O 1
ATOM 1464 N N . PRO A 1 184 ? 18.389 1.471 1.771 1.00 96.12 184 PRO A N 1
ATOM 1465 C CA . PRO A 1 184 ? 17.311 2.462 1.899 1.00 96.12 184 PRO A CA 1
ATOM 1466 C C . PRO A 1 184 ? 17.539 3.535 2.965 1.00 96.12 184 PRO A C 1
ATOM 1468 O O . PRO A 1 184 ? 17.335 4.715 2.710 1.00 96.12 184 PRO A O 1
ATOM 1471 N N . ASN A 1 185 ? 18.013 3.141 4.148 1.00 95.81 185 ASN A N 1
ATOM 1472 C CA . ASN A 1 185 ? 18.225 4.050 5.273 1.00 95.81 185 ASN A CA 1
ATOM 1473 C C . ASN A 1 185 ? 19.315 5.097 4.995 1.00 95.81 185 ASN A C 1
ATOM 1475 O O . ASN A 1 185 ? 19.215 6.226 5.463 1.00 95.81 185 ASN A O 1
ATOM 1479 N N . VAL A 1 186 ? 20.354 4.735 4.233 1.00 96.44 186 VAL A N 1
ATOM 1480 C CA . VAL A 1 186 ? 21.434 5.666 3.864 1.00 96.44 186 VAL A CA 1
ATOM 1481 C C . VAL A 1 186 ? 20.947 6.651 2.810 1.00 96.44 186 VAL A C 1
ATOM 1483 O O . VAL A 1 186 ? 21.276 7.831 2.882 1.00 96.44 186 VAL A O 1
ATOM 1486 N N . ILE A 1 187 ? 20.144 6.185 1.853 1.00 95.00 187 ILE A N 1
ATOM 1487 C CA . ILE A 1 187 ? 19.582 7.048 0.812 1.00 95.00 187 ILE A CA 1
ATOM 1488 C C . ILE A 1 187 ? 18.561 8.011 1.414 1.00 95.00 187 ILE A C 1
ATOM 1490 O O . ILE A 1 187 ? 18.660 9.209 1.177 1.00 95.00 187 ILE A O 1
ATOM 1494 N N . ALA A 1 188 ? 17.660 7.523 2.268 1.00 94.81 188 ALA A N 1
ATOM 1495 C CA . ALA A 1 188 ? 16.708 8.365 2.988 1.00 94.81 188 ALA A CA 1
ATOM 1496 C C . ALA A 1 188 ? 17.420 9.437 3.833 1.00 94.81 188 ALA A C 1
ATOM 1498 O O . ALA A 1 188 ? 17.022 10.598 3.827 1.00 94.81 188 ALA A O 1
ATOM 1499 N N . GLU A 1 189 ? 18.516 9.077 4.510 1.00 94.12 189 GLU A N 1
ATOM 1500 C CA . GLU A 1 189 ? 19.344 10.040 5.242 1.00 94.12 189 GLU A CA 1
ATOM 1501 C C . GLU A 1 189 ? 20.016 11.054 4.309 1.00 94.12 189 GLU A C 1
ATOM 1503 O O . GLU A 1 189 ? 20.081 12.239 4.624 1.00 94.12 189 GLU A O 1
ATOM 1508 N N . SER A 1 190 ? 20.484 10.626 3.136 1.00 92.50 190 SER A N 1
ATOM 1509 C CA . SER A 1 190 ? 21.036 11.540 2.135 1.00 92.50 190 SER A CA 1
ATOM 1510 C C . SER A 1 190 ? 19.991 12.538 1.632 1.00 92.50 190 SER A C 1
ATOM 1512 O O . SER A 1 190 ? 20.323 13.711 1.477 1.00 92.50 190 SER A O 1
ATOM 1514 N N . ILE A 1 191 ? 18.749 12.101 1.398 1.00 93.06 191 ILE A N 1
ATOM 1515 C CA . ILE A 1 191 ? 17.647 12.969 0.956 1.00 93.06 191 ILE A CA 1
ATOM 1516 C C . ILE A 1 191 ? 17.295 13.974 2.060 1.00 93.06 191 ILE A C 1
ATOM 1518 O O . ILE A 1 191 ? 17.240 15.174 1.803 1.00 93.06 191 ILE A O 1
ATOM 1522 N N . ARG A 1 192 ? 17.179 13.523 3.321 1.00 90.38 192 ARG A N 1
ATOM 1523 C CA . ARG A 1 192 ? 16.969 14.413 4.482 1.00 90.38 192 ARG A CA 1
ATOM 1524 C C . ARG A 1 192 ? 18.053 15.485 4.624 1.00 90.38 192 ARG A C 1
ATOM 1526 O O . ARG A 1 192 ? 17.771 16.588 5.076 1.00 90.38 192 ARG A O 1
ATOM 1533 N N . ASN A 1 193 ? 19.280 15.178 4.208 1.00 90.88 193 ASN A N 1
ATOM 1534 C CA . ASN A 1 193 ? 20.406 16.111 4.216 1.00 90.88 193 ASN A CA 1
ATOM 1535 C C . ASN A 1 193 ? 20.502 16.982 2.940 1.00 90.88 193 ASN A C 1
ATOM 1537 O O . ASN A 1 193 ? 21.545 17.590 2.693 1.00 90.88 193 ASN A O 1
ATOM 1541 N N . GLY A 1 194 ? 19.434 17.064 2.137 1.00 88.44 194 GLY A N 1
ATOM 1542 C CA . GLY A 1 194 ? 19.345 17.912 0.942 1.00 88.44 194 GLY A CA 1
ATOM 1543 C C . GLY A 1 194 ? 19.848 17.265 -0.352 1.00 88.44 194 GLY A C 1
ATOM 1544 O O . GLY A 1 194 ? 20.132 17.972 -1.319 1.00 88.44 194 GLY A O 1
ATOM 1545 N N . GLY A 1 195 ? 20.015 15.940 -0.374 1.00 89.94 195 GLY A N 1
ATOM 1546 C CA . GLY A 1 195 ? 20.268 15.185 -1.600 1.00 89.94 195 GLY A CA 1
ATOM 1547 C C . GLY A 1 195 ? 19.007 15.025 -2.454 1.00 89.94 195 GLY A C 1
ATOM 1548 O O . GLY A 1 195 ? 17.900 15.055 -1.933 1.00 89.94 195 GLY A O 1
ATOM 1549 N N . SER A 1 196 ? 19.194 14.812 -3.757 1.00 91.44 196 SER A N 1
ATOM 1550 C CA . SER A 1 196 ? 18.095 14.582 -4.704 1.00 91.44 196 SER A CA 1
ATOM 1551 C C . SER A 1 196 ? 17.342 13.276 -4.414 1.00 91.44 196 SER A C 1
ATOM 1553 O O . SER A 1 196 ? 17.943 12.202 -4.318 1.00 91.44 196 SER A O 1
ATOM 1555 N N . GLU A 1 197 ? 16.017 13.361 -4.339 1.00 93.31 197 GLU A N 1
ATOM 1556 C CA . GLU A 1 197 ? 15.082 12.245 -4.189 1.00 93.31 197 GLU A CA 1
ATOM 1557 C C . GLU A 1 197 ? 14.769 11.524 -5.510 1.00 93.31 197 GLU A C 1
ATOM 1559 O O . GLU A 1 197 ? 14.243 10.409 -5.504 1.00 93.31 197 GLU A O 1
ATOM 1564 N N . SER A 1 198 ? 15.120 12.116 -6.654 1.00 94.25 198 SER A N 1
ATOM 1565 C CA . SER A 1 198 ? 14.691 11.647 -7.976 1.00 94.25 198 SER A CA 1
ATOM 1566 C C . SER A 1 198 ? 15.097 10.203 -8.290 1.00 94.25 198 SER A C 1
ATOM 1568 O O . SER A 1 198 ? 14.296 9.446 -8.838 1.00 94.25 198 SER A O 1
ATOM 1570 N N . GLU A 1 199 ? 16.326 9.788 -7.946 1.00 95.38 199 GLU A N 1
ATOM 1571 C CA . GLU A 1 199 ? 16.766 8.393 -8.146 1.00 95.38 199 GLU A CA 1
ATOM 1572 C C . GLU A 1 199 ? 15.919 7.415 -7.310 1.00 95.38 199 GLU A C 1
ATOM 1574 O O . GLU A 1 199 ? 15.548 6.341 -7.789 1.00 95.38 199 GLU A O 1
ATOM 1579 N N . PHE A 1 200 ? 15.584 7.804 -6.077 1.00 96.19 200 PHE A N 1
ATOM 1580 C CA . PHE A 1 200 ? 14.816 6.986 -5.145 1.00 96.19 200 PHE A CA 1
ATOM 1581 C C . PHE A 1 200 ? 13.370 6.803 -5.616 1.00 96.19 200 PHE A C 1
ATOM 1583 O O . PHE A 1 200 ? 12.876 5.672 -5.671 1.00 96.19 200 PHE A O 1
ATOM 1590 N N . ILE A 1 201 ? 12.715 7.896 -6.024 1.00 96.06 201 ILE A N 1
ATOM 1591 C CA . ILE A 1 201 ? 11.347 7.876 -6.559 1.00 96.06 201 ILE A CA 1
ATOM 1592 C C . ILE A 1 201 ? 11.281 7.041 -7.840 1.00 96.06 201 ILE A C 1
ATOM 1594 O O . ILE A 1 201 ? 10.452 6.134 -7.936 1.00 96.06 201 ILE A O 1
ATOM 1598 N N . ASP A 1 202 ? 12.202 7.259 -8.787 1.00 96.00 202 ASP A N 1
ATOM 1599 C CA . ASP A 1 202 ? 12.277 6.477 -10.026 1.00 96.00 202 ASP A CA 1
ATOM 1600 C C . ASP A 1 202 ? 12.523 4.982 -9.756 1.00 96.00 202 ASP A C 1
ATOM 1602 O O . ASP A 1 202 ? 11.955 4.122 -10.436 1.00 96.00 202 ASP A O 1
ATOM 1606 N N . GLY A 1 203 ? 13.307 4.650 -8.727 1.00 96.81 203 GLY A N 1
ATOM 1607 C CA . GLY A 1 203 ? 13.526 3.273 -8.292 1.00 96.81 203 GLY A CA 1
ATOM 1608 C C . GLY A 1 203 ? 12.280 2.604 -7.698 1.00 96.81 203 GLY A C 1
ATOM 1609 O O . GLY A 1 203 ? 11.968 1.469 -8.066 1.00 96.81 203 GLY A O 1
ATOM 1610 N N . CYS A 1 204 ? 11.510 3.302 -6.855 1.00 96.94 204 CYS A N 1
ATOM 1611 C CA . CYS A 1 204 ? 10.215 2.810 -6.346 1.00 96.94 204 CYS A CA 1
ATOM 1612 C C . CYS A 1 204 ? 9.257 2.489 -7.501 1.00 96.94 204 CYS A C 1
ATOM 1614 O O . CYS A 1 204 ? 8.555 1.479 -7.541 1.00 96.94 204 CYS A O 1
ATOM 1616 N N . HIS A 1 205 ? 9.297 3.347 -8.501 1.00 94.69 205 HIS A N 1
ATOM 1617 C CA . HIS A 1 205 ? 8.530 3.269 -9.718 1.00 94.69 205 HIS A CA 1
ATOM 1618 C C . HIS A 1 205 ? 8.915 2.094 -10.633 1.00 94.69 205 HIS A C 1
ATOM 1620 O O . HIS A 1 205 ? 8.041 1.497 -11.266 1.00 94.69 205 HIS A O 1
ATOM 1626 N N . VAL A 1 206 ? 10.197 1.725 -10.687 1.00 95.19 206 VAL A N 1
ATOM 1627 C CA . VAL A 1 206 ? 10.651 0.482 -11.333 1.00 95.19 206 VAL A CA 1
ATOM 1628 C C . VAL A 1 206 ? 10.067 -0.733 -10.617 1.00 95.19 206 VAL A C 1
ATOM 1630 O O . VAL A 1 206 ? 9.550 -1.620 -11.294 1.00 95.19 206 VAL A O 1
ATOM 1633 N N . LEU A 1 207 ? 10.090 -0.764 -9.278 1.00 95.62 207 LEU A N 1
ATOM 1634 C CA . LEU A 1 207 ? 9.508 -1.870 -8.505 1.00 95.62 207 LEU A CA 1
ATOM 1635 C C . LEU A 1 207 ? 8.011 -2.036 -8.789 1.00 95.62 207 LEU A C 1
ATOM 1637 O O . LEU A 1 207 ? 7.570 -3.160 -9.029 1.00 95.62 207 LEU A O 1
ATOM 1641 N N . LEU A 1 208 ? 7.256 -0.935 -8.847 1.00 93.94 208 LEU A N 1
ATOM 1642 C CA . LEU A 1 208 ? 5.835 -0.956 -9.203 1.00 93.94 208 LEU A CA 1
ATOM 1643 C C . LEU A 1 208 ? 5.599 -1.547 -10.604 1.00 93.94 208 LEU A C 1
ATOM 1645 O O . LEU A 1 208 ? 4.744 -2.419 -10.777 1.00 93.94 208 LEU A O 1
ATOM 1649 N N . SER A 1 209 ? 6.377 -1.114 -11.604 1.00 91.44 209 SER A N 1
ATOM 1650 C CA . SER A 1 209 ? 6.275 -1.638 -12.972 1.00 91.44 209 SER A CA 1
ATOM 1651 C C . SER A 1 209 ? 6.536 -3.148 -13.019 1.00 91.44 209 SER A C 1
ATOM 1653 O O . SER A 1 209 ? 5.733 -3.882 -13.599 1.00 91.44 209 SER A O 1
ATOM 1655 N N . VAL A 1 210 ? 7.591 -3.633 -12.353 1.00 92.44 210 VAL A N 1
ATOM 1656 C CA . VAL A 1 210 ? 7.895 -5.074 -12.281 1.00 92.44 210 VAL A CA 1
ATOM 1657 C C . VAL A 1 210 ? 6.778 -5.836 -11.566 1.00 92.44 210 VAL A C 1
ATOM 1659 O O . VAL A 1 210 ? 6.322 -6.866 -12.065 1.00 92.44 210 VAL A O 1
ATOM 1662 N N . ALA A 1 211 ? 6.292 -5.336 -10.428 1.00 91.69 211 ALA A N 1
ATOM 1663 C CA . ALA A 1 211 ? 5.208 -5.966 -9.675 1.00 91.69 211 ALA A CA 1
ATOM 1664 C C . ALA A 1 211 ? 3.931 -6.114 -10.519 1.00 91.69 211 ALA A C 1
ATOM 1666 O O . ALA A 1 211 ? 3.273 -7.153 -10.479 1.00 91.69 211 ALA A O 1
ATOM 1667 N N . SER A 1 212 ? 3.612 -5.115 -11.350 1.00 89.12 212 SER A N 1
ATOM 1668 C CA . SER A 1 212 ? 2.426 -5.135 -12.221 1.00 89.12 212 SER A CA 1
ATOM 1669 C C . SER A 1 212 ? 2.469 -6.209 -13.314 1.00 89.12 212 SER A C 1
ATOM 1671 O O . SER A 1 212 ? 1.427 -6.576 -13.859 1.00 89.12 212 SER A O 1
ATOM 1673 N N . LEU A 1 213 ? 3.663 -6.733 -13.611 1.00 88.56 213 LEU A N 1
ATOM 1674 C CA . LEU A 1 213 ? 3.930 -7.716 -14.660 1.00 88.56 213 LEU A CA 1
ATOM 1675 C C . LEU A 1 213 ? 4.300 -9.102 -14.129 1.00 88.56 213 LEU A C 1
ATOM 1677 O O . LEU A 1 213 ? 4.490 -10.030 -14.917 1.00 88.56 213 LEU A O 1
ATOM 1681 N N . THR A 1 214 ? 4.380 -9.268 -12.811 1.00 88.81 214 THR A N 1
ATOM 1682 C CA . THR A 1 214 ? 4.867 -10.495 -12.176 1.00 88.81 214 THR A CA 1
ATOM 1683 C C . THR A 1 214 ? 3.919 -10.977 -11.079 1.00 88.81 214 THR A C 1
ATOM 1685 O O . THR A 1 214 ? 3.159 -10.219 -10.474 1.00 88.81 214 THR A O 1
ATOM 1688 N N . SER A 1 215 ? 3.901 -12.282 -10.843 1.00 87.38 215 SER A N 1
ATOM 1689 C CA . SER A 1 215 ? 3.294 -12.889 -9.657 1.00 87.38 215 SER A CA 1
ATOM 1690 C C . SER A 1 215 ? 4.100 -12.520 -8.409 1.00 87.38 215 SER A C 1
ATOM 1692 O O . SER A 1 215 ? 5.285 -12.201 -8.505 1.00 87.38 215 SER A O 1
ATOM 1694 N N . SER A 1 216 ? 3.486 -12.608 -7.226 1.00 87.50 216 SER A N 1
ATOM 1695 C CA . SER A 1 216 ? 4.176 -12.346 -5.951 1.00 87.50 216 SER A CA 1
ATOM 1696 C C . SER A 1 216 ? 5.439 -13.207 -5.780 1.00 87.50 216 SER A C 1
ATOM 1698 O O . SER A 1 216 ? 6.481 -12.717 -5.343 1.00 87.50 216 SER A O 1
ATOM 1700 N N . SER A 1 217 ? 5.376 -14.478 -6.191 1.00 87.75 217 SER A N 1
ATOM 1701 C CA . SER A 1 217 ? 6.496 -15.416 -6.089 1.00 87.75 217 SER A CA 1
ATOM 1702 C C . SER A 1 217 ? 7.636 -15.079 -7.053 1.00 87.75 217 SER A C 1
ATOM 1704 O O . SER A 1 217 ? 8.795 -15.057 -6.635 1.00 87.75 217 SER A O 1
ATOM 1706 N N . LEU A 1 218 ? 7.331 -14.777 -8.322 1.00 90.44 218 LEU A N 1
ATOM 1707 C CA . LEU A 1 218 ? 8.343 -14.338 -9.284 1.00 90.44 218 LEU A CA 1
ATOM 1708 C C . LEU A 1 218 ? 8.965 -13.014 -8.838 1.00 90.44 218 LEU A C 1
ATOM 1710 O O . LEU A 1 218 ? 10.188 -12.913 -8.810 1.00 90.44 218 LEU A O 1
ATOM 1714 N N . PHE A 1 219 ? 8.138 -12.041 -8.440 1.00 92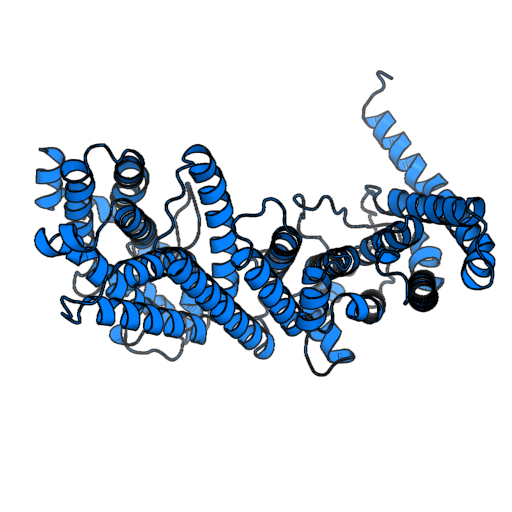.62 219 PHE A N 1
ATOM 1715 C CA . PHE A 1 219 ? 8.596 -10.745 -7.953 1.00 92.62 219 PHE A CA 1
ATOM 1716 C C . PHE A 1 219 ? 9.638 -10.910 -6.847 1.00 92.62 219 PHE A C 1
ATOM 1718 O O . PHE A 1 219 ? 10.733 -10.372 -6.972 1.00 92.62 219 PHE A O 1
ATOM 1725 N N . ASP A 1 220 ? 9.351 -11.709 -5.813 1.00 92.12 220 ASP A N 1
ATOM 1726 C CA . ASP A 1 220 ? 10.282 -11.962 -4.706 1.00 92.12 220 ASP A CA 1
ATOM 1727 C C . ASP A 1 220 ? 11.599 -12.607 -5.175 1.00 92.12 220 ASP A C 1
ATOM 1729 O O . ASP A 1 220 ? 12.684 -12.223 -4.731 1.00 92.12 220 ASP A O 1
ATOM 1733 N N . ASN A 1 221 ? 11.517 -13.553 -6.114 1.00 91.44 221 ASN A N 1
ATOM 1734 C CA . ASN A 1 221 ? 12.665 -14.315 -6.606 1.00 91.44 221 ASN A CA 1
ATOM 1735 C C . ASN A 1 221 ? 13.623 -13.511 -7.499 1.00 91.44 221 ASN A C 1
ATOM 1737 O O . ASN A 1 221 ? 14.790 -13.895 -7.607 1.00 91.44 221 ASN A O 1
ATOM 1741 N N . LEU A 1 222 ? 13.178 -12.402 -8.103 1.00 92.94 222 LEU A N 1
ATOM 1742 C CA . LEU A 1 222 ? 14.016 -11.591 -8.997 1.00 92.94 222 LEU A CA 1
ATOM 1743 C C . LEU A 1 222 ? 15.290 -11.073 -8.321 1.00 92.94 222 LEU A C 1
ATOM 1745 O O . LEU A 1 222 ? 16.335 -11.092 -8.954 1.00 92.94 222 LEU A O 1
ATOM 1749 N N . LEU A 1 223 ? 15.254 -10.649 -7.053 1.00 91.50 223 LEU A N 1
ATOM 1750 C CA . LEU A 1 223 ? 16.487 -10.279 -6.343 1.00 91.50 223 LEU A CA 1
ATOM 1751 C C . LEU A 1 223 ? 17.213 -11.468 -5.715 1.00 91.50 223 LEU A C 1
ATOM 1753 O O . LEU A 1 223 ? 18.436 -11.422 -5.626 1.00 91.50 223 LEU A O 1
ATOM 1757 N N . LYS A 1 224 ? 16.522 -12.553 -5.334 1.00 89.94 224 LYS A N 1
ATOM 1758 C CA . LYS A 1 224 ? 17.169 -13.742 -4.727 1.00 89.94 224 LYS A CA 1
ATOM 1759 C C . LYS A 1 224 ? 18.194 -14.407 -5.650 1.00 89.94 224 LYS A C 1
ATOM 1761 O O . LYS A 1 224 ? 19.088 -15.111 -5.193 1.00 89.94 224 LYS A O 1
ATOM 1766 N N . SER A 1 225 ? 18.064 -14.194 -6.952 1.00 83.62 225 SER A N 1
ATOM 1767 C CA . SER A 1 225 ? 19.007 -14.651 -7.974 1.00 83.62 225 SER A CA 1
ATOM 1768 C C . SER A 1 225 ? 20.359 -13.910 -7.945 1.00 83.62 225 SER A C 1
ATOM 1770 O O . SER A 1 225 ? 21.362 -14.460 -8.397 1.00 83.62 225 SER A O 1
ATOM 1772 N N . ILE A 1 226 ? 20.397 -12.677 -7.420 1.00 85.44 226 ILE A N 1
ATOM 1773 C CA . ILE A 1 226 ? 21.566 -11.776 -7.426 1.00 85.44 226 ILE A CA 1
ATOM 1774 C C . ILE A 1 226 ? 21.977 -11.286 -6.025 1.00 85.44 226 ILE A C 1
ATOM 1776 O O . ILE A 1 226 ? 23.081 -10.766 -5.843 1.00 85.44 226 ILE A O 1
ATOM 1780 N N . ARG A 1 227 ? 21.113 -11.452 -5.020 1.00 87.00 227 ARG A N 1
ATOM 1781 C CA . ARG A 1 227 ? 21.276 -11.034 -3.620 1.00 87.00 227 ARG A CA 1
ATOM 1782 C C . ARG A 1 227 ? 20.881 -12.166 -2.667 1.00 87.00 227 ARG A C 1
ATOM 1784 O O . ARG A 1 227 ? 20.271 -13.153 -3.054 1.00 87.00 227 ARG A O 1
ATOM 1791 N N . GLN A 1 228 ? 21.218 -12.000 -1.387 1.00 87.94 228 GLN A N 1
ATOM 1792 C CA . GLN A 1 228 ? 20.849 -12.944 -0.318 1.00 87.94 228 GLN A CA 1
ATOM 1793 C C . GLN A 1 228 ? 19.399 -12.785 0.171 1.00 87.94 228 GLN A C 1
ATOM 1795 O O . GLN A 1 228 ? 18.937 -13.584 0.980 1.00 87.94 228 GLN A O 1
ATOM 1800 N N . TYR A 1 229 ? 18.694 -11.751 -0.288 1.00 89.62 229 TYR A N 1
ATOM 1801 C CA . TYR A 1 229 ? 17.326 -11.420 0.101 1.00 89.62 229 TYR A CA 1
ATOM 1802 C C . TYR A 1 229 ? 16.460 -11.215 -1.149 1.00 89.62 229 TYR A C 1
ATOM 1804 O O . TYR A 1 229 ? 16.983 -10.984 -2.241 1.00 89.62 229 TYR A O 1
ATOM 1812 N N . GLY A 1 230 ? 15.139 -11.317 -0.993 1.00 92.06 230 GLY A N 1
ATOM 1813 C CA . GLY A 1 230 ? 14.194 -11.163 -2.099 1.00 92.06 230 GLY A CA 1
ATOM 1814 C C . GLY A 1 230 ? 13.693 -9.741 -2.307 1.00 92.06 230 GLY A C 1
ATOM 1815 O O . GLY A 1 230 ? 13.884 -8.853 -1.473 1.00 92.06 230 GLY A O 1
ATOM 1816 N N . THR A 1 231 ? 13.026 -9.512 -3.433 1.00 94.81 231 THR A N 1
ATOM 1817 C CA . THR A 1 231 ? 12.520 -8.181 -3.802 1.00 94.81 231 THR A CA 1
ATOM 1818 C C . THR A 1 231 ? 11.484 -7.668 -2.804 1.00 94.81 231 THR A C 1
ATOM 1820 O O . THR A 1 231 ? 11.431 -6.468 -2.545 1.00 94.81 231 THR A O 1
ATOM 1823 N N . ILE A 1 232 ? 10.717 -8.563 -2.165 1.00 95.12 232 ILE A N 1
ATOM 1824 C CA . ILE A 1 232 ? 9.749 -8.184 -1.125 1.00 95.12 232 ILE A CA 1
ATOM 1825 C C . ILE A 1 232 ? 10.464 -7.646 0.127 1.00 95.12 232 ILE A C 1
ATOM 1827 O O . ILE A 1 232 ? 9.981 -6.702 0.750 1.00 95.12 232 ILE A O 1
ATOM 1831 N N . ASN A 1 233 ? 11.643 -8.173 0.482 1.00 95.50 233 ASN A N 1
ATOM 1832 C CA . ASN A 1 233 ? 12.432 -7.636 1.597 1.00 95.50 233 ASN A CA 1
ATOM 1833 C C . ASN A 1 233 ? 12.929 -6.213 1.309 1.00 95.50 233 ASN A C 1
ATOM 1835 O O . ASN A 1 233 ? 12.873 -5.361 2.196 1.00 95.50 233 ASN A O 1
ATOM 1839 N N . LEU A 1 234 ? 13.375 -5.941 0.077 1.00 96.44 234 LEU A N 1
ATOM 1840 C CA . LEU A 1 234 ? 13.758 -4.586 -0.329 1.00 96.44 234 LEU A CA 1
ATOM 1841 C C . LEU A 1 234 ? 12.551 -3.642 -0.301 1.00 96.44 234 LEU A C 1
ATOM 1843 O O . LEU A 1 234 ? 12.642 -2.558 0.271 1.00 96.44 234 LEU A O 1
ATOM 1847 N N . LEU A 1 235 ? 11.410 -4.077 -0.848 1.00 97.56 235 LEU A N 1
ATOM 1848 C CA . LEU A 1 235 ? 10.153 -3.327 -0.810 1.00 97.56 235 LEU A CA 1
ATOM 1849 C C . LEU A 1 235 ? 9.749 -2.987 0.634 1.00 97.56 235 LEU A C 1
ATOM 1851 O O . LEU A 1 235 ? 9.402 -1.844 0.927 1.00 97.56 235 LEU A O 1
ATOM 1855 N N . SER A 1 236 ? 9.856 -3.949 1.553 1.00 98.06 236 SER A N 1
ATOM 1856 C CA . SER A 1 236 ? 9.614 -3.743 2.984 1.00 98.06 236 SER A CA 1
ATOM 1857 C C . SER A 1 236 ? 10.539 -2.688 3.592 1.00 98.06 236 SER A C 1
ATOM 1859 O O . SER A 1 236 ? 10.063 -1.814 4.320 1.00 98.06 236 SER A O 1
ATOM 1861 N N . ALA A 1 237 ? 11.836 -2.731 3.287 1.00 97.75 237 ALA A N 1
ATOM 1862 C CA . ALA A 1 237 ? 12.800 -1.770 3.812 1.00 97.75 237 ALA A CA 1
ATOM 1863 C C . ALA A 1 237 ? 12.551 -0.350 3.273 1.00 97.75 237 ALA A C 1
ATOM 1865 O O . ALA A 1 237 ? 12.556 0.605 4.045 1.00 97.75 237 ALA A O 1
ATOM 1866 N N . LEU A 1 238 ? 12.254 -0.214 1.977 1.00 98.31 238 LEU A N 1
ATOM 1867 C CA . LEU A 1 238 ? 11.906 1.067 1.351 1.00 98.31 238 LEU A CA 1
ATOM 1868 C C . LEU A 1 238 ? 10.625 1.660 1.935 1.00 98.31 238 LEU A C 1
ATOM 1870 O O . LEU A 1 238 ? 10.600 2.829 2.311 1.00 98.31 238 LEU A O 1
ATOM 1874 N N . THR A 1 239 ? 9.582 0.834 2.072 1.00 98.44 239 THR A N 1
ATOM 1875 C CA . THR A 1 239 ? 8.298 1.271 2.644 1.00 98.44 239 THR A CA 1
ATOM 1876 C C . THR A 1 239 ? 8.485 1.730 4.088 1.00 98.44 239 THR A C 1
ATOM 1878 O O . THR A 1 239 ? 7.911 2.734 4.491 1.00 98.44 239 THR A O 1
ATOM 1881 N N . SER A 1 240 ? 9.343 1.049 4.855 1.00 98.00 240 SER A N 1
ATOM 1882 C CA . SER A 1 240 ? 9.655 1.434 6.236 1.00 98.00 240 SER A CA 1
ATOM 1883 C C . SER A 1 240 ? 10.287 2.827 6.323 1.00 98.00 240 SER A C 1
ATOM 1885 O O . SER A 1 240 ? 9.925 3.602 7.203 1.00 98.00 240 SER A O 1
ATOM 1887 N N . GLU A 1 241 ? 11.220 3.161 5.428 1.00 97.19 241 GLU A N 1
ATOM 1888 C CA . GLU A 1 241 ? 11.853 4.487 5.410 1.00 97.19 241 GLU A CA 1
ATOM 1889 C C . GLU A 1 241 ? 10.898 5.584 4.922 1.00 97.19 241 GLU A C 1
ATOM 1891 O O . GLU A 1 241 ? 10.895 6.675 5.491 1.00 97.19 241 GLU A O 1
ATOM 1896 N N . ALA A 1 242 ? 10.040 5.289 3.939 1.00 96.38 242 ALA A N 1
ATOM 1897 C CA . ALA A 1 242 ? 9.013 6.224 3.480 1.00 96.38 242 ALA A CA 1
ATOM 1898 C C . ALA A 1 242 ? 7.989 6.540 4.588 1.00 96.38 242 ALA A C 1
ATOM 1900 O O . ALA A 1 242 ? 7.693 7.706 4.834 1.00 96.38 242 ALA A O 1
ATOM 1901 N N . VAL A 1 243 ? 7.517 5.523 5.326 1.00 95.44 243 VAL A N 1
ATOM 1902 C CA . VAL A 1 243 ? 6.603 5.699 6.473 1.00 95.44 243 VAL A CA 1
ATOM 1903 C C . VAL A 1 243 ? 7.227 6.577 7.556 1.00 95.44 243 VAL A C 1
ATOM 1905 O O . VAL A 1 243 ? 6.579 7.508 8.030 1.00 95.44 243 VAL A O 1
ATOM 1908 N N . LYS A 1 244 ? 8.488 6.319 7.930 1.00 94.00 244 LYS A N 1
ATOM 1909 C CA . LYS A 1 244 ? 9.202 7.155 8.908 1.00 94.00 244 LYS A CA 1
ATOM 1910 C C . LYS A 1 244 ? 9.294 8.601 8.430 1.00 94.00 244 LYS A C 1
ATOM 1912 O O . LYS A 1 244 ? 8.943 9.496 9.182 1.00 94.00 244 LYS A O 1
ATOM 1917 N N . SER A 1 245 ? 9.673 8.823 7.169 1.00 92.44 245 SER A N 1
ATOM 1918 C CA . SER A 1 245 ? 9.780 10.177 6.618 1.00 92.44 245 SER A CA 1
ATOM 1919 C C . SER A 1 245 ? 8.454 10.936 6.626 1.00 92.44 245 SER A C 1
ATOM 1921 O O . SER A 1 245 ? 8.454 12.128 6.914 1.00 92.44 245 SER A O 1
ATOM 1923 N N . VAL A 1 246 ? 7.336 10.276 6.307 1.00 90.81 246 VAL A N 1
ATOM 1924 C CA . VAL A 1 246 ? 6.004 10.906 6.345 1.00 90.81 246 VAL A CA 1
ATOM 1925 C C . VAL A 1 246 ? 5.623 11.290 7.772 1.00 90.81 246 VAL A C 1
ATOM 1927 O O . VAL A 1 246 ? 5.059 12.355 7.999 1.00 90.81 246 VAL A O 1
ATOM 1930 N N . LEU A 1 247 ? 5.929 10.427 8.740 1.00 88.94 247 LEU A N 1
ATOM 1931 C CA . LEU A 1 247 ? 5.549 10.639 10.134 1.00 88.94 247 LEU A CA 1
ATOM 1932 C C . LEU A 1 247 ? 6.489 11.577 10.894 1.00 88.94 247 LEU A C 1
ATOM 1934 O O . LEU A 1 247 ? 6.051 12.161 11.877 1.00 88.94 247 LEU A O 1
ATOM 1938 N N . ASP A 1 248 ? 7.732 11.745 10.443 1.00 84.62 248 ASP A N 1
ATOM 1939 C CA . ASP A 1 248 ? 8.664 12.731 10.997 1.00 84.62 248 ASP A CA 1
ATOM 1940 C C . ASP A 1 248 ? 8.359 14.159 10.477 1.00 84.62 248 ASP A C 1
ATOM 1942 O O . ASP A 1 248 ? 8.592 15.130 11.193 1.00 84.62 248 ASP A O 1
ATOM 1946 N N . ASN A 1 249 ? 7.775 14.296 9.275 1.00 79.44 249 ASN A N 1
ATOM 1947 C CA . ASN A 1 249 ? 7.507 15.581 8.608 1.00 79.44 249 ASN A CA 1
ATOM 1948 C C . ASN A 1 249 ? 5.999 15.876 8.444 1.00 79.44 249 ASN A C 1
ATOM 1950 O O . ASN A 1 249 ? 5.554 16.295 7.378 1.00 79.44 249 ASN A O 1
ATOM 1954 N N . GLN A 1 250 ? 5.190 15.670 9.489 1.00 67.31 250 GLN A N 1
ATOM 1955 C CA . GLN A 1 250 ? 3.718 15.782 9.398 1.00 67.31 250 GLN A CA 1
ATOM 1956 C C . GLN A 1 250 ? 3.192 17.170 8.993 1.00 67.31 250 GLN A C 1
ATOM 1958 O O . GLN A 1 250 ? 2.053 17.282 8.544 1.00 67.31 250 GLN A O 1
ATOM 1963 N N . ASN A 1 251 ? 4.020 18.206 9.138 1.00 64.00 251 ASN A N 1
ATOM 1964 C CA . ASN A 1 251 ? 3.669 19.601 8.867 1.00 64.00 251 ASN A CA 1
ATOM 1965 C C . ASN A 1 251 ? 4.069 20.074 7.459 1.00 64.00 251 ASN A C 1
ATOM 1967 O O . ASN A 1 251 ? 3.787 21.216 7.100 1.00 64.00 251 ASN A O 1
ATOM 1971 N N . GLU A 1 252 ? 4.759 19.239 6.679 1.00 67.06 252 GLU A N 1
ATOM 1972 C CA . GLU A 1 252 ? 5.184 19.573 5.320 1.00 67.06 252 GLU A CA 1
ATOM 1973 C C . GLU A 1 252 ? 4.228 18.940 4.304 1.00 67.06 252 GLU A C 1
ATOM 1975 O O . GLU A 1 252 ? 4.093 17.716 4.219 1.00 67.06 252 GLU A O 1
ATOM 1980 N N . GLU A 1 253 ? 3.561 19.784 3.515 1.00 59.25 253 GLU A N 1
ATOM 1981 C CA . GLU A 1 253 ? 2.810 19.327 2.348 1.00 59.25 253 GLU A CA 1
ATOM 1982 C C . GLU A 1 253 ? 3.790 18.818 1.275 1.00 59.25 253 GLU A C 1
ATOM 1984 O O . GLU A 1 253 ? 4.816 19.444 1.020 1.00 59.25 253 GLU A O 1
ATOM 1989 N N . GLU A 1 254 ? 3.463 17.678 0.652 1.00 70.75 254 GLU A N 1
ATOM 1990 C CA . GLU A 1 254 ? 4.181 17.123 -0.513 1.00 70.75 254 GLU A CA 1
ATOM 1991 C C . GLU A 1 254 ? 5.674 16.816 -0.268 1.00 70.75 254 GLU A C 1
ATOM 1993 O O . GLU A 1 254 ? 6.575 17.330 -0.928 1.00 70.75 254 GLU A O 1
ATOM 1998 N N . THR A 1 255 ? 5.951 15.920 0.683 1.00 85.69 255 THR A N 1
ATOM 1999 C CA . THR A 1 255 ? 7.306 15.389 0.898 1.00 85.69 255 THR A CA 1
ATOM 2000 C C . THR A 1 255 ? 7.630 14.232 -0.051 1.00 85.69 255 THR A C 1
ATOM 2002 O O . THR A 1 255 ? 6.752 13.443 -0.412 1.00 85.69 255 THR A O 1
ATOM 2005 N N . TRP A 1 256 ? 8.922 14.026 -0.341 1.00 91.50 256 TRP A N 1
ATOM 2006 C CA . TRP A 1 256 ? 9.411 12.831 -1.051 1.00 91.50 256 TRP A CA 1
ATOM 2007 C C . TRP A 1 256 ? 8.914 11.524 -0.409 1.00 91.50 256 TRP A C 1
ATOM 2009 O O . TRP A 1 256 ? 8.681 10.528 -1.095 1.00 91.50 256 TRP A O 1
ATOM 2019 N N . GLY A 1 257 ? 8.742 11.526 0.920 1.00 92.69 257 GLY A N 1
ATOM 2020 C CA . GLY A 1 257 ? 8.215 10.401 1.678 1.00 92.69 257 GLY A CA 1
ATOM 2021 C C . GLY A 1 257 ? 6.768 10.084 1.305 1.00 92.69 257 GLY A C 1
ATOM 2022 O O . GLY A 1 257 ? 6.444 8.911 1.145 1.00 92.69 257 GLY A O 1
ATOM 2023 N N . SER A 1 258 ? 5.918 11.104 1.120 1.00 91.06 258 SER A N 1
ATOM 2024 C CA . SER A 1 258 ? 4.522 10.926 0.692 1.00 91.06 258 SER A CA 1
ATOM 2025 C C . SER A 1 258 ? 4.454 10.314 -0.708 1.00 91.06 258 SER A C 1
ATOM 2027 O O . SER A 1 258 ? 3.745 9.328 -0.904 1.00 91.06 258 SER A O 1
ATOM 2029 N N . ASP A 1 259 ? 5.229 10.842 -1.657 1.00 91.69 259 ASP A N 1
ATOM 2030 C CA . ASP A 1 259 ? 5.246 10.348 -3.039 1.00 91.69 259 ASP A CA 1
ATOM 2031 C C . ASP A 1 259 ? 5.767 8.911 -3.123 1.00 91.69 259 ASP A C 1
ATOM 2033 O O . ASP A 1 259 ? 5.157 8.043 -3.755 1.00 91.69 259 ASP A O 1
ATOM 2037 N N . ALA A 1 260 ? 6.872 8.625 -2.428 1.00 95.69 260 ALA A N 1
ATOM 2038 C CA . ALA A 1 260 ? 7.417 7.278 -2.347 1.00 95.69 260 ALA A CA 1
ATOM 2039 C C . ALA A 1 260 ? 6.423 6.304 -1.707 1.00 95.69 260 ALA A C 1
ATOM 2041 O O . ALA A 1 260 ? 6.238 5.194 -2.207 1.00 95.69 260 ALA A O 1
ATOM 2042 N N . LEU A 1 261 ? 5.781 6.703 -0.606 1.00 95.62 261 LEU A N 1
ATOM 2043 C CA . LEU A 1 261 ? 4.854 5.846 0.123 1.00 95.62 261 LEU A CA 1
ATOM 2044 C C . LEU A 1 261 ? 3.637 5.480 -0.728 1.00 95.62 261 LEU A C 1
ATOM 2046 O O . LEU A 1 261 ? 3.253 4.312 -0.745 1.00 95.62 261 LEU A O 1
ATOM 2050 N N . ASP A 1 262 ? 3.091 6.427 -1.490 1.00 93.44 262 ASP A N 1
ATOM 2051 C CA . ASP A 1 262 ? 1.992 6.175 -2.423 1.00 93.44 262 ASP A CA 1
ATOM 2052 C C . ASP A 1 262 ? 2.365 5.112 -3.472 1.00 93.44 262 ASP A C 1
ATOM 2054 O O . ASP A 1 262 ? 1.597 4.178 -3.718 1.00 93.44 262 ASP A O 1
ATOM 2058 N N . ILE A 1 263 ? 3.564 5.206 -4.061 1.00 95.12 263 ILE A N 1
ATOM 2059 C CA . ILE A 1 263 ? 4.063 4.243 -5.059 1.00 95.12 263 ILE A CA 1
ATOM 2060 C C . ILE A 1 263 ? 4.301 2.865 -4.425 1.00 95.12 263 ILE A C 1
ATOM 2062 O O . ILE A 1 263 ? 3.953 1.827 -4.998 1.00 95.12 263 ILE A O 1
ATOM 2066 N N . LEU A 1 264 ? 4.919 2.836 -3.243 1.00 97.44 264 LEU A N 1
ATOM 2067 C CA . LEU A 1 264 ? 5.293 1.601 -2.556 1.00 97.44 264 LEU A CA 1
ATOM 2068 C C . LEU A 1 264 ? 4.062 0.861 -2.021 1.00 97.44 264 LEU A C 1
ATOM 2070 O O . LEU A 1 264 ? 3.992 -0.361 -2.147 1.00 97.44 264 LEU A O 1
ATOM 2074 N N . LEU A 1 265 ? 3.063 1.570 -1.488 1.00 95.81 265 LEU A N 1
ATOM 2075 C CA . LEU A 1 265 ? 1.804 0.957 -1.060 1.00 95.81 265 LEU A CA 1
ATOM 2076 C C . LEU A 1 265 ? 0.979 0.447 -2.239 1.00 95.81 265 LEU A C 1
ATOM 2078 O O . LEU A 1 265 ? 0.400 -0.633 -2.132 1.00 95.81 265 LEU A O 1
ATOM 2082 N N . GLU A 1 266 ? 0.992 1.134 -3.384 1.00 93.88 266 GLU A N 1
ATOM 2083 C CA . GLU A 1 266 ? 0.406 0.565 -4.601 1.00 93.88 266 GLU A CA 1
ATOM 2084 C C . GLU A 1 266 ? 1.173 -0.687 -5.053 1.00 93.88 266 GLU A C 1
ATOM 2086 O O . GLU A 1 266 ? 0.573 -1.671 -5.476 1.00 93.88 266 GLU A O 1
ATOM 2091 N N . THR A 1 267 ? 2.498 -0.717 -4.897 1.00 94.50 267 THR A N 1
ATOM 2092 C CA . THR A 1 267 ? 3.291 -1.921 -5.194 1.00 94.50 267 THR A CA 1
ATOM 2093 C C . THR A 1 267 ? 2.857 -3.096 -4.308 1.00 94.50 267 THR A C 1
ATOM 2095 O O . THR A 1 267 ? 2.645 -4.201 -4.810 1.00 94.50 267 THR A O 1
ATOM 2098 N N . TRP A 1 268 ? 2.642 -2.865 -3.007 1.00 94.62 268 TRP A N 1
ATOM 2099 C CA . TRP A 1 268 ? 2.064 -3.866 -2.103 1.00 94.62 268 TRP A CA 1
ATOM 2100 C C . TRP A 1 268 ? 0.651 -4.287 -2.518 1.00 94.62 268 TRP A C 1
ATOM 2102 O O . TRP A 1 268 ? 0.363 -5.483 -2.527 1.00 94.62 268 TRP A O 1
ATOM 2112 N N . ASN A 1 269 ? -0.205 -3.341 -2.911 1.00 91.81 269 ASN A N 1
ATOM 2113 C CA . ASN A 1 269 ? -1.557 -3.607 -3.409 1.00 91.81 269 ASN A CA 1
ATOM 2114 C C . ASN A 1 269 ? -1.543 -4.535 -4.635 1.00 91.81 269 ASN A C 1
ATOM 2116 O O . ASN A 1 269 ? -2.279 -5.515 -4.693 1.00 91.81 269 ASN A O 1
ATOM 2120 N N . VAL A 1 270 ? -0.647 -4.288 -5.591 1.00 89.19 270 VAL A N 1
ATOM 2121 C CA . VAL A 1 270 ? -0.479 -5.110 -6.800 1.00 89.19 270 VAL A CA 1
ATOM 2122 C C . VAL A 1 270 ? -0.007 -6.537 -6.485 1.00 89.19 270 VAL A C 1
ATOM 2124 O O . VAL A 1 270 ? -0.417 -7.498 -7.153 1.00 89.19 270 VAL A O 1
ATOM 2127 N N . ILE A 1 271 ? 0.871 -6.685 -5.489 1.00 88.50 271 ILE A N 1
ATOM 2128 C CA . ILE A 1 271 ? 1.451 -7.976 -5.091 1.00 88.50 271 ILE A CA 1
ATOM 2129 C C . ILE A 1 271 ? 0.466 -8.798 -4.254 1.00 88.50 271 ILE A C 1
ATOM 2131 O O . ILE A 1 271 ? 0.407 -10.016 -4.423 1.00 88.50 271 ILE A O 1
ATOM 2135 N N . LEU A 1 272 ? -0.275 -8.148 -3.353 1.00 87.00 272 LEU A N 1
ATOM 2136 C CA . LEU A 1 272 ? -1.160 -8.795 -2.378 1.00 87.00 272 LEU A CA 1
ATOM 2137 C C . LEU A 1 272 ? -2.633 -8.849 -2.813 1.00 87.00 272 LEU A C 1
ATOM 2139 O O . LEU A 1 272 ? -3.395 -9.637 -2.257 1.00 87.00 272 LEU A O 1
ATOM 2143 N N . GLY A 1 273 ? -3.047 -8.011 -3.763 1.00 75.69 273 GLY A N 1
ATOM 2144 C CA . GLY A 1 273 ? -4.441 -7.847 -4.171 1.00 75.69 273 GLY A CA 1
ATOM 2145 C C . GLY A 1 273 ? -5.036 -9.040 -4.929 1.00 75.69 273 GLY A C 1
ATOM 2146 O O . GLY A 1 273 ? -4.344 -9.819 -5.588 1.00 75.69 273 GLY A O 1
ATOM 2147 N N . GLU A 1 274 ? -6.368 -9.138 -4.886 1.00 55.19 274 GLU A N 1
ATOM 2148 C CA . GLU A 1 274 ? -7.182 -10.255 -5.405 1.00 55.19 274 GLU A CA 1
ATOM 2149 C C . GLU A 1 274 ? -7.135 -10.452 -6.930 1.00 55.19 274 GLU A C 1
ATOM 2151 O O . GLU A 1 274 ? -7.599 -11.470 -7.441 1.00 55.19 274 GLU A O 1
ATOM 2156 N N . ALA A 1 275 ? -6.538 -9.521 -7.681 1.00 44.34 275 ALA A N 1
ATOM 2157 C CA . ALA A 1 275 ? -6.385 -9.625 -9.135 1.00 44.34 275 ALA A CA 1
ATOM 2158 C C . ALA A 1 275 ? -5.451 -10.772 -9.579 1.00 44.34 275 ALA A C 1
ATOM 2160 O O . ALA A 1 275 ? -5.272 -11.002 -10.778 1.00 44.34 275 ALA A O 1
ATOM 2161 N N . CYS A 1 276 ? -4.835 -11.495 -8.639 1.00 41.69 276 CYS A N 1
ATOM 2162 C CA . CYS A 1 276 ? -4.028 -12.664 -8.941 1.00 41.69 276 CYS A CA 1
ATOM 2163 C C . CYS A 1 276 ? -4.936 -13.889 -9.148 1.00 41.69 276 CYS A C 1
ATOM 2165 O O . CYS A 1 276 ? -5.342 -14.558 -8.199 1.00 41.69 276 CYS A O 1
ATOM 2167 N N . ALA A 1 277 ? -5.215 -14.219 -10.414 1.00 38.34 277 ALA A N 1
ATOM 2168 C CA . ALA A 1 277 ? -5.828 -15.498 -10.795 1.00 38.34 277 ALA A CA 1
ATOM 2169 C C . ALA A 1 277 ? -5.032 -16.712 -10.266 1.00 38.34 277 ALA A C 1
ATOM 2171 O O . ALA A 1 277 ? -5.577 -17.808 -10.133 1.00 38.34 277 ALA A O 1
ATOM 2172 N N . ASP A 1 278 ? -3.756 -16.499 -9.933 1.00 48.06 278 ASP A N 1
ATOM 2173 C CA . ASP A 1 278 ? -2.877 -17.467 -9.300 1.00 48.06 278 ASP A CA 1
ATOM 2174 C C . ASP A 1 278 ? -2.815 -17.203 -7.785 1.00 48.06 278 ASP A C 1
ATOM 2176 O O . ASP A 1 278 ? -2.091 -16.327 -7.308 1.00 48.06 278 ASP A O 1
ATOM 2180 N N . LYS A 1 279 ? -3.609 -17.950 -7.006 1.00 54.88 279 LYS A N 1
ATOM 2181 C CA . LYS A 1 279 ? -3.637 -17.892 -5.532 1.00 54.88 279 LYS A CA 1
ATOM 2182 C C . LYS A 1 279 ? -2.393 -18.547 -4.908 1.00 54.88 279 LYS A C 1
ATOM 2184 O O . LYS A 1 279 ? -2.513 -19.338 -3.970 1.00 54.88 279 LYS A O 1
ATOM 2189 N N . SER A 1 280 ? -1.194 -18.295 -5.436 1.00 58.88 280 SER A N 1
ATOM 2190 C CA . SER A 1 280 ? 0.020 -18.769 -4.776 1.00 58.88 280 SER A CA 1
ATOM 2191 C C . SER A 1 280 ? 0.207 -17.949 -3.496 1.00 58.88 280 SER A C 1
ATOM 2193 O O . SER A 1 280 ? 0.358 -16.728 -3.600 1.00 58.88 280 SER A O 1
ATOM 2195 N N . PRO A 1 281 ? 0.180 -18.566 -2.302 1.00 65.88 281 PRO A N 1
ATOM 2196 C CA . PRO A 1 281 ? 0.434 -17.835 -1.071 1.00 65.88 281 PRO A CA 1
ATOM 2197 C C . PRO A 1 281 ? 1.825 -17.203 -1.139 1.00 65.88 281 PRO A C 1
ATOM 2199 O O . PRO A 1 281 ? 2.754 -17.784 -1.708 1.00 65.88 281 PRO A O 1
ATOM 2202 N N . MET A 1 282 ? 1.955 -16.008 -0.566 1.00 77.75 282 MET A N 1
ATOM 2203 C CA . MET A 1 282 ? 3.237 -15.321 -0.448 1.00 77.75 282 MET A CA 1
ATOM 2204 C C . MET A 1 282 ? 4.280 -16.239 0.215 1.00 77.75 282 MET A C 1
ATOM 2206 O O . MET A 1 282 ? 3.945 -17.090 1.045 1.00 77.75 282 MET A O 1
ATOM 2210 N N . SER A 1 283 ? 5.550 -16.080 -0.163 1.00 85.31 283 SER A N 1
ATOM 2211 C CA . SER A 1 283 ? 6.653 -16.839 0.432 1.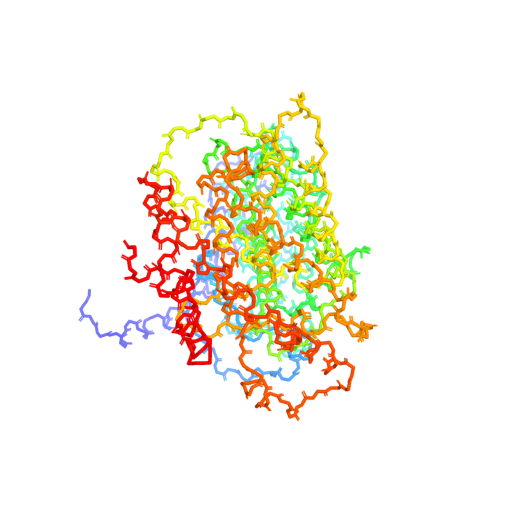00 85.31 283 SER A CA 1
ATOM 2212 C C . SER A 1 283 ? 6.733 -16.601 1.949 1.00 85.31 283 SER A C 1
ATOM 2214 O O . SER A 1 283 ? 6.334 -15.546 2.441 1.00 85.31 283 SER A O 1
ATOM 2216 N N . ALA A 1 284 ? 7.276 -17.562 2.705 1.00 87.94 284 ALA A N 1
ATOM 2217 C CA . ALA A 1 284 ? 7.461 -17.400 4.152 1.00 87.94 284 ALA A CA 1
ATOM 2218 C C . ALA A 1 284 ? 8.355 -16.189 4.489 1.00 87.94 284 ALA A C 1
ATOM 2220 O O . ALA A 1 284 ? 8.055 -15.439 5.415 1.00 87.94 284 ALA A O 1
ATOM 2221 N N . ASP A 1 285 ? 9.405 -15.958 3.693 1.00 87.94 285 ASP A N 1
ATOM 2222 C CA . ASP A 1 285 ? 10.265 -14.773 3.814 1.00 87.94 285 ASP A CA 1
ATOM 2223 C C . ASP A 1 285 ? 9.485 -13.479 3.538 1.00 87.94 285 ASP A C 1
ATOM 2225 O O . ASP A 1 285 ? 9.660 -12.488 4.246 1.00 87.94 285 ASP A O 1
ATOM 2229 N N . GLY A 1 286 ? 8.600 -13.493 2.534 1.00 90.00 286 GLY A N 1
ATOM 2230 C CA . GLY A 1 286 ? 7.721 -12.373 2.209 1.00 90.00 286 GLY A CA 1
ATOM 2231 C C . GLY A 1 286 ? 6.714 -12.081 3.322 1.00 90.00 286 GLY A C 1
ATOM 2232 O O . GLY A 1 286 ? 6.519 -10.921 3.676 1.00 90.00 286 GLY A O 1
ATOM 2233 N N . ALA A 1 287 ? 6.144 -13.116 3.948 1.00 91.12 287 ALA A N 1
ATOM 2234 C CA . ALA A 1 287 ? 5.272 -12.973 5.118 1.00 91.12 287 ALA A CA 1
ATOM 2235 C C . ALA A 1 287 ? 6.021 -12.386 6.315 1.00 91.12 287 ALA A C 1
ATOM 2237 O O . ALA A 1 287 ? 5.521 -11.477 6.976 1.00 91.12 287 ALA A O 1
ATOM 2238 N N . LEU A 1 288 ? 7.258 -12.826 6.554 1.00 94.44 288 LEU A N 1
ATOM 2239 C CA . LEU A 1 288 ? 8.108 -12.236 7.583 1.00 94.44 288 LEU A CA 1
ATOM 2240 C C . LEU A 1 288 ? 8.423 -10.760 7.285 1.00 94.44 288 LEU A C 1
ATOM 2242 O O . LEU A 1 288 ? 8.372 -9.930 8.193 1.00 94.44 288 LEU A O 1
ATOM 2246 N N . ALA A 1 289 ? 8.710 -10.413 6.027 1.00 95.62 289 ALA A N 1
ATOM 2247 C CA . ALA A 1 289 ? 8.945 -9.032 5.609 1.00 95.62 289 ALA A CA 1
ATOM 2248 C C . ALA A 1 289 ? 7.699 -8.151 5.808 1.00 95.62 289 ALA A C 1
ATOM 2250 O O . ALA A 1 289 ? 7.802 -7.080 6.403 1.00 95.62 289 ALA A O 1
ATOM 2251 N N . ALA A 1 290 ? 6.520 -8.623 5.391 1.00 96.12 290 ALA A N 1
ATOM 2252 C CA . ALA A 1 290 ? 5.247 -7.934 5.603 1.00 96.12 290 ALA A CA 1
ATOM 2253 C C . ALA A 1 290 ? 4.933 -7.749 7.099 1.00 96.12 290 ALA A C 1
ATOM 2255 O O . ALA A 1 290 ? 4.545 -6.659 7.516 1.00 96.12 290 ALA A O 1
ATOM 2256 N N . SER A 1 291 ? 5.175 -8.775 7.924 1.00 97.00 291 SER A N 1
ATOM 2257 C CA . SER A 1 291 ? 5.019 -8.706 9.384 1.00 97.00 291 SER A CA 1
ATOM 2258 C C . SER A 1 291 ? 5.920 -7.640 10.009 1.00 97.00 291 SER A C 1
ATOM 2260 O O . SER A 1 291 ? 5.453 -6.801 10.780 1.00 97.00 291 SER A O 1
ATOM 2262 N N . ASN A 1 292 ? 7.208 -7.631 9.652 1.00 97.94 292 ASN A N 1
ATOM 2263 C CA . ASN A 1 292 ? 8.165 -6.653 10.169 1.00 97.94 292 ASN A CA 1
ATOM 2264 C C . ASN A 1 292 ? 7.821 -5.228 9.720 1.00 97.94 292 ASN A C 1
ATOM 2266 O O . ASN A 1 292 ? 7.855 -4.312 10.539 1.00 97.94 292 ASN A O 1
ATOM 2270 N N . LEU A 1 293 ? 7.438 -5.047 8.451 1.00 98.44 293 LEU A N 1
ATOM 2271 C CA . LEU A 1 293 ? 6.958 -3.763 7.946 1.00 98.44 293 LEU A CA 1
ATOM 2272 C C . LEU A 1 293 ? 5.728 -3.287 8.723 1.00 98.44 293 LEU A C 1
ATOM 2274 O O . LEU A 1 293 ? 5.690 -2.142 9.160 1.00 98.44 293 LEU A O 1
ATOM 2278 N N . PHE A 1 294 ? 4.736 -4.156 8.929 1.00 98.56 294 PHE A N 1
ATOM 2279 C CA . PHE A 1 294 ? 3.521 -3.782 9.646 1.00 98.56 294 PHE A CA 1
ATOM 2280 C C . PHE A 1 294 ? 3.804 -3.369 11.095 1.00 98.56 294 PHE A C 1
ATOM 2282 O O . PHE A 1 294 ? 3.224 -2.400 11.579 1.00 98.56 294 PHE A O 1
ATOM 2289 N N . LYS A 1 295 ? 4.739 -4.043 11.776 1.00 98.56 295 LYS A N 1
ATOM 2290 C CA . LYS A 1 295 ? 5.188 -3.628 13.114 1.00 98.56 295 LYS A CA 1
ATOM 2291 C C . LYS A 1 295 ? 5.784 -2.224 13.100 1.00 98.56 295 LYS A C 1
ATOM 2293 O O . LYS A 1 295 ? 5.370 -1.404 13.910 1.00 98.56 295 LYS A O 1
ATOM 2298 N N . ILE A 1 296 ? 6.670 -1.933 12.143 1.00 98.25 296 ILE A N 1
ATOM 2299 C CA . ILE A 1 296 ? 7.256 -0.595 11.975 1.00 98.25 296 ILE A CA 1
ATOM 2300 C C . ILE A 1 296 ? 6.163 0.445 11.710 1.00 98.25 296 ILE A C 1
ATOM 2302 O O . ILE A 1 296 ? 6.171 1.489 12.349 1.00 98.25 296 ILE A O 1
ATOM 2306 N N . ILE A 1 297 ? 5.198 0.154 10.830 1.00 98.06 297 ILE A N 1
ATOM 2307 C CA . ILE A 1 297 ? 4.066 1.051 10.546 1.00 98.06 297 ILE A CA 1
ATOM 2308 C C . ILE A 1 297 ? 3.328 1.404 11.839 1.00 98.06 297 ILE A C 1
ATOM 2310 O O . ILE A 1 297 ? 3.177 2.581 12.162 1.00 98.06 297 ILE A O 1
ATOM 2314 N N . VAL A 1 298 ? 2.889 0.394 12.594 1.00 98.12 298 VAL A N 1
ATOM 2315 C CA . VAL A 1 298 ? 2.131 0.614 13.830 1.00 98.12 298 VAL A CA 1
ATOM 2316 C C . VAL A 1 298 ? 2.977 1.377 14.845 1.00 98.12 298 VAL A C 1
ATOM 2318 O O . VAL A 1 298 ? 2.523 2.390 15.362 1.00 98.12 298 VAL A O 1
ATOM 2321 N N . GLU A 1 299 ? 4.210 0.947 15.108 1.00 97.44 299 GLU A N 1
ATOM 2322 C CA . GLU A 1 299 ? 5.094 1.600 16.080 1.00 97.44 299 GLU A CA 1
ATOM 2323 C C . GLU A 1 299 ? 5.382 3.059 15.718 1.00 97.44 299 GLU A C 1
ATOM 2325 O O . GLU A 1 299 ? 5.339 3.921 16.596 1.00 97.44 299 GLU A O 1
ATOM 2330 N N . SER A 1 300 ? 5.617 3.358 14.439 1.00 95.44 300 SER A N 1
ATOM 2331 C CA . SER A 1 300 ? 5.823 4.726 13.969 1.00 95.44 300 SER A CA 1
ATOM 2332 C C . SER A 1 300 ? 4.566 5.582 14.139 1.00 95.44 300 SER A C 1
ATOM 2334 O O . SER A 1 300 ? 4.677 6.705 14.627 1.00 95.44 300 SER A O 1
ATOM 2336 N N . HIS A 1 301 ? 3.374 5.064 13.820 1.00 94.25 301 HIS A N 1
ATOM 2337 C CA . HIS A 1 301 ? 2.120 5.794 14.046 1.00 94.25 301 HIS A CA 1
ATOM 2338 C C . HIS A 1 301 ? 1.846 6.039 15.533 1.00 94.25 301 HIS A C 1
ATOM 2340 O O . HIS A 1 301 ? 1.442 7.139 15.898 1.00 94.25 301 HIS A O 1
ATOM 2346 N N . LEU A 1 302 ? 2.086 5.050 16.400 1.00 94.94 302 LEU A N 1
ATOM 2347 C CA . LEU A 1 302 ? 1.898 5.215 17.845 1.00 94.94 302 LEU A CA 1
ATOM 2348 C C . LEU A 1 302 ? 2.888 6.206 18.443 1.00 94.94 302 LEU A C 1
ATOM 2350 O O . LEU A 1 302 ? 2.503 7.015 19.283 1.00 94.94 302 LEU A O 1
ATOM 2354 N N . LYS A 1 303 ? 4.147 6.169 17.996 1.00 93.94 303 LYS A N 1
ATOM 2355 C CA . LYS A 1 303 ? 5.148 7.155 18.396 1.00 93.94 303 LYS A CA 1
ATOM 2356 C C . LYS A 1 303 ? 4.700 8.558 17.992 1.00 93.94 303 LYS A C 1
ATOM 2358 O O . LYS A 1 303 ? 4.637 9.431 18.848 1.00 93.94 303 LYS A O 1
ATOM 2363 N N . ALA A 1 304 ? 4.329 8.745 16.728 1.00 91.06 304 ALA A N 1
ATOM 2364 C CA . ALA A 1 304 ? 3.911 10.047 16.234 1.00 91.06 304 ALA A CA 1
ATOM 2365 C C . ALA A 1 304 ? 2.655 10.565 16.957 1.00 91.06 304 ALA A C 1
ATOM 2367 O O . ALA A 1 304 ? 2.615 11.720 17.357 1.00 91.06 304 ALA A O 1
ATOM 2368 N N . ALA A 1 305 ? 1.680 9.691 17.225 1.00 90.06 305 ALA A N 1
ATOM 2369 C CA . ALA A 1 305 ? 0.492 10.025 18.008 1.00 90.06 305 ALA A CA 1
ATOM 2370 C C . ALA A 1 305 ? 0.815 10.449 19.448 1.00 90.06 305 ALA A C 1
ATOM 2372 O O . ALA A 1 305 ? 0.185 11.353 19.987 1.00 90.06 305 ALA A O 1
ATOM 2373 N N . ALA A 1 306 ? 1.783 9.791 20.090 1.00 90.44 306 ALA A N 1
ATOM 2374 C CA . ALA A 1 306 ? 2.211 10.137 21.441 1.00 90.44 306 ALA A CA 1
ATOM 2375 C C . ALA A 1 306 ? 3.012 11.451 21.488 1.00 90.44 306 ALA A C 1
ATOM 2377 O O . ALA A 1 306 ? 2.923 12.181 22.483 1.00 90.44 306 ALA A O 1
ATOM 2378 N N . ASP A 1 307 ? 3.786 11.732 20.437 1.00 89.19 307 ASP A N 1
ATOM 2379 C CA . ASP A 1 307 ? 4.581 12.952 20.291 1.00 89.19 307 ASP A CA 1
ATOM 2380 C C . ASP A 1 307 ? 3.673 14.168 20.021 1.00 89.19 307 ASP A C 1
ATOM 2382 O O . ASP A 1 307 ? 3.829 15.189 20.690 1.00 89.19 307 ASP A O 1
ATOM 2386 N N . SER A 1 308 ? 2.652 14.022 19.165 1.00 86.25 308 SER A N 1
ATOM 2387 C CA . SER A 1 308 ? 1.698 15.086 18.810 1.00 86.25 308 SER A CA 1
ATOM 2388 C C . SER A 1 308 ? 0.497 15.210 19.762 1.00 86.25 308 SER A C 1
ATOM 2390 O O . SER A 1 308 ? -0.402 16.010 19.524 1.00 86.25 308 SER A O 1
ATOM 2392 N N . ALA A 1 309 ? 0.429 14.415 20.837 1.00 85.94 309 ALA A N 1
ATOM 2393 C CA . ALA A 1 309 ? -0.773 14.291 21.677 1.00 85.94 309 ALA A CA 1
ATOM 2394 C C . ALA A 1 309 ? -1.228 15.594 22.364 1.00 85.94 309 ALA A C 1
ATOM 2396 O O . ALA A 1 309 ? -2.349 15.671 22.861 1.00 85.94 309 ALA A O 1
ATOM 2397 N N . PHE A 1 310 ? -0.340 16.584 22.439 1.00 84.69 310 PHE A N 1
ATOM 2398 C CA . PHE A 1 310 ? -0.563 17.877 23.090 1.00 84.69 310 PHE A CA 1
ATOM 2399 C C . PHE A 1 310 ? -0.507 19.053 22.108 1.00 84.69 310 PHE A C 1
ATOM 2401 O O . PHE A 1 310 ? -0.429 20.203 22.537 1.00 84.69 310 PHE A O 1
ATOM 2408 N N . GLU A 1 311 ? -0.471 18.770 20.808 1.00 81.81 311 GLU A N 1
ATOM 2409 C CA . GLU A 1 311 ? -0.454 19.783 19.761 1.00 81.81 311 GLU A CA 1
ATOM 2410 C C . GLU A 1 311 ? -1.896 20.104 19.345 1.00 81.81 311 GLU A C 1
ATOM 2412 O O . GLU A 1 311 ? -2.628 19.230 18.884 1.00 81.81 311 GLU A O 1
ATOM 2417 N N . ASP A 1 312 ? -2.307 21.362 19.503 1.00 62.50 312 ASP A N 1
ATOM 2418 C CA . ASP A 1 312 ? -3.609 21.852 19.047 1.00 62.50 312 ASP A CA 1
ATOM 2419 C C . ASP A 1 312 ? -3.454 22.423 17.627 1.00 62.50 312 ASP A C 1
ATOM 2421 O O . ASP A 1 312 ? -2.914 23.517 17.447 1.00 62.50 312 ASP A O 1
ATOM 2425 N N . SER A 1 313 ? -3.897 21.688 16.601 1.00 59.72 313 SER A N 1
ATOM 2426 C CA . SER A 1 313 ? -3.961 22.202 15.224 1.00 59.72 313 SER A CA 1
ATOM 2427 C C . SER A 1 313 ? -5.392 22.653 14.892 1.00 59.72 313 SER A C 1
ATOM 2429 O O . SER A 1 313 ? -6.284 21.818 14.747 1.00 59.72 313 SER A O 1
ATOM 2431 N N . ASP A 1 314 ? -5.607 23.963 14.753 1.00 50.78 314 ASP A N 1
ATOM 2432 C CA . ASP A 1 314 ? -6.925 24.613 14.589 1.00 50.78 314 ASP A CA 1
ATOM 2433 C C . ASP A 1 314 ? -7.530 24.555 13.156 1.00 50.78 314 ASP A C 1
ATOM 2435 O O . ASP A 1 314 ? -8.540 25.208 12.882 1.00 50.78 314 ASP A O 1
ATOM 2439 N N . ASP A 1 315 ? -6.976 23.773 12.221 1.00 54.00 315 ASP A N 1
ATOM 2440 C CA . ASP A 1 315 ? -7.425 23.781 10.815 1.00 54.00 315 ASP A CA 1
ATOM 2441 C C . ASP A 1 315 ? -8.477 22.702 10.483 1.00 54.00 315 ASP A C 1
ATOM 2443 O O . ASP A 1 315 ? -8.180 21.588 10.046 1.00 54.00 315 ASP A O 1
ATOM 2447 N N . ALA A 1 316 ? -9.755 23.069 10.621 1.00 48.91 316 ALA A N 1
ATOM 2448 C CA . ALA A 1 316 ? -10.905 22.200 10.340 1.00 48.91 316 ALA A CA 1
ATOM 2449 C C . ALA A 1 316 ? -11.097 21.835 8.846 1.00 48.91 316 ALA A C 1
ATOM 2451 O O . ALA A 1 316 ? -11.623 20.769 8.537 1.00 48.91 316 ALA A O 1
ATOM 2452 N N . GLU A 1 317 ? -10.670 22.676 7.893 1.00 42.97 317 GLU A N 1
ATOM 2453 C CA . GLU A 1 317 ? -10.830 22.399 6.448 1.00 42.97 317 GLU A CA 1
ATOM 2454 C C . GLU A 1 317 ? -9.810 21.356 5.936 1.00 42.97 317 GLU A C 1
ATOM 2456 O O . GLU A 1 317 ? -10.106 20.582 5.023 1.00 42.97 317 GLU A O 1
ATOM 2461 N N . TYR A 1 318 ? -8.657 21.236 6.606 1.00 50.22 318 TYR A N 1
ATOM 2462 C CA . TYR A 1 318 ? -7.652 20.188 6.374 1.00 50.22 318 TYR A CA 1
ATOM 2463 C C . TYR A 1 318 ? -8.120 18.800 6.867 1.00 50.22 318 TYR A C 1
ATOM 2465 O O . TYR A 1 318 ? -7.643 17.754 6.410 1.00 50.22 318 TYR A O 1
ATOM 2473 N N . PHE A 1 319 ? -9.111 18.757 7.764 1.00 51.53 319 PHE A N 1
ATOM 2474 C CA . PHE A 1 319 ? -9.564 17.536 8.430 1.00 51.53 319 PHE A CA 1
ATOM 2475 C C . PHE A 1 319 ? -10.245 16.529 7.482 1.00 51.53 319 PHE A C 1
ATOM 2477 O O . PHE A 1 319 ? -9.942 15.340 7.513 1.00 51.53 319 PHE A O 1
ATOM 2484 N N . HIS A 1 320 ? -11.122 16.956 6.568 1.00 50.84 320 HIS A N 1
ATOM 2485 C CA . HIS A 1 320 ? -11.865 15.998 5.727 1.00 50.84 320 HIS A CA 1
ATOM 2486 C C . HIS A 1 320 ? -11.027 15.356 4.607 1.00 50.84 320 HIS A C 1
ATOM 2488 O O . HIS A 1 320 ? -11.161 14.155 4.337 1.00 50.84 320 HIS A O 1
ATOM 2494 N N . VAL A 1 321 ? -10.153 16.134 3.956 1.00 53.00 321 VAL A N 1
ATOM 2495 C CA . VAL A 1 321 ? -9.247 15.621 2.910 1.00 53.00 321 VAL A CA 1
ATOM 2496 C C . VAL A 1 321 ? -8.217 14.671 3.526 1.00 53.00 321 VAL A C 1
ATOM 2498 O O . VAL A 1 321 ? -7.961 13.597 2.974 1.00 53.00 321 VAL A O 1
ATOM 2501 N N . SER A 1 322 ? -7.701 15.002 4.714 1.00 62.97 322 SER A N 1
ATOM 2502 C CA . SER A 1 322 ? -6.784 14.128 5.451 1.00 62.97 322 SER A CA 1
ATOM 2503 C C . SER A 1 322 ? -7.451 12.830 5.922 1.00 62.97 322 SER A C 1
ATOM 2505 O O . SER A 1 322 ? -6.833 11.771 5.829 1.00 62.97 322 SER A O 1
ATOM 2507 N N . VAL A 1 323 ? -8.725 12.853 6.339 1.00 71.44 323 VAL A N 1
ATOM 2508 C CA . VAL A 1 323 ? -9.457 11.638 6.743 1.00 71.44 323 VAL A CA 1
ATOM 2509 C C . VAL A 1 323 ? -9.636 10.656 5.582 1.00 71.44 323 VAL A C 1
ATOM 2511 O O . VAL A 1 323 ? -9.392 9.466 5.778 1.00 71.44 323 VAL A O 1
ATOM 2514 N N . SER A 1 324 ? -10.010 11.127 4.387 1.00 75.06 324 SER A N 1
ATOM 2515 C CA . SER A 1 324 ? -10.214 10.248 3.220 1.00 75.06 324 SER A CA 1
ATOM 2516 C C . SER A 1 324 ? -8.898 9.630 2.735 1.00 75.06 324 SER A C 1
ATOM 2518 O O . SER A 1 324 ? -8.817 8.416 2.560 1.00 75.06 324 SER A O 1
ATOM 2520 N N . LYS A 1 325 ? -7.834 10.441 2.612 1.00 80.81 325 LYS A N 1
ATOM 2521 C CA . LYS A 1 325 ? -6.486 9.956 2.257 1.00 80.81 325 LYS A CA 1
ATOM 2522 C C . LYS A 1 325 ? -5.978 8.928 3.275 1.00 80.81 325 LYS A C 1
ATOM 2524 O O . LYS A 1 325 ? -5.389 7.912 2.911 1.00 80.81 325 LYS A O 1
ATOM 2529 N N . ARG A 1 326 ? -6.237 9.172 4.562 1.00 86.00 326 ARG A N 1
ATOM 2530 C CA . ARG A 1 326 ? -5.884 8.252 5.647 1.00 86.00 326 ARG A CA 1
ATOM 2531 C C . ARG A 1 326 ? -6.658 6.935 5.576 1.00 86.00 326 ARG A C 1
ATOM 2533 O O . ARG A 1 326 ? -6.065 5.898 5.847 1.00 86.00 326 ARG A O 1
ATOM 2540 N N . ASP A 1 327 ? -7.946 6.950 5.237 1.00 87.62 327 ASP A N 1
ATOM 2541 C CA . ASP A 1 327 ? -8.755 5.726 5.088 1.00 87.62 327 ASP A CA 1
ATOM 2542 C C . ASP A 1 327 ? -8.193 4.822 3.975 1.00 87.62 327 ASP A C 1
ATOM 2544 O O . ASP A 1 327 ? -7.929 3.641 4.208 1.00 87.62 327 ASP A O 1
ATOM 2548 N N . GLU A 1 328 ? -7.875 5.397 2.807 1.00 89.00 328 GLU A N 1
ATOM 2549 C CA . GLU A 1 328 ? -7.223 4.675 1.703 1.00 89.00 328 GLU A CA 1
ATOM 2550 C C . GLU A 1 328 ? -5.880 4.063 2.132 1.00 89.00 328 GLU A C 1
ATOM 2552 O O . GLU A 1 328 ? -5.604 2.888 1.878 1.00 89.00 328 GLU A O 1
ATOM 2557 N N . GLN A 1 329 ? -5.054 4.834 2.841 1.00 92.00 329 GLN A N 1
ATOM 2558 C CA . GLN A 1 329 ? -3.759 4.369 3.333 1.00 92.00 329 GLN A CA 1
ATOM 2559 C C . GLN A 1 329 ? -3.894 3.232 4.359 1.00 92.00 329 GLN A C 1
ATOM 2561 O O . GLN A 1 329 ? -3.184 2.227 4.276 1.00 92.00 329 GLN A O 1
ATOM 2566 N N . LEU A 1 330 ? -4.816 3.354 5.318 1.00 94.06 330 LEU A N 1
ATOM 2567 C CA . LEU A 1 330 ? -5.060 2.323 6.326 1.00 94.06 330 LEU A CA 1
ATOM 2568 C C . LEU A 1 330 ? -5.595 1.027 5.700 1.00 94.06 330 LEU A C 1
ATOM 2570 O O . LEU A 1 330 ? -5.252 -0.062 6.170 1.00 94.06 330 LEU A O 1
ATOM 2574 N N . ALA A 1 331 ? -6.378 1.117 4.621 1.00 92.62 331 ALA A N 1
ATOM 2575 C CA . ALA A 1 331 ? -6.791 -0.051 3.848 1.00 92.62 331 ALA A CA 1
ATOM 2576 C C . ALA A 1 331 ? -5.583 -0.784 3.230 1.00 92.62 331 ALA A C 1
ATOM 2578 O O . ALA A 1 331 ? -5.507 -2.013 3.299 1.00 92.62 331 ALA A O 1
ATOM 2579 N N . LEU A 1 332 ? -4.593 -0.050 2.712 1.00 94.25 332 LEU A N 1
ATOM 2580 C CA . LEU A 1 332 ? -3.352 -0.628 2.181 1.00 94.25 332 LEU A CA 1
ATOM 2581 C C . LEU A 1 332 ? -2.482 -1.250 3.287 1.00 94.25 332 LEU A C 1
ATOM 2583 O O . LEU A 1 332 ? -1.971 -2.360 3.123 1.00 94.25 332 LEU A O 1
ATOM 2587 N N . TYR A 1 333 ? -2.374 -0.610 4.455 1.00 96.69 333 TYR A N 1
ATOM 2588 C CA . TYR A 1 333 ? -1.701 -1.208 5.616 1.00 96.69 333 TYR A CA 1
ATOM 2589 C C . TYR A 1 333 ? -2.385 -2.487 6.100 1.00 96.69 333 TYR A C 1
ATOM 2591 O O . TYR A 1 333 ? -1.709 -3.435 6.504 1.00 96.69 333 TYR A O 1
ATOM 2599 N N . ALA A 1 334 ? -3.716 -2.553 6.025 1.00 95.50 334 ALA A N 1
ATOM 2600 C CA . ALA A 1 334 ? -4.456 -3.756 6.372 1.00 95.50 334 ALA A CA 1
ATOM 2601 C C . ALA A 1 334 ? -4.153 -4.930 5.434 1.00 95.50 334 ALA A C 1
ATOM 2603 O O . ALA A 1 334 ? -4.038 -6.058 5.917 1.00 95.50 334 ALA A O 1
ATOM 2604 N N . LEU A 1 335 ? -3.957 -4.691 4.131 1.00 93.12 335 LEU A N 1
ATOM 2605 C CA . LEU A 1 335 ? -3.510 -5.734 3.198 1.00 93.12 335 LEU A CA 1
ATOM 2606 C C . LEU A 1 335 ? -2.160 -6.322 3.632 1.00 93.12 335 LEU A C 1
ATOM 2608 O O . LEU A 1 335 ? -2.024 -7.543 3.725 1.00 93.12 335 LEU A O 1
ATOM 2612 N N . ILE A 1 336 ? -1.198 -5.463 3.982 1.00 95.94 336 ILE A N 1
ATOM 2613 C CA . ILE A 1 336 ? 0.130 -5.876 4.467 1.00 95.94 336 ILE A CA 1
ATOM 2614 C C . ILE A 1 336 ? 0.005 -6.675 5.771 1.00 95.94 336 ILE A C 1
ATOM 2616 O O . ILE A 1 336 ? 0.606 -7.741 5.904 1.00 95.94 336 ILE A O 1
ATOM 2620 N N . ALA A 1 337 ? -0.816 -6.210 6.717 1.00 96.25 337 ALA A N 1
ATOM 2621 C CA . ALA A 1 337 ? -1.040 -6.902 7.984 1.00 96.25 337 ALA A CA 1
ATOM 2622 C C . ALA A 1 337 ? -1.591 -8.319 7.773 1.00 96.25 337 ALA A C 1
ATOM 2624 O O . ALA A 1 337 ? -1.098 -9.287 8.357 1.00 96.25 337 ALA A O 1
ATOM 2625 N N . ARG A 1 338 ? -2.611 -8.441 6.918 1.00 93.62 338 ARG A N 1
ATOM 2626 C CA . ARG A 1 338 ? -3.311 -9.698 6.621 1.00 93.62 338 ARG A CA 1
ATOM 2627 C C . ARG A 1 338 ? -2.422 -10.708 5.907 1.00 93.62 338 ARG A C 1
ATOM 2629 O O . ARG A 1 338 ? -2.612 -11.907 6.092 1.00 93.62 338 ARG A O 1
ATOM 2636 N N . ALA A 1 339 ? -1.422 -10.241 5.165 1.00 92.12 339 ALA A N 1
ATOM 2637 C CA . ALA A 1 339 ? -0.428 -11.088 4.515 1.00 92.12 339 ALA A CA 1
ATOM 2638 C C . ALA A 1 339 ? 0.414 -11.917 5.515 1.00 92.12 339 ALA A C 1
ATOM 2640 O O . ALA A 1 339 ? 0.998 -12.929 5.132 1.00 92.12 339 ALA A O 1
ATOM 2641 N N . ALA A 1 340 ? 0.437 -11.519 6.794 1.00 93.06 340 ALA A N 1
ATOM 2642 C CA . ALA A 1 340 ? 1.090 -12.225 7.899 1.00 93.06 340 ALA A CA 1
ATOM 2643 C C . ALA A 1 340 ? 0.216 -12.237 9.173 1.00 93.06 340 ALA A C 1
ATOM 2645 O O . ALA A 1 340 ? 0.695 -11.974 10.281 1.00 93.06 340 ALA A O 1
ATOM 2646 N N . ALA A 1 341 ? -1.088 -12.501 9.005 1.00 93.31 341 ALA A N 1
ATOM 2647 C CA . ALA A 1 341 ? -2.107 -12.394 10.057 1.00 93.31 341 ALA A CA 1
ATOM 2648 C C . ALA A 1 341 ? -1.786 -13.184 11.341 1.00 93.31 341 ALA A C 1
ATOM 2650 O O . ALA A 1 341 ? -2.120 -12.749 12.443 1.00 93.31 341 ALA A O 1
ATOM 2651 N N . ASP A 1 342 ? -1.116 -14.327 11.212 1.00 91.25 342 ASP A N 1
ATOM 2652 C CA . ASP A 1 342 ? -0.693 -15.181 12.325 1.00 91.25 342 ASP A CA 1
ATOM 2653 C C . ASP A 1 342 ? 0.268 -14.482 13.299 1.00 91.25 342 ASP A C 1
ATOM 2655 O O . ASP A 1 342 ? 0.306 -14.825 14.479 1.00 91.25 342 ASP A O 1
ATOM 2659 N N . THR A 1 343 ? 1.002 -13.472 12.830 1.00 94.31 343 THR A N 1
ATOM 2660 C CA . THR A 1 343 ? 1.949 -12.692 13.638 1.00 94.31 343 THR A CA 1
ATOM 2661 C C . THR A 1 343 ? 1.479 -11.267 13.915 1.00 94.31 343 THR A C 1
ATOM 2663 O O . THR A 1 343 ? 1.759 -10.727 14.986 1.00 94.31 343 THR A O 1
ATOM 2666 N N . THR A 1 344 ? 0.755 -10.647 12.983 1.00 97.38 344 THR A N 1
ATOM 2667 C CA . THR A 1 344 ? 0.341 -9.240 13.085 1.00 97.38 344 THR A CA 1
ATOM 2668 C C . THR A 1 344 ? -0.887 -9.051 13.975 1.00 97.38 344 THR A C 1
ATOM 2670 O O . THR A 1 344 ? -0.946 -8.071 14.714 1.00 97.38 344 THR A O 1
ATOM 2673 N N . ILE A 1 345 ? -1.835 -9.998 13.989 1.00 97.31 345 ILE A N 1
ATOM 2674 C CA . ILE A 1 345 ? -3.015 -9.913 14.866 1.00 97.31 345 ILE A CA 1
ATOM 2675 C C . ILE A 1 345 ? -2.636 -10.067 16.347 1.00 97.31 345 ILE A C 1
ATOM 2677 O O . ILE A 1 345 ? -3.042 -9.205 17.128 1.00 97.31 345 ILE A O 1
ATOM 2681 N N . PRO A 1 346 ? -1.824 -11.066 16.764 1.00 96.44 346 PRO A N 1
ATOM 2682 C CA . PRO A 1 346 ? -1.356 -11.134 18.151 1.00 96.44 346 PRO A CA 1
ATOM 2683 C C . PRO A 1 346 ? -0.556 -9.898 18.582 1.00 96.44 346 PRO A C 1
ATOM 2685 O O . PRO A 1 346 ? -0.626 -9.480 19.733 1.00 96.44 346 PRO A O 1
ATOM 2688 N N . PHE A 1 347 ? 0.181 -9.275 17.659 1.00 98.38 347 PHE A N 1
ATOM 2689 C CA . PHE A 1 347 ? 0.896 -8.031 17.938 1.00 98.38 347 PHE A CA 1
ATOM 2690 C C . PHE A 1 347 ? -0.060 -6.861 18.235 1.00 98.38 347 PHE A C 1
ATOM 2692 O O . PHE A 1 347 ? 0.139 -6.144 19.216 1.00 98.38 347 PHE A O 1
ATOM 2699 N N . LEU A 1 348 ? -1.136 -6.700 17.454 1.00 98.56 348 LEU A N 1
ATOM 2700 C CA . LEU A 1 348 ? -2.180 -5.704 17.739 1.00 98.56 348 LEU A CA 1
ATOM 2701 C C . LEU A 1 348 ? -2.907 -5.989 19.060 1.00 98.56 348 LEU A C 1
ATOM 2703 O O . LEU A 1 348 ? -3.166 -5.064 19.828 1.00 98.56 348 LEU A O 1
ATOM 2707 N N . GLU A 1 349 ? -3.201 -7.260 19.348 1.00 97.44 349 GLU A N 1
ATOM 2708 C CA . GLU A 1 349 ? -3.787 -7.700 20.622 1.00 97.44 349 GLU A CA 1
ATOM 2709 C C . GLU A 1 349 ? -2.919 -7.303 21.814 1.00 97.44 349 GLU A C 1
ATOM 2711 O O . GLU A 1 349 ? -3.427 -6.735 22.788 1.00 97.44 349 GLU A O 1
ATOM 2716 N N . GLN A 1 350 ? -1.612 -7.555 21.721 1.00 97.62 350 GLN A N 1
ATOM 2717 C CA . GLN A 1 350 ? -0.653 -7.176 22.747 1.00 97.62 350 GLN A CA 1
ATOM 2718 C C . GLN A 1 350 ? -0.654 -5.657 22.955 1.00 97.62 350 GLN A C 1
ATOM 2720 O O . GLN A 1 350 ? -0.858 -5.197 24.079 1.00 97.62 350 GLN A O 1
ATOM 2725 N N . LEU A 1 351 ? -0.478 -4.874 21.886 1.00 98.19 351 LEU A N 1
ATOM 2726 C CA . LEU A 1 351 ? -0.419 -3.414 21.978 1.00 98.19 351 LEU A CA 1
ATOM 2727 C C . LEU A 1 351 ? -1.701 -2.820 22.567 1.00 98.19 351 LEU A C 1
ATOM 2729 O O . LEU A 1 351 ? -1.630 -1.984 23.472 1.00 98.19 351 LEU A O 1
ATOM 2733 N N . PHE A 1 352 ? -2.867 -3.271 22.101 1.00 97.44 352 PHE A N 1
ATOM 2734 C CA . PHE A 1 352 ? -4.149 -2.785 22.602 1.00 97.44 352 PHE A CA 1
ATOM 2735 C C . PHE A 1 352 ? -4.329 -3.119 24.086 1.00 97.44 352 PHE A C 1
ATOM 2737 O O . PHE A 1 352 ? -4.673 -2.244 24.882 1.00 97.44 352 PHE A O 1
ATOM 2744 N N . SER A 1 353 ? -4.019 -4.356 24.483 1.00 95.06 353 SER A N 1
ATOM 2745 C CA . SER A 1 353 ? -4.118 -4.800 25.878 1.00 95.06 353 SER A CA 1
ATOM 2746 C C . SER A 1 353 ? -3.168 -4.032 26.798 1.00 95.06 353 SER A C 1
ATOM 2748 O O . SER A 1 353 ? -3.560 -3.645 27.897 1.00 95.06 353 SER A O 1
ATOM 2750 N N . GLU A 1 354 ? -1.943 -3.746 26.349 1.00 95.12 354 GLU A N 1
ATOM 2751 C CA . GLU A 1 354 ? -0.989 -2.920 27.093 1.00 95.12 354 GLU A CA 1
ATOM 2752 C C . GLU A 1 354 ? -1.519 -1.500 27.322 1.00 95.12 354 GLU A C 1
ATOM 2754 O O . GLU A 1 354 ? -1.460 -0.998 28.446 1.00 95.12 354 GLU A O 1
ATOM 2759 N N . ARG A 1 355 ? -2.053 -0.841 26.285 1.00 94.38 355 ARG A N 1
ATOM 2760 C CA . ARG A 1 355 ? -2.599 0.522 26.412 1.00 94.38 355 ARG A CA 1
ATOM 2761 C C . ARG A 1 355 ? -3.861 0.556 27.262 1.00 94.38 355 ARG A C 1
ATOM 2763 O O . ARG A 1 355 ? -4.004 1.422 28.124 1.00 94.38 355 ARG A O 1
ATOM 2770 N N . PHE A 1 356 ? -4.728 -0.434 27.105 1.00 92.06 356 PHE A N 1
ATOM 2771 C CA . PHE A 1 356 ? -5.928 -0.557 27.919 1.00 92.06 356 PHE A CA 1
ATOM 2772 C C . PHE A 1 356 ? -5.610 -0.821 29.403 1.00 92.06 356 PHE A C 1
ATOM 2774 O O . PHE A 1 356 ? -6.233 -0.240 30.298 1.00 92.06 356 PHE A O 1
ATOM 2781 N N . ALA A 1 357 ? -4.584 -1.629 29.686 1.00 91.12 357 ALA A N 1
ATOM 2782 C CA . ALA A 1 357 ? -4.096 -1.842 31.045 1.00 91.12 357 ALA A CA 1
ATOM 2783 C C . ALA A 1 357 ? -3.511 -0.558 31.656 1.00 91.12 357 ALA A C 1
ATOM 2785 O O . ALA A 1 357 ? -3.781 -0.279 32.825 1.00 91.12 357 ALA A O 1
ATOM 2786 N N . ARG A 1 358 ? -2.775 0.253 30.877 1.00 90.19 358 ARG A N 1
ATOM 2787 C CA . ARG A 1 358 ? -2.255 1.561 31.324 1.00 90.19 358 ARG A CA 1
ATOM 2788 C C . ARG A 1 358 ? -3.375 2.521 31.727 1.00 90.19 358 ARG A C 1
ATOM 2790 O O . ARG A 1 358 ? -3.255 3.154 32.767 1.00 90.19 358 ARG A O 1
ATOM 2797 N N . LEU A 1 359 ? -4.487 2.565 30.985 1.00 87.38 359 LEU A N 1
ATOM 2798 C CA . LEU A 1 359 ? -5.659 3.368 31.376 1.00 87.38 359 LEU A CA 1
ATOM 2799 C C . LEU A 1 359 ? -6.297 2.902 32.692 1.00 87.38 359 LEU A C 1
ATOM 2801 O O . LEU A 1 359 ? -6.838 3.708 33.447 1.00 87.38 359 LEU A O 1
ATOM 2805 N N . SER A 1 360 ? -6.251 1.595 32.960 1.00 77.50 360 SER A N 1
ATOM 2806 C CA . SER A 1 360 ? -6.861 0.985 34.147 1.00 77.50 360 SER A CA 1
ATOM 2807 C C . SER A 1 360 ? -6.017 1.162 35.417 1.00 77.50 360 SER A C 1
ATOM 2809 O O . SER A 1 360 ? -6.539 1.042 36.531 1.00 77.50 360 SER A O 1
ATOM 2811 N N . GLN A 1 361 ? -4.718 1.446 35.277 1.00 75.50 361 GLN A N 1
ATOM 2812 C CA . GLN A 1 361 ? -3.832 1.745 36.398 1.00 75.50 361 GLN A CA 1
ATOM 2813 C C . GLN A 1 361 ? -4.167 3.142 36.941 1.00 75.50 361 GLN A C 1
ATOM 2815 O O . GLN A 1 361 ? -3.974 4.159 36.284 1.00 75.50 361 GLN A O 1
ATOM 2820 N N . ARG A 1 362 ? -4.733 3.182 38.155 1.00 55.44 362 ARG A N 1
ATOM 2821 C CA . ARG A 1 362 ? -5.233 4.390 38.835 1.00 55.44 362 ARG A CA 1
ATOM 2822 C C . ARG A 1 362 ? -4.116 5.293 39.377 1.00 55.44 362 ARG A C 1
ATOM 2824 O O . ARG A 1 362 ? -4.196 5.718 40.529 1.00 55.44 362 ARG A O 1
ATOM 2831 N N . ASP A 1 363 ? -3.112 5.623 38.576 1.00 55.75 363 ASP A N 1
ATOM 2832 C CA . ASP A 1 363 ? -2.241 6.739 38.932 1.00 55.75 363 ASP A CA 1
ATOM 2833 C C . ASP A 1 363 ? -2.966 8.039 38.595 1.00 55.75 363 ASP A C 1
ATOM 2835 O O . ASP A 1 363 ? -3.165 8.409 37.441 1.00 55.75 363 ASP A O 1
ATOM 2839 N N . VAL A 1 364 ? -3.427 8.722 39.643 1.00 54.28 364 VAL A N 1
ATOM 2840 C CA . VAL A 1 364 ? -4.081 10.038 39.563 1.00 54.28 364 VAL A CA 1
ATOM 2841 C C . VAL A 1 364 ? -3.133 11.095 38.968 1.00 54.28 364 VAL A C 1
ATOM 2843 O O . VAL A 1 364 ? -3.602 12.116 38.480 1.00 54.28 364 VAL A O 1
ATOM 2846 N N . GLU A 1 365 ? -1.824 10.825 38.956 1.00 57.00 365 GLU A N 1
ATOM 2847 C CA . GLU A 1 365 ? -0.781 11.711 38.427 1.00 57.00 365 GLU A CA 1
ATOM 2848 C C . GLU A 1 365 ? -0.442 11.484 36.945 1.00 57.00 365 GLU A C 1
ATOM 2850 O O . GLU A 1 365 ? 0.221 12.335 36.357 1.00 57.00 365 GLU A O 1
ATOM 2855 N N . ASN A 1 366 ? -0.887 10.385 36.318 1.00 71.25 366 ASN A N 1
ATOM 2856 C CA . ASN A 1 366 ? -0.555 10.111 34.919 1.00 71.25 366 ASN A CA 1
ATOM 2857 C C . ASN A 1 366 ? -1.652 10.639 33.986 1.00 71.25 366 ASN A C 1
ATOM 2859 O O . ASN A 1 366 ? -2.793 10.168 34.001 1.00 71.25 366 ASN A O 1
ATOM 2863 N N . ASP A 1 367 ? -1.291 11.624 33.170 1.00 84.75 367 ASP A N 1
ATOM 2864 C CA . ASP A 1 367 ? -2.141 12.166 32.117 1.00 84.75 367 ASP A CA 1
ATOM 2865 C C . ASP A 1 367 ? -2.416 11.087 31.044 1.00 84.75 367 ASP A C 1
ATOM 2867 O O . ASP A 1 367 ? -1.473 10.601 30.407 1.00 84.75 367 ASP A O 1
ATOM 2871 N N . PRO A 1 368 ? -3.683 10.673 30.828 1.00 90.06 368 PRO A N 1
ATOM 2872 C CA . PRO A 1 368 ? -4.010 9.615 29.881 1.00 90.06 368 PRO A CA 1
ATOM 2873 C C . PRO A 1 368 ? -3.896 10.059 28.417 1.00 90.06 368 PRO A C 1
ATOM 2875 O O . PRO A 1 368 ? -3.967 9.194 27.547 1.00 90.06 368 PRO A O 1
ATOM 2878 N N . THR A 1 369 ? -3.714 11.352 28.128 1.00 90.38 369 THR A N 1
ATOM 2879 C CA . THR A 1 369 ? -3.815 11.939 26.778 1.00 90.38 369 THR A CA 1
ATOM 2880 C C . THR A 1 369 ? -2.992 11.178 25.735 1.00 90.38 369 THR A C 1
ATOM 2882 O O . THR A 1 369 ? -3.547 10.703 24.746 1.00 90.38 369 THR A O 1
ATOM 2885 N N . ARG A 1 370 ? -1.707 10.906 26.006 1.00 91.81 370 ARG A N 1
ATOM 2886 C CA . ARG A 1 370 ? -0.858 10.097 25.105 1.00 91.81 370 ARG A CA 1
ATOM 2887 C C . ARG A 1 370 ? -1.401 8.690 24.865 1.00 91.81 370 ARG A C 1
ATOM 2889 O O . ARG A 1 370 ? -1.406 8.211 23.739 1.00 91.81 370 ARG A O 1
ATOM 2896 N N . THR A 1 371 ? -1.864 8.026 25.924 1.00 93.69 371 THR A N 1
ATOM 2897 C CA . THR A 1 371 ? -2.407 6.660 25.819 1.00 93.69 371 THR A CA 1
ATOM 2898 C C . THR A 1 371 ? -3.724 6.648 25.040 1.00 93.69 371 THR A C 1
ATOM 2900 O O . THR A 1 371 ? -3.997 5.691 24.318 1.00 93.69 371 THR A O 1
ATOM 2903 N N . LEU A 1 372 ? -4.541 7.697 25.166 1.00 93.75 372 LEU A N 1
ATOM 2904 C CA . LEU A 1 372 ? -5.792 7.845 24.420 1.00 93.75 372 LEU A CA 1
ATOM 2905 C C . LEU A 1 372 ? -5.535 8.097 22.930 1.00 93.75 372 LEU A C 1
ATOM 2907 O O . LEU A 1 372 ? -6.216 7.492 22.106 1.00 93.75 372 LEU A O 1
ATOM 2911 N N . GLU A 1 373 ? -4.526 8.897 22.583 1.00 92.31 373 GLU A N 1
ATOM 2912 C CA . GLU A 1 373 ? -4.100 9.095 21.190 1.00 92.31 373 GLU A CA 1
ATOM 2913 C C . GLU A 1 373 ? -3.539 7.810 20.564 1.00 92.31 373 GLU A C 1
ATOM 2915 O O . GLU A 1 373 ? -3.909 7.438 19.448 1.00 92.31 373 GLU A O 1
ATOM 2920 N N . GLU A 1 374 ? -2.725 7.051 21.304 1.00 95.12 374 GLU A N 1
ATOM 2921 C CA . GLU A 1 374 ? -2.274 5.725 20.865 1.00 95.12 374 GLU A CA 1
ATOM 2922 C C . GLU A 1 374 ? -3.461 4.766 20.644 1.00 95.12 374 GLU A C 1
ATOM 2924 O O . GLU A 1 374 ? -3.511 4.053 19.639 1.00 95.12 374 GLU A O 1
ATOM 2929 N N . LEU A 1 375 ? -4.443 4.749 21.554 1.00 95.75 375 LEU A N 1
ATOM 2930 C CA . LEU A 1 375 ? -5.646 3.919 21.420 1.00 95.75 375 LEU A CA 1
ATOM 2931 C C . LEU A 1 375 ? -6.514 4.337 20.235 1.00 95.75 375 LEU A C 1
ATOM 2933 O O . LEU A 1 375 ? -7.031 3.465 19.538 1.00 95.75 375 LEU A O 1
ATOM 2937 N N . TYR A 1 376 ? -6.651 5.637 19.979 1.00 95.00 376 TYR A N 1
ATOM 2938 C CA . TYR A 1 376 ? -7.347 6.156 18.806 1.00 95.00 376 TYR A CA 1
ATOM 2939 C C . TYR A 1 376 ? -6.750 5.578 17.515 1.00 95.00 376 TYR A C 1
ATOM 2941 O O . TYR A 1 376 ? -7.473 4.980 16.716 1.00 95.00 376 TYR A O 1
ATOM 2949 N N . TRP A 1 377 ? -5.427 5.641 17.342 1.00 94.75 377 TRP A N 1
ATOM 2950 C CA . TRP A 1 377 ? -4.767 5.067 16.165 1.00 94.75 377 TRP A CA 1
ATOM 2951 C C . TRP A 1 377 ? -4.838 3.539 16.110 1.00 94.75 377 TRP A C 1
ATOM 2953 O O . TRP A 1 377 ? -5.082 2.980 15.037 1.00 94.75 377 TRP A O 1
ATOM 2963 N N . LEU A 1 378 ? -4.698 2.850 17.248 1.00 97.38 378 LEU A N 1
ATOM 2964 C CA . LEU A 1 378 ? -4.869 1.395 17.307 1.00 97.38 378 LEU A CA 1
ATOM 2965 C C . LEU A 1 378 ? -6.272 0.962 16.877 1.00 97.38 378 LEU A C 1
ATOM 2967 O O . LEU A 1 378 ? -6.393 -0.036 16.165 1.00 97.38 378 LEU A O 1
ATOM 2971 N N . LEU A 1 379 ? -7.321 1.692 17.269 1.00 96.50 379 LEU A N 1
ATOM 2972 C CA . LEU A 1 379 ? -8.697 1.413 16.845 1.00 96.50 379 LEU A CA 1
ATOM 2973 C C . LEU A 1 379 ? -8.846 1.550 15.327 1.00 96.50 379 LEU A C 1
ATOM 2975 O O . LEU A 1 379 ? -9.419 0.664 14.687 1.00 96.50 379 LEU A O 1
ATOM 2979 N N . LEU A 1 380 ? -8.291 2.616 14.744 1.00 94.88 380 LEU A N 1
ATOM 2980 C CA . LEU A 1 380 ? -8.358 2.860 13.303 1.00 94.88 380 LEU A CA 1
ATOM 2981 C C . LEU A 1 380 ? -7.627 1.783 12.495 1.00 94.88 380 LEU A C 1
ATOM 2983 O O . LEU A 1 380 ? -8.197 1.225 11.554 1.00 94.88 380 LEU A O 1
ATOM 2987 N N . ILE A 1 381 ? -6.391 1.455 12.880 1.00 96.31 381 ILE A N 1
ATOM 2988 C CA . ILE A 1 381 ? -5.595 0.415 12.218 1.00 96.31 381 ILE A CA 1
ATOM 2989 C C . ILE A 1 381 ? -6.277 -0.946 12.381 1.00 96.31 381 ILE A C 1
ATOM 2991 O O . ILE A 1 381 ? -6.505 -1.650 11.399 1.00 96.31 381 ILE A O 1
ATOM 2995 N N . THR A 1 382 ? -6.662 -1.314 13.605 1.00 97.12 382 THR A N 1
ATOM 2996 C CA . THR A 1 382 ? -7.229 -2.640 13.887 1.00 97.12 382 THR A CA 1
ATOM 2997 C C . THR A 1 382 ? -8.551 -2.863 13.168 1.00 97.12 382 THR A C 1
ATOM 2999 O O . THR A 1 382 ? -8.784 -3.940 12.628 1.00 97.12 382 THR A O 1
ATOM 3002 N N . SER A 1 383 ? -9.415 -1.854 13.112 1.00 94.44 383 SER A N 1
ATOM 3003 C CA . SER A 1 383 ? -10.674 -1.938 12.372 1.00 94.44 383 SER A CA 1
ATOM 3004 C C . SER A 1 383 ? -10.448 -2.257 10.888 1.00 94.44 383 SER A C 1
ATOM 3006 O O . SER A 1 383 ? -11.075 -3.183 10.366 1.00 94.44 383 SER A O 1
ATOM 3008 N N . HIS A 1 384 ? -9.511 -1.566 10.222 1.00 94.81 384 HIS A N 1
ATOM 3009 C CA . HIS A 1 384 ? -9.136 -1.873 8.839 1.00 94.81 384 HIS A CA 1
ATOM 3010 C C . HIS A 1 384 ? -8.560 -3.283 8.718 1.00 94.81 384 HIS A C 1
ATOM 3012 O O . HIS A 1 384 ? -8.928 -4.025 7.817 1.00 94.81 384 HIS A O 1
ATOM 3018 N N . VAL A 1 385 ? -7.698 -3.705 9.643 1.00 96.31 385 VAL A N 1
ATOM 3019 C CA . VAL A 1 385 ? -7.109 -5.050 9.612 1.00 96.31 385 VAL A CA 1
ATOM 3020 C C . VAL A 1 385 ? -8.179 -6.138 9.750 1.00 96.31 385 VAL A C 1
ATOM 3022 O O . VAL A 1 385 ? -8.142 -7.121 9.007 1.00 96.31 385 VAL A O 1
ATOM 3025 N N . LEU A 1 386 ? -9.154 -5.951 10.643 1.00 95.44 386 LEU A N 1
ATOM 3026 C CA . LEU A 1 386 ? -10.185 -6.942 10.955 1.00 95.44 386 LEU A CA 1
ATOM 3027 C C . LEU A 1 386 ? -11.371 -6.963 9.980 1.00 95.44 386 LEU A C 1
ATOM 3029 O O . LEU A 1 386 ? -12.145 -7.917 10.025 1.00 95.44 386 LEU A O 1
ATOM 3033 N N . THR A 1 387 ? -11.563 -5.948 9.134 1.00 91.69 387 THR A N 1
ATOM 3034 C CA . THR A 1 387 ? -12.774 -5.822 8.297 1.00 91.69 387 THR A CA 1
ATOM 3035 C C . THR A 1 387 ? -12.474 -5.270 6.908 1.00 91.69 387 THR A C 1
ATOM 3037 O O . THR A 1 387 ? -11.664 -4.356 6.768 1.00 91.69 387 THR A O 1
ATOM 3040 N N . ASP A 1 388 ? -13.149 -5.768 5.874 1.00 84.56 388 ASP A N 1
ATOM 3041 C CA . ASP A 1 388 ? -13.024 -5.220 4.516 1.00 84.56 388 ASP A CA 1
ATOM 3042 C C . ASP A 1 388 ? -13.710 -3.855 4.364 1.00 84.56 388 ASP A C 1
ATOM 3044 O O . ASP A 1 388 ? -14.608 -3.492 5.128 1.00 84.56 388 ASP A O 1
ATOM 3048 N N . SER A 1 389 ? -13.249 -3.062 3.394 1.00 73.56 389 SER A N 1
ATOM 3049 C CA . SER A 1 389 ? -13.933 -1.849 2.937 1.00 73.56 389 SER A CA 1
ATOM 3050 C C . SER A 1 389 ? -15.053 -2.224 1.960 1.00 73.56 389 SER A C 1
ATOM 3052 O O . SER A 1 389 ? -14.931 -3.168 1.187 1.00 73.56 389 SER A O 1
ATOM 3054 N N . GLY A 1 390 ? -16.175 -1.506 2.000 1.00 61.34 390 GLY A N 1
ATOM 3055 C CA . GLY A 1 390 ? -17.299 -1.793 1.109 1.00 61.34 390 GLY A CA 1
ATOM 3056 C C . GLY A 1 390 ? -18.526 -0.958 1.436 1.00 61.34 390 GLY A C 1
ATOM 3057 O O . GLY A 1 390 ? -19.387 -1.362 2.222 1.00 61.34 390 GLY A O 1
ATOM 3058 N N . GLU A 1 391 ? -18.627 0.219 0.822 1.00 59.97 391 GLU A N 1
ATOM 3059 C CA . GLU A 1 391 ? -19.894 0.943 0.789 1.00 59.97 391 GLU A CA 1
ATOM 3060 C C . GLU A 1 391 ? -20.854 0.244 -0.182 1.00 59.97 391 GLU A C 1
ATOM 3062 O O . GLU A 1 391 ? -20.496 -0.084 -1.307 1.00 59.97 391 GLU A O 1
ATOM 3067 N N . GLY A 1 392 ? -22.087 -0.022 0.249 1.00 61.28 392 GLY A N 1
ATOM 3068 C CA . GLY A 1 392 ? -23.114 -0.625 -0.611 1.00 61.28 392 GLY A CA 1
ATOM 3069 C C . GLY A 1 392 ? -23.062 -2.153 -0.745 1.00 61.28 392 GLY A C 1
ATOM 3070 O O . GLY A 1 392 ? -24.094 -2.757 -1.037 1.00 61.28 392 GLY A O 1
ATOM 3071 N N . GLU A 1 393 ? -21.955 -2.811 -0.391 1.00 69.94 393 GLU A N 1
ATOM 3072 C CA . GLU A 1 393 ? -21.801 -4.275 -0.470 1.00 69.94 393 GLU A CA 1
ATOM 3073 C C . GLU A 1 393 ? -21.863 -4.973 0.894 1.00 69.94 393 GLU A C 1
ATOM 3075 O O . GLU A 1 393 ? -21.795 -4.336 1.949 1.00 69.94 393 GLU A O 1
ATOM 3080 N N . THR A 1 394 ? -22.096 -6.285 0.882 1.00 72.38 394 THR A N 1
ATOM 3081 C CA . THR A 1 394 ? -22.132 -7.096 2.103 1.00 72.38 394 THR A CA 1
ATOM 3082 C C . THR A 1 394 ? -20.700 -7.336 2.561 1.00 72.38 394 THR A C 1
ATOM 3084 O O . THR A 1 394 ? -20.002 -8.124 1.936 1.00 72.38 394 THR A O 1
ATOM 3087 N N . LEU A 1 395 ? -20.282 -6.698 3.659 1.00 78.81 395 LEU A N 1
ATOM 3088 C CA . LEU A 1 395 ? -18.964 -6.961 4.238 1.00 78.81 395 LEU A CA 1
ATOM 3089 C C . LEU A 1 395 ? -18.860 -8.429 4.666 1.00 78.81 395 LEU A C 1
ATOM 3091 O O . LEU A 1 395 ? -19.787 -8.976 5.286 1.00 78.81 395 LEU A O 1
ATOM 3095 N N . LEU A 1 396 ? -17.737 -9.043 4.306 1.00 82.31 396 LEU A N 1
ATOM 3096 C CA . LEU A 1 396 ? -17.350 -10.400 4.665 1.00 82.31 396 LEU A CA 1
ATOM 3097 C C . LEU A 1 396 ? -16.107 -10.351 5.556 1.00 82.31 396 LEU A C 1
ATOM 3099 O O . LEU A 1 396 ? -15.395 -9.350 5.613 1.00 82.31 396 LEU A O 1
ATOM 3103 N N . ILE A 1 397 ? -15.863 -11.443 6.279 1.00 87.94 397 ILE A N 1
ATOM 3104 C CA . ILE A 1 397 ? -14.621 -11.603 7.035 1.00 87.94 397 ILE A CA 1
ATOM 3105 C C . ILE A 1 397 ? -13.477 -11.750 6.016 1.00 87.94 397 ILE A C 1
ATOM 3107 O O . ILE A 1 397 ? -13.586 -12.626 5.153 1.00 87.94 397 ILE A O 1
ATOM 3111 N N . PRO A 1 398 ? -12.372 -10.993 6.123 1.00 89.50 398 PRO A N 1
ATOM 3112 C CA . PRO A 1 398 ? -11.256 -11.108 5.185 1.00 89.50 398 PRO A CA 1
ATOM 3113 C C . PRO A 1 398 ? -10.730 -12.553 5.064 1.00 89.50 398 PRO A C 1
ATOM 3115 O O . PRO A 1 398 ? -10.523 -13.226 6.081 1.00 89.50 398 PRO A O 1
ATOM 3118 N N . GLU A 1 399 ? -10.481 -13.043 3.838 1.00 85.38 399 GLU A N 1
ATOM 3119 C CA . GLU A 1 399 ? -10.084 -14.448 3.571 1.00 85.38 399 GLU A CA 1
ATOM 3120 C C . GLU A 1 399 ? -8.830 -14.851 4.369 1.00 85.38 399 GLU A C 1
ATOM 3122 O O . GLU A 1 399 ? -8.778 -15.934 4.956 1.00 85.38 399 GLU A O 1
ATOM 3127 N N . ALA A 1 400 ? -7.859 -13.941 4.475 1.00 87.44 400 ALA A N 1
ATOM 3128 C CA . ALA A 1 400 ? -6.624 -14.151 5.225 1.00 87.44 400 ALA A CA 1
ATOM 3129 C C . ALA A 1 400 ? -6.860 -14.457 6.715 1.00 87.44 400 ALA A C 1
ATOM 3131 O O . ALA A 1 400 ? -6.173 -15.301 7.287 1.00 87.44 400 ALA A O 1
ATOM 3132 N N . LEU A 1 401 ? -7.861 -13.829 7.343 1.00 90.06 401 LEU A N 1
ATOM 3133 C CA . LEU A 1 401 ? -8.188 -14.076 8.751 1.00 90.06 401 LEU A CA 1
ATOM 3134 C C . LEU A 1 401 ? -8.878 -15.429 8.937 1.00 90.06 401 LEU A C 1
ATOM 3136 O O . LEU A 1 401 ? -8.647 -16.100 9.937 1.00 90.06 401 LEU A O 1
ATOM 3140 N N . GLN A 1 402 ? -9.676 -15.856 7.956 1.00 85.19 402 GLN A N 1
ATOM 3141 C CA . GLN A 1 402 ? -10.327 -17.170 7.965 1.00 85.19 402 GLN A CA 1
ATOM 3142 C C . GLN A 1 402 ? -9.337 -18.323 7.749 1.00 85.19 402 GLN A C 1
ATOM 3144 O O . GLN A 1 402 ? -9.559 -19.430 8.240 1.00 85.19 402 GLN A O 1
ATOM 3149 N N . ALA A 1 403 ? -8.263 -18.080 6.992 1.00 82.44 403 ALA A N 1
ATOM 3150 C CA . ALA A 1 403 ? -7.253 -19.083 6.665 1.00 82.44 403 ALA A CA 1
ATOM 3151 C C . ALA A 1 403 ? -6.046 -19.086 7.623 1.00 82.44 403 ALA A C 1
ATOM 3153 O O . ALA A 1 403 ? -5.381 -20.114 7.747 1.00 82.44 403 ALA A O 1
ATOM 3154 N N . GLY A 1 404 ? -5.756 -17.967 8.295 1.00 78.44 404 GLY A N 1
ATOM 3155 C CA . GLY A 1 404 ? -4.497 -17.745 9.016 1.00 78.44 404 GLY A CA 1
ATOM 3156 C C . GLY A 1 404 ? -4.302 -18.551 10.305 1.00 78.44 404 GLY A C 1
ATOM 3157 O O . GLY A 1 404 ? -3.167 -18.752 10.724 1.00 78.44 404 GLY A O 1
ATOM 3158 N N . PHE A 1 405 ? -5.368 -19.066 10.929 1.00 86.25 405 PHE A N 1
ATOM 3159 C CA . PHE A 1 405 ? -5.307 -19.634 12.288 1.00 86.25 405 PHE A CA 1
ATOM 3160 C C . PHE A 1 405 ? -5.704 -21.116 12.355 1.00 86.25 405 PHE A C 1
ATOM 3162 O O . PHE A 1 405 ? -6.456 -21.543 13.228 1.00 86.25 405 PHE A O 1
ATOM 3169 N N . THR A 1 406 ? -5.179 -21.933 11.439 1.00 79.56 406 THR A N 1
ATOM 3170 C CA . THR A 1 406 ? -5.529 -23.369 11.330 1.00 79.56 406 THR A CA 1
ATOM 3171 C C . THR A 1 406 ? -5.226 -24.213 12.575 1.00 79.56 406 THR A C 1
ATOM 3173 O O . THR A 1 406 ? -5.874 -25.237 12.778 1.00 79.56 406 THR A O 1
ATOM 3176 N N . ASN A 1 407 ? -4.279 -23.789 13.419 1.00 82.25 407 ASN A N 1
ATOM 3177 C CA . ASN A 1 407 ? -3.882 -24.510 14.634 1.00 82.25 407 ASN A CA 1
ATOM 3178 C C . ASN A 1 407 ? -4.734 -24.165 15.870 1.00 82.25 407 ASN A C 1
ATOM 3180 O O . ASN A 1 407 ? -4.564 -24.788 16.917 1.00 82.25 407 ASN A O 1
ATOM 3184 N N . VAL A 1 408 ? -5.631 -23.179 15.777 1.00 84.31 408 VAL A N 1
ATOM 3185 C CA . VAL A 1 408 ? -6.464 -22.752 16.907 1.00 84.31 408 VAL A CA 1
ATOM 3186 C C . VAL A 1 408 ? -7.713 -23.626 16.991 1.00 84.31 408 VAL A C 1
ATOM 3188 O O . VAL A 1 408 ? -8.515 -23.683 16.060 1.00 84.31 408 VAL A O 1
ATOM 3191 N N . VAL A 1 409 ? -7.887 -24.299 18.131 1.00 81.69 409 VAL A N 1
ATOM 3192 C CA . VAL A 1 409 ? -9.018 -25.211 18.367 1.00 81.69 409 VAL A CA 1
ATOM 3193 C C . VAL A 1 409 ? -10.151 -24.524 19.131 1.00 81.69 409 VAL A C 1
ATOM 3195 O O . VAL A 1 409 ? -11.319 -24.738 18.805 1.00 81.69 409 VAL A O 1
ATOM 3198 N N . GLU A 1 410 ? -9.813 -23.694 20.121 1.00 85.81 410 GLU A N 1
ATOM 3199 C CA . GLU A 1 410 ? -10.766 -23.016 21.004 1.00 85.81 410 GLU A CA 1
ATOM 3200 C C . GLU A 1 410 ? -11.039 -21.577 20.555 1.00 85.81 410 GLU A C 1
ATOM 3202 O O . GLU A 1 410 ? -10.110 -20.808 20.311 1.00 85.81 410 GLU A O 1
ATOM 3207 N N . VAL A 1 411 ? -12.319 -21.178 20.539 1.00 85.75 411 VAL A N 1
ATOM 3208 C CA . VAL A 1 411 ? -12.754 -19.805 20.205 1.00 85.75 411 VAL A CA 1
ATOM 3209 C C . VAL A 1 411 ? -12.044 -18.759 21.071 1.00 85.75 411 VAL A C 1
ATOM 3211 O O . VAL A 1 411 ? -11.609 -17.731 20.564 1.00 85.75 411 VAL A O 1
ATOM 3214 N N . ALA A 1 412 ? -11.887 -19.039 22.369 1.00 86.06 412 ALA A N 1
ATOM 3215 C CA . ALA A 1 412 ? -11.274 -18.126 23.334 1.00 86.06 412 ALA A CA 1
ATOM 3216 C C . ALA A 1 412 ? -9.768 -17.897 23.111 1.00 86.06 412 ALA A C 1
ATOM 3218 O O . ALA A 1 412 ? -9.209 -16.961 23.670 1.00 86.06 412 ALA A O 1
ATOM 3219 N N . GLN A 1 413 ? -9.113 -18.748 22.317 1.00 89.06 413 GLN A N 1
ATOM 3220 C CA . GLN A 1 413 ? -7.692 -18.634 21.983 1.00 89.06 413 GLN A CA 1
ATOM 3221 C C . GLN A 1 413 ? -7.474 -18.023 20.592 1.00 89.06 413 GLN A C 1
ATOM 3223 O O . GLN A 1 413 ? -6.334 -17.863 20.163 1.00 89.06 413 GLN A O 1
ATOM 3228 N N . HIS A 1 414 ? -8.546 -17.715 19.857 1.00 92.44 414 HIS A N 1
ATOM 3229 C CA . HIS A 1 414 ? -8.443 -17.184 18.506 1.00 92.44 414 HIS A CA 1
ATOM 3230 C C . HIS A 1 414 ? -8.070 -15.691 18.543 1.00 92.44 414 HIS A C 1
ATOM 3232 O O . HIS A 1 414 ? -8.899 -14.894 18.980 1.00 92.44 414 HIS A O 1
ATOM 3238 N N . PRO A 1 415 ? -6.903 -15.260 18.016 1.00 93.56 415 PRO A N 1
ATOM 3239 C CA . PRO A 1 415 ? -6.408 -13.887 18.203 1.00 93.56 415 PRO A CA 1
ATOM 3240 C C . PRO A 1 415 ? -7.372 -12.799 17.714 1.00 93.56 415 PRO A C 1
ATOM 3242 O O . PRO A 1 415 ? -7.599 -11.805 18.393 1.00 93.56 415 PRO A O 1
ATOM 3245 N N . VAL A 1 416 ? -8.028 -13.019 16.568 1.00 94.94 416 VAL A N 1
ATOM 3246 C CA . VAL A 1 416 ? -9.074 -12.107 16.053 1.00 94.94 416 VAL A CA 1
ATOM 3247 C C . VAL A 1 416 ? -10.252 -11.967 17.026 1.00 94.94 416 VAL A C 1
ATOM 3249 O O . VAL A 1 416 ? -10.787 -10.871 17.191 1.00 94.94 416 VAL A O 1
ATOM 3252 N N . VAL A 1 417 ? -10.656 -13.062 17.675 1.00 94.00 417 VAL A N 1
ATOM 3253 C CA . VAL A 1 417 ? -11.770 -13.080 18.629 1.00 94.00 417 VAL A CA 1
ATOM 3254 C C . VAL A 1 417 ? -11.355 -12.375 19.916 1.00 94.00 417 VAL A C 1
ATOM 3256 O O . VAL A 1 417 ? -12.082 -11.505 20.391 1.00 94.00 417 VAL A O 1
ATOM 3259 N N . THR A 1 418 ? -10.167 -12.679 20.443 1.00 94.75 418 THR A N 1
ATOM 3260 C CA . THR A 1 418 ? -9.634 -12.040 21.653 1.00 94.75 418 THR A CA 1
ATOM 3261 C C . THR A 1 418 ? -9.461 -10.535 21.470 1.00 94.75 418 THR A C 1
ATOM 3263 O O . THR A 1 418 ? -9.947 -9.759 22.293 1.00 94.75 418 THR A O 1
ATOM 3266 N N . LEU A 1 419 ? -8.864 -10.104 20.355 1.00 96.81 419 LEU A N 1
ATOM 3267 C CA . LEU A 1 419 ? -8.714 -8.689 20.015 1.00 96.81 419 LEU A CA 1
ATOM 3268 C C . LEU A 1 419 ? -10.073 -7.995 19.840 1.00 96.81 419 LEU A C 1
ATOM 3270 O O . LEU A 1 419 ? -10.284 -6.919 20.399 1.00 96.81 419 LEU A O 1
ATOM 3274 N N . SER A 1 420 ? -11.023 -8.631 19.141 1.00 95.94 420 SER A N 1
ATOM 3275 C CA . SER A 1 420 ? -12.388 -8.105 18.984 1.00 95.94 420 SER A CA 1
ATOM 3276 C C . SER A 1 420 ? -13.059 -7.862 20.334 1.00 95.94 420 SER A C 1
ATOM 3278 O O . SER A 1 420 ? -13.579 -6.775 20.582 1.00 95.94 420 SER A O 1
ATOM 3280 N N . TRP A 1 421 ? -13.022 -8.851 21.232 1.00 94.75 421 TRP A N 1
ATOM 3281 C CA . TRP A 1 421 ? -13.627 -8.717 22.555 1.00 94.75 421 TRP A CA 1
ATOM 3282 C C . TRP A 1 421 ? -12.895 -7.715 23.441 1.00 94.75 421 TRP A C 1
ATOM 3284 O O . TRP A 1 421 ? -13.551 -7.011 24.204 1.00 94.75 421 TRP A O 1
ATOM 3294 N N . SER A 1 422 ? -11.569 -7.604 23.330 1.00 95.50 422 SER A N 1
ATOM 3295 C CA . SER A 1 422 ? -10.790 -6.585 24.041 1.00 95.50 422 SER A CA 1
ATOM 3296 C C . SER A 1 422 ? -11.259 -5.174 23.666 1.00 95.50 422 SER A C 1
ATOM 3298 O O . SER A 1 422 ? -11.581 -4.373 24.546 1.00 95.50 422 SER A O 1
ATOM 3300 N N . ILE A 1 423 ? -11.427 -4.909 22.365 1.00 96.75 423 ILE A N 1
ATOM 3301 C CA . ILE A 1 423 ? -11.928 -3.622 21.870 1.00 96.75 423 ILE A CA 1
ATOM 3302 C C . ILE A 1 423 ? -13.384 -3.394 22.285 1.00 96.75 423 ILE A C 1
ATOM 3304 O O . ILE A 1 423 ? -13.700 -2.334 22.813 1.00 96.75 423 ILE A O 1
ATOM 3308 N N . ILE A 1 424 ? -14.265 -4.385 22.122 1.00 95.56 424 ILE A N 1
ATOM 3309 C CA . ILE A 1 424 ? -15.678 -4.273 22.524 1.00 95.56 424 ILE A CA 1
ATOM 3310 C C . ILE A 1 424 ? -15.809 -3.973 24.025 1.00 95.56 424 ILE A C 1
ATOM 3312 O O . ILE A 1 424 ? -16.603 -3.120 24.426 1.00 95.56 424 ILE A O 1
ATOM 3316 N N . ASN A 1 425 ? -15.015 -4.641 24.864 1.00 93.94 425 ASN A N 1
ATOM 3317 C CA . ASN A 1 425 ? -15.013 -4.413 26.307 1.00 93.94 425 ASN A CA 1
ATOM 3318 C C . ASN A 1 425 ? -14.497 -3.018 26.669 1.00 93.94 425 ASN A C 1
ATOM 3320 O O . ASN A 1 425 ? -15.057 -2.392 27.571 1.00 93.94 425 ASN A O 1
ATOM 3324 N N . PHE A 1 426 ? -13.479 -2.516 25.964 1.00 95.44 426 PHE A N 1
ATOM 3325 C CA . PHE A 1 426 ? -13.046 -1.125 26.078 1.00 95.44 426 PHE A CA 1
ATOM 3326 C C . PHE A 1 426 ? -14.181 -0.168 25.690 1.00 95.44 426 PHE A C 1
ATOM 3328 O O . PHE A 1 426 ? -14.571 0.669 26.502 1.00 95.44 426 PHE A O 1
ATOM 3335 N N . SER A 1 427 ? -14.786 -0.339 24.510 1.00 95.81 427 SER A N 1
ATOM 3336 C CA . SER A 1 427 ? -15.884 0.502 24.019 1.00 95.81 427 SER A CA 1
ATOM 3337 C C . SER A 1 427 ? -17.062 0.549 24.988 1.00 95.81 427 SER A C 1
ATOM 3339 O O . SER A 1 427 ? -17.630 1.613 25.216 1.00 95.81 427 SER A O 1
ATOM 3341 N N . ARG A 1 428 ? -17.404 -0.575 25.628 1.00 94.38 428 ARG A N 1
ATOM 3342 C CA . ARG A 1 428 ? -18.498 -0.651 26.608 1.00 94.38 428 ARG A CA 1
ATOM 3343 C C . ARG A 1 428 ? -18.305 0.282 27.808 1.00 94.38 428 ARG A C 1
ATOM 3345 O O . ARG A 1 428 ? -19.296 0.695 28.411 1.00 94.38 428 ARG A O 1
ATOM 3352 N N . GLN A 1 429 ? -17.068 0.646 28.154 1.00 93.38 429 GLN A N 1
ATOM 3353 C CA . GLN A 1 429 ? -16.803 1.539 29.283 1.00 93.38 429 GLN A CA 1
ATOM 3354 C C . GLN A 1 429 ? -17.366 2.954 29.088 1.00 93.38 429 GLN A C 1
ATOM 3356 O O . GLN A 1 429 ? -17.615 3.634 30.080 1.00 93.38 429 GLN A O 1
ATOM 3361 N N . CYS A 1 430 ? -17.653 3.384 27.851 1.00 93.88 430 CYS A N 1
ATOM 3362 C CA . CYS A 1 430 ? -18.283 4.685 27.590 1.00 93.88 430 CYS A CA 1
ATOM 3363 C C . CYS A 1 430 ? -19.707 4.809 28.173 1.00 93.88 430 CYS A C 1
ATOM 3365 O O . CYS A 1 430 ? -20.243 5.913 28.311 1.00 93.88 430 CYS A O 1
ATOM 3367 N N . LEU A 1 431 ? -20.345 3.688 28.526 1.00 93.88 431 LEU A N 1
ATOM 3368 C CA . LEU A 1 431 ? -21.664 3.696 29.155 1.00 93.88 431 LEU A CA 1
ATOM 3369 C C . LEU A 1 431 ? -21.600 4.166 30.616 1.00 93.88 431 LEU A C 1
ATOM 3371 O O . LEU A 1 431 ? -22.582 4.717 31.113 1.00 93.88 431 LEU A O 1
ATOM 3375 N N . ASP A 1 432 ? -20.453 4.013 31.287 1.00 94.56 432 ASP A N 1
ATOM 3376 C CA . ASP A 1 432 ? -20.230 4.564 32.623 1.00 94.56 432 ASP A CA 1
ATOM 3377 C C . ASP A 1 432 ? -19.973 6.081 32.528 1.00 94.56 432 ASP A C 1
ATOM 3379 O O . ASP A 1 432 ? -18.999 6.492 31.895 1.00 94.56 432 ASP A O 1
ATOM 3383 N N . PRO A 1 433 ? -20.803 6.947 33.146 1.00 92.94 433 PRO A N 1
ATOM 3384 C CA . PRO A 1 433 ? -20.643 8.396 33.026 1.00 92.94 433 PRO A CA 1
ATOM 3385 C C . PRO A 1 433 ? -19.310 8.932 33.564 1.00 92.94 433 PRO A C 1
ATOM 3387 O O . PRO A 1 433 ? -18.800 9.923 33.041 1.00 92.94 433 PRO A O 1
ATOM 3390 N N . GLY A 1 434 ? -18.747 8.296 34.597 1.00 91.06 434 GLY A N 1
ATOM 3391 C CA . GLY A 1 434 ? -17.486 8.708 35.208 1.00 91.06 434 GLY A CA 1
ATOM 3392 C C . GLY A 1 434 ? -16.285 8.359 34.335 1.00 91.06 434 GLY A C 1
ATOM 3393 O O . GLY A 1 434 ? -15.393 9.187 34.158 1.00 91.06 434 GLY A O 1
ATOM 3394 N N . ILE A 1 435 ? -16.280 7.161 33.745 1.00 91.44 435 ILE A N 1
ATOM 3395 C CA . ILE A 1 435 ? -15.243 6.751 32.790 1.00 91.44 435 ILE A CA 1
ATOM 3396 C C . ILE A 1 435 ? -15.379 7.544 31.486 1.00 91.44 435 ILE A C 1
ATOM 3398 O O . ILE A 1 435 ? -14.384 8.059 30.972 1.00 91.44 435 ILE A O 1
ATOM 3402 N N . ARG A 1 436 ? -16.609 7.711 30.980 1.00 93.75 436 ARG A N 1
ATOM 3403 C CA . ARG A 1 436 ? -16.901 8.480 29.763 1.00 93.75 436 ARG A CA 1
ATOM 3404 C C . ARG A 1 436 ? -16.329 9.887 29.827 1.00 93.75 436 ARG A C 1
ATOM 3406 O O . ARG A 1 436 ? -15.571 10.263 28.941 1.00 93.75 436 ARG A O 1
ATOM 3413 N N . GLY A 1 437 ? -16.643 10.627 30.890 1.00 89.75 437 GLY A N 1
ATOM 3414 C CA . GLY A 1 437 ? -16.170 12.001 31.059 1.00 89.75 437 GLY A CA 1
ATOM 3415 C C . GLY A 1 437 ? -14.650 12.130 31.195 1.00 89.75 437 GLY A C 1
ATOM 3416 O O . GLY A 1 437 ? -14.128 13.223 31.012 1.00 89.75 437 GLY A O 1
ATOM 3417 N N . ARG A 1 438 ? -13.939 11.038 31.509 1.00 89.69 438 ARG A N 1
ATOM 3418 C CA . ARG A 1 438 ? -12.482 11.043 31.685 1.00 89.69 438 ARG A CA 1
ATOM 3419 C C . ARG A 1 438 ? -11.712 10.609 30.438 1.00 89.69 438 ARG A C 1
ATOM 3421 O O . ARG A 1 438 ? -10.623 11.125 30.215 1.00 89.69 438 ARG A O 1
ATOM 3428 N N . TYR A 1 439 ? -12.226 9.645 29.674 1.00 91.69 439 TYR A N 1
ATOM 3429 C CA . TYR A 1 439 ? -11.458 9.003 28.598 1.00 91.69 439 TYR A CA 1
ATOM 3430 C C . TYR A 1 439 ? -12.085 9.129 27.210 1.00 91.69 439 TYR A C 1
ATOM 3432 O O . TYR A 1 439 ? -11.361 9.105 26.224 1.00 91.69 439 TYR A O 1
ATOM 3440 N N . PHE A 1 440 ? -13.407 9.263 27.098 1.00 93.94 440 PHE A N 1
ATOM 3441 C CA . PHE A 1 440 ? -14.101 9.186 25.812 1.00 93.94 440 PHE A CA 1
ATOM 3442 C C . PHE A 1 440 ? -14.396 10.584 25.262 1.00 93.94 440 PHE A C 1
ATOM 3444 O O . PHE A 1 440 ? -15.513 11.093 25.376 1.00 93.94 440 PHE A O 1
ATOM 3451 N N . SER A 1 441 ? -13.383 11.207 24.658 1.00 92.38 441 SER A N 1
ATOM 3452 C CA . SER A 1 441 ? -13.553 12.434 23.867 1.00 92.38 441 SER A CA 1
ATOM 3453 C C . SER A 1 441 ? -14.437 12.185 22.629 1.00 92.38 441 SER A C 1
ATOM 3455 O O . SER A 1 441 ? -14.576 11.027 22.217 1.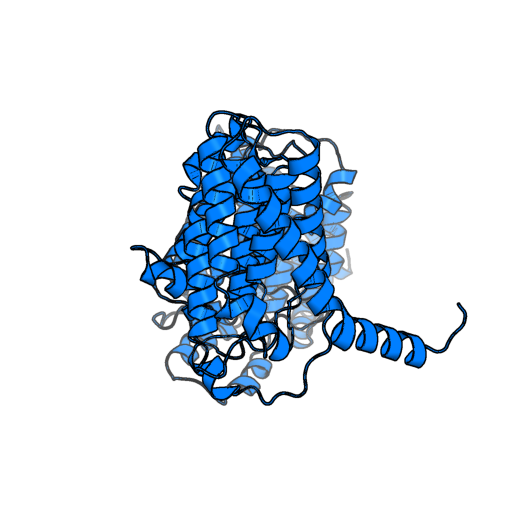00 92.38 441 SER A O 1
ATOM 3457 N N . PRO A 1 442 ? -15.019 13.230 22.001 1.00 92.31 442 PRO A N 1
ATOM 3458 C CA . PRO A 1 442 ? -15.772 13.081 20.750 1.00 92.31 442 PRO A CA 1
ATOM 3459 C C . PRO A 1 442 ? -14.984 12.316 19.677 1.00 92.31 442 PRO A C 1
ATOM 3461 O O . PRO A 1 442 ? -15.467 11.320 19.145 1.00 92.31 442 PRO A O 1
ATOM 3464 N N . ARG A 1 443 ? -13.715 12.689 19.472 1.00 89.62 443 ARG A N 1
ATOM 3465 C CA . ARG A 1 443 ? -12.793 12.052 18.519 1.00 89.62 443 ARG A CA 1
ATOM 3466 C C . ARG A 1 443 ? -12.536 10.572 18.821 1.00 89.62 443 ARG A C 1
ATOM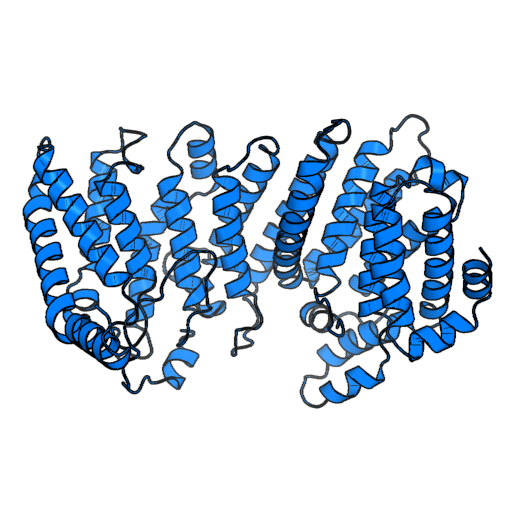 3468 O O . ARG A 1 443 ? -12.516 9.736 17.919 1.00 89.62 443 ARG A O 1
ATOM 3475 N N . LEU A 1 444 ? -12.362 10.206 20.095 1.00 93.12 444 LEU A N 1
ATOM 3476 C CA . LEU A 1 444 ? -12.208 8.796 20.463 1.00 93.12 444 LEU A CA 1
ATOM 3477 C C . LEU A 1 444 ? -13.518 8.022 20.274 1.00 93.12 444 LEU A C 1
ATOM 3479 O O . LEU A 1 444 ? -13.498 6.875 19.823 1.00 93.12 444 LEU A O 1
ATOM 3483 N N . MET A 1 445 ? -14.658 8.650 20.581 1.00 95.94 445 MET A N 1
ATOM 3484 C CA . MET A 1 445 ? -15.975 8.073 20.318 1.00 95.94 445 MET A CA 1
ATOM 3485 C C . MET A 1 445 ? -16.204 7.838 18.825 1.00 95.94 445 MET A C 1
ATOM 3487 O O . MET A 1 445 ? -16.756 6.799 18.471 1.00 95.94 445 MET A O 1
ATOM 3491 N N . GLU A 1 446 ? -15.732 8.718 17.943 1.00 93.50 446 GLU A N 1
ATOM 3492 C CA . GLU A 1 446 ? -15.788 8.500 16.495 1.00 93.50 446 GLU A CA 1
ATOM 3493 C C . GLU A 1 446 ? -15.026 7.238 16.091 1.00 93.50 446 GLU A C 1
ATOM 3495 O O . GLU A 1 446 ? -15.592 6.378 15.418 1.00 93.50 446 GLU A O 1
ATOM 3500 N N . ALA A 1 447 ? -13.789 7.052 16.562 1.00 93.81 447 ALA A N 1
ATOM 3501 C CA . ALA A 1 447 ? -13.017 5.841 16.269 1.00 93.81 447 ALA A CA 1
ATOM 3502 C C . ALA A 1 447 ? -13.695 4.564 16.799 1.00 93.81 447 ALA A C 1
ATOM 3504 O O . ALA A 1 447 ? -13.718 3.540 16.112 1.00 93.81 447 ALA A O 1
ATOM 3505 N N . VAL A 1 448 ? -14.296 4.625 17.993 1.00 96.31 448 VAL A N 1
ATOM 3506 C CA . VAL A 1 448 ? -15.065 3.516 18.580 1.00 96.31 448 VAL A CA 1
ATOM 3507 C C . VAL A 1 448 ? -16.301 3.182 17.741 1.00 96.31 448 VAL A C 1
ATOM 3509 O O . VAL A 1 448 ? -16.531 2.016 17.416 1.00 96.31 448 VAL A O 1
ATOM 3512 N N . ILE A 1 449 ? -17.095 4.186 17.368 1.00 95.12 449 ILE A N 1
ATOM 3513 C CA . ILE A 1 449 ? -18.301 4.006 16.549 1.00 95.12 449 ILE A CA 1
ATOM 3514 C C . ILE A 1 449 ? -17.932 3.491 15.161 1.00 95.12 449 ILE A C 1
ATOM 3516 O O . ILE A 1 449 ? -18.604 2.600 14.639 1.00 95.12 449 ILE A O 1
ATOM 3520 N N . TRP A 1 450 ? -16.848 4.003 14.586 1.00 92.31 450 TRP A N 1
ATOM 3521 C CA . TRP A 1 450 ? -16.346 3.583 13.288 1.00 92.31 450 TRP A CA 1
ATOM 3522 C C . TRP A 1 450 ? -15.901 2.112 13.303 1.00 92.31 450 TRP A C 1
ATOM 3524 O O . TRP A 1 450 ? -16.328 1.338 12.441 1.00 92.31 450 TRP A O 1
ATOM 3534 N N . PHE A 1 451 ? -15.142 1.689 14.324 1.00 94.94 451 PHE A N 1
ATOM 3535 C CA . PHE A 1 451 ? -14.801 0.278 14.538 1.00 94.94 451 PHE A CA 1
ATOM 3536 C C . PHE A 1 451 ? -16.061 -0.587 14.664 1.00 94.94 451 PHE A C 1
ATOM 3538 O O . PHE A 1 451 ? -16.204 -1.583 13.955 1.00 94.94 451 PHE A O 1
ATOM 3545 N N . LEU A 1 452 ? -17.005 -0.201 15.528 1.00 95.00 452 LEU A N 1
ATOM 3546 C CA . LEU A 1 452 ? -18.196 -1.008 15.802 1.00 95.00 452 LEU A CA 1
ATOM 3547 C C . LEU A 1 452 ? -19.125 -1.121 14.596 1.00 95.00 452 LEU A C 1
ATOM 3549 O O . LEU A 1 452 ? -19.668 -2.198 14.363 1.00 95.00 452 LEU A O 1
ATOM 3553 N N . ALA A 1 453 ? -19.266 -0.066 13.793 1.00 92.06 453 ALA A N 1
ATOM 3554 C CA . ALA A 1 453 ? -20.067 -0.105 12.573 1.00 92.06 453 ALA A CA 1
ATOM 3555 C C . ALA A 1 453 ? -19.542 -1.166 11.595 1.00 92.06 453 ALA A C 1
ATOM 3557 O O . ALA A 1 453 ? -20.307 -1.964 11.047 1.00 92.06 453 ALA A O 1
ATOM 3558 N N . ARG A 1 454 ? -18.218 -1.214 11.412 1.00 91.06 454 ARG A N 1
ATOM 3559 C CA . ARG A 1 454 ? -17.559 -2.189 10.534 1.00 91.06 454 ARG A CA 1
ATOM 3560 C C . ARG A 1 454 ? -17.582 -3.589 11.128 1.00 91.06 454 ARG A C 1
ATOM 3562 O O . ARG A 1 454 ? -17.862 -4.556 10.418 1.00 91.06 454 ARG A O 1
ATOM 3569 N N . TRP A 1 455 ? -17.347 -3.698 12.433 1.00 93.44 455 TRP A N 1
ATOM 3570 C CA . TRP A 1 455 ? -17.358 -4.968 13.144 1.00 93.44 455 TRP A CA 1
ATOM 3571 C C . TRP A 1 455 ? -18.743 -5.623 13.102 1.00 93.44 455 TRP A C 1
ATOM 3573 O O . TRP A 1 455 ? -18.860 -6.771 12.680 1.00 93.44 455 TRP A O 1
ATOM 3583 N N . VAL A 1 456 ? -19.808 -4.882 13.434 1.00 91.38 456 VAL A N 1
ATOM 3584 C CA . VAL A 1 456 ? -21.203 -5.356 13.361 1.00 91.38 456 VAL A CA 1
ATOM 3585 C C . VAL A 1 456 ? -21.545 -5.804 11.944 1.00 91.38 456 VAL A C 1
ATOM 3587 O O . VAL A 1 456 ? -22.091 -6.891 11.749 1.00 91.38 456 VAL A O 1
ATOM 3590 N N . ALA A 1 457 ? -21.179 -5.007 10.939 1.00 88.94 457 ALA A N 1
ATOM 3591 C CA . ALA A 1 457 ? -21.439 -5.340 9.544 1.00 88.94 457 ALA A CA 1
ATOM 3592 C C . ALA A 1 457 ? -20.715 -6.613 9.061 1.00 88.94 457 ALA A C 1
ATOM 3594 O O . ALA A 1 457 ? -21.226 -7.252 8.136 1.00 88.94 457 ALA A O 1
ATOM 3595 N N . THR A 1 458 ? -19.585 -6.977 9.680 1.00 89.50 458 THR A N 1
ATOM 3596 C CA . THR A 1 458 ? -18.684 -8.069 9.259 1.00 89.50 458 THR A CA 1
ATOM 3597 C C . THR A 1 458 ? -18.861 -9.360 10.063 1.00 89.50 458 THR A C 1
ATOM 3599 O O . THR A 1 458 ? -18.831 -10.446 9.490 1.00 89.50 458 THR A O 1
ATOM 3602 N N . TYR A 1 459 ? -19.065 -9.264 11.379 1.00 90.06 459 TYR A N 1
ATOM 3603 C CA . TYR A 1 459 ? -19.038 -10.407 12.301 1.00 90.06 459 TYR A CA 1
ATOM 3604 C C . TYR A 1 459 ? -20.417 -10.797 12.855 1.00 90.06 459 TYR A C 1
ATOM 3606 O O . TYR A 1 459 ? -20.578 -11.909 13.351 1.00 90.06 459 TYR A O 1
ATOM 3614 N N . LEU A 1 460 ? -21.447 -9.949 12.714 1.00 86.88 460 LEU A N 1
ATOM 3615 C CA . LEU A 1 460 ? -22.844 -10.306 13.036 1.00 86.88 460 LEU A CA 1
ATOM 3616 C C . LEU A 1 460 ? -23.631 -10.806 11.809 1.00 86.88 460 LEU A C 1
ATOM 3618 O O . LEU A 1 460 ? -24.862 -10.739 11.752 1.00 86.88 460 LEU A O 1
ATOM 3622 N N . VAL A 1 461 ? -22.920 -11.334 10.813 1.00 70.69 461 VAL A N 1
ATOM 3623 C CA . VAL A 1 461 ? -23.482 -11.900 9.579 1.00 70.69 461 VAL A CA 1
ATOM 3624 C C . VAL A 1 461 ? -24.078 -13.286 9.840 1.00 70.69 461 VAL A C 1
ATOM 3626 O O . VAL A 1 461 ? -23.415 -14.108 10.465 1.00 70.69 461 VAL A O 1
ATOM 3629 N N . PRO A 1 462 ? -25.304 -13.596 9.368 1.00 59.94 462 PRO A N 1
ATOM 3630 C CA . PRO A 1 462 ? -25.880 -14.927 9.544 1.00 59.94 462 PRO A CA 1
ATOM 3631 C C . PRO A 1 462 ? -25.083 -16.019 8.818 1.00 59.94 462 PRO A C 1
ATOM 3633 O O . PRO A 1 462 ? -24.700 -15.851 7.659 1.00 59.94 462 PRO A O 1
ATOM 3636 N N . LEU A 1 463 ? -24.948 -17.173 9.478 1.00 55.94 463 LEU A N 1
ATOM 3637 C CA . LEU A 1 463 ? -24.243 -18.376 9.009 1.00 55.94 463 LEU A CA 1
ATOM 3638 C C . LEU A 1 463 ? -24.688 -18.890 7.624 1.00 55.94 463 LEU A C 1
ATOM 3640 O O . LEU A 1 463 ? -23.905 -19.548 6.940 1.00 55.94 463 LEU A O 1
ATOM 3644 N N . ASP A 1 464 ? -25.925 -18.614 7.195 1.00 49.94 464 ASP A N 1
ATOM 3645 C CA . ASP A 1 464 ? -26.485 -19.177 5.957 1.00 49.94 464 ASP A CA 1
ATOM 3646 C C . ASP A 1 464 ? -25.853 -18.610 4.671 1.00 49.94 464 ASP A C 1
ATOM 3648 O O . ASP A 1 464 ? -25.825 -19.314 3.666 1.00 49.94 464 ASP A O 1
ATOM 3652 N N . VAL A 1 465 ? -25.267 -17.404 4.700 1.00 48.72 465 VAL A N 1
ATOM 3653 C CA . VAL A 1 465 ? -24.522 -16.844 3.547 1.00 48.72 465 VAL A CA 1
ATOM 3654 C C . VAL A 1 465 ? -23.184 -17.571 3.344 1.00 48.72 465 VAL A C 1
ATOM 3656 O O . VAL A 1 465 ? -22.689 -17.687 2.227 1.00 48.72 465 VAL A O 1
ATOM 3659 N N . SER A 1 466 ? -22.615 -18.138 4.411 1.00 46.53 466 SER A N 1
ATOM 3660 C CA . SER A 1 466 ? -21.324 -18.833 4.361 1.00 46.53 466 SER A CA 1
ATOM 3661 C C . SER A 1 466 ? -21.418 -20.262 3.812 1.00 46.53 466 SER A C 1
ATOM 3663 O O . SER A 1 466 ? -20.397 -20.795 3.380 1.00 46.53 466 SER A O 1
ATOM 3665 N N . ARG A 1 467 ? -22.620 -20.866 3.773 1.00 43.25 467 ARG A N 1
ATOM 3666 C CA . ARG A 1 467 ? -22.845 -22.241 3.279 1.00 43.25 467 ARG A CA 1
ATOM 3667 C C . ARG A 1 467 ? -22.700 -22.393 1.763 1.00 43.25 467 ARG A C 1
ATOM 3669 O O . ARG A 1 467 ? -22.370 -23.481 1.302 1.00 43.25 467 ARG A O 1
ATOM 3676 N N . GLU A 1 468 ? -22.912 -21.337 0.976 1.00 39.88 468 GLU A N 1
ATOM 3677 C CA . GLU A 1 468 ? -22.764 -21.413 -0.491 1.00 39.88 468 GLU A CA 1
ATOM 3678 C C . GLU A 1 468 ? -21.292 -21.499 -0.944 1.00 39.88 468 GLU A C 1
ATOM 3680 O O . GLU A 1 468 ? -21.009 -21.905 -2.069 1.00 39.88 468 GLU A O 1
ATOM 3685 N N . ILE A 1 469 ? -20.339 -21.208 -0.050 1.00 48.41 469 ILE A N 1
ATOM 3686 C CA . ILE A 1 469 ? -18.893 -21.215 -0.335 1.00 48.41 469 ILE A CA 1
ATOM 3687 C C . ILE A 1 469 ? -18.234 -22.557 0.069 1.00 48.41 469 ILE A C 1
ATOM 3689 O O . ILE A 1 469 ? -17.080 -22.822 -0.261 1.00 48.41 469 ILE A O 1
ATOM 3693 N N . ASP A 1 470 ? -18.970 -23.463 0.722 1.00 45.41 470 ASP A N 1
ATOM 3694 C CA . ASP A 1 470 ? -18.440 -24.695 1.335 1.00 45.41 470 ASP A CA 1
ATOM 3695 C C . ASP A 1 470 ? -18.065 -25.825 0.344 1.00 45.41 470 ASP A C 1
ATOM 3697 O O . ASP A 1 470 ? -17.713 -26.928 0.768 1.00 45.41 470 ASP A O 1
ATOM 3701 N N . SER A 1 471 ? -18.108 -25.602 -0.976 1.00 40.78 471 SER A N 1
ATOM 3702 C CA . SER A 1 471 ? -17.925 -26.692 -1.953 1.00 40.78 471 SER A CA 1
ATOM 3703 C C . SER A 1 471 ? -16.473 -27.020 -2.339 1.00 40.78 471 SER A C 1
ATOM 3705 O O . SER A 1 471 ? -16.253 -28.062 -2.957 1.00 40.78 471 SER A O 1
ATOM 3707 N N . VAL A 1 472 ? -15.458 -26.225 -1.958 1.00 46.22 472 VAL A N 1
ATOM 3708 C CA . VAL A 1 472 ? -14.055 -26.500 -2.345 1.00 46.22 472 VAL A CA 1
ATOM 3709 C C . VAL A 1 472 ? -13.048 -26.033 -1.273 1.00 46.22 472 VAL A C 1
ATOM 3711 O O . VAL A 1 472 ? -12.680 -24.865 -1.238 1.00 46.22 472 VAL A O 1
ATOM 3714 N N . GLY A 1 473 ? -12.532 -26.924 -0.407 1.00 38.88 473 GLY A N 1
ATOM 3715 C CA . GLY A 1 473 ? -11.383 -26.576 0.457 1.00 38.88 473 GLY A CA 1
ATOM 3716 C C . GLY A 1 473 ? -11.047 -27.534 1.613 1.00 38.88 473 GLY A C 1
ATOM 3717 O O . GLY A 1 473 ? -11.936 -28.087 2.248 1.00 38.88 473 GLY A O 1
ATOM 3718 N N . ARG A 1 474 ? -9.742 -27.712 1.880 1.00 45.66 474 ARG A N 1
ATOM 3719 C CA . ARG A 1 474 ? -9.085 -28.664 2.811 1.00 45.66 474 ARG A CA 1
ATOM 3720 C C . ARG A 1 474 ? -9.585 -28.578 4.273 1.00 45.66 474 ARG A C 1
ATOM 3722 O O . ARG A 1 474 ? -9.746 -27.495 4.815 1.00 45.66 474 ARG A O 1
ATOM 3729 N N . HIS A 1 475 ? -9.712 -29.725 4.952 1.00 49.59 475 HIS A N 1
ATOM 3730 C CA . HIS A 1 475 ? -10.312 -29.872 6.295 1.00 49.59 475 HIS A CA 1
ATOM 3731 C C . HIS A 1 475 ? -9.781 -28.951 7.422 1.00 49.59 475 HIS A C 1
ATOM 3733 O O . HIS A 1 475 ? -10.535 -28.663 8.346 1.00 49.59 475 HIS A O 1
ATOM 3739 N N . GLY A 1 476 ? -8.528 -28.475 7.373 1.00 50.47 476 GLY A N 1
ATOM 3740 C CA . GLY A 1 476 ? -7.944 -27.621 8.425 1.00 50.47 476 GLY A CA 1
ATOM 3741 C C . GLY A 1 476 ? -8.369 -26.146 8.375 1.00 50.47 476 GLY A C 1
ATOM 3742 O O . GLY A 1 476 ? -8.611 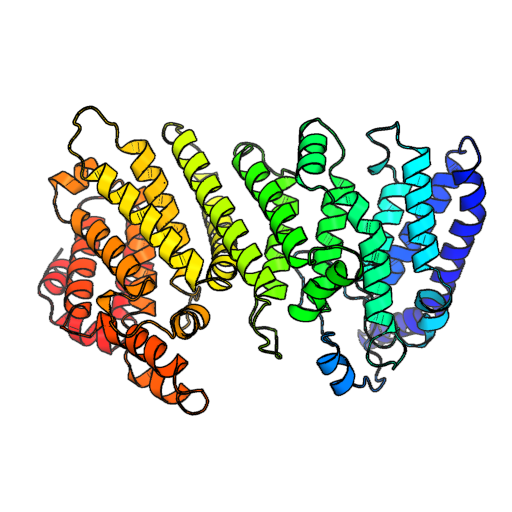-25.543 9.417 1.00 50.47 476 GLY A O 1
ATOM 3743 N N . SER A 1 477 ? -8.533 -25.564 7.180 1.00 58.84 477 SER A N 1
ATOM 3744 C CA . SER A 1 477 ? -8.996 -24.171 7.034 1.00 58.84 477 SER A CA 1
ATOM 3745 C C . SER A 1 477 ? -10.488 -24.017 7.338 1.00 58.84 477 SER A C 1
ATOM 3747 O O . SER A 1 477 ? -10.943 -22.944 7.723 1.00 58.84 477 SER A O 1
ATOM 3749 N N . GLN A 1 478 ? -11.254 -25.107 7.236 1.00 66.12 478 GLN A N 1
ATOM 3750 C CA . GLN A 1 478 ? -12.680 -25.112 7.552 1.00 66.12 478 GLN A CA 1
ATOM 3751 C C . GLN A 1 478 ? -12.968 -24.878 9.044 1.00 66.12 478 GLN A C 1
ATOM 3753 O O . GLN A 1 478 ? -14.029 -24.350 9.364 1.00 66.12 478 GLN A O 1
ATOM 3758 N N . HIS A 1 479 ? -12.068 -25.263 9.960 1.00 74.50 479 HIS A N 1
ATOM 3759 C CA . HIS A 1 479 ? -12.309 -25.117 11.405 1.00 74.50 479 HIS A CA 1
ATOM 3760 C C . HIS A 1 479 ? -12.183 -23.664 11.870 1.00 74.50 479 HIS A C 1
ATOM 3762 O O . HIS A 1 479 ? -13.149 -23.119 12.395 1.00 74.50 479 HIS A O 1
ATOM 3768 N N . SER A 1 480 ? -11.049 -23.004 11.598 1.00 76.56 480 SER A N 1
ATOM 3769 C CA . SER A 1 480 ? -10.847 -21.577 11.921 1.00 76.56 480 SER A CA 1
ATOM 3770 C C . SER A 1 480 ? -11.927 -20.694 11.285 1.00 76.56 480 SER A C 1
ATOM 3772 O O . SER A 1 480 ? -12.542 -19.875 11.970 1.00 76.56 480 SER A O 1
ATOM 3774 N N . ARG A 1 481 ? -12.274 -20.956 10.017 1.00 81.25 481 ARG A N 1
ATOM 3775 C CA . ARG A 1 481 ? -13.398 -20.306 9.333 1.00 81.25 481 ARG A CA 1
ATOM 3776 C C . ARG A 1 481 ? -14.727 -20.481 10.069 1.00 81.25 481 ARG A C 1
ATOM 3778 O O . ARG A 1 481 ? -15.478 -19.517 10.189 1.00 81.25 481 ARG A O 1
ATOM 3785 N N . LYS A 1 482 ? -15.052 -21.685 10.547 1.00 81.75 482 LYS A N 1
ATOM 3786 C CA . LYS A 1 482 ? -16.294 -21.923 11.303 1.00 81.75 482 LYS A CA 1
ATOM 3787 C C . LYS A 1 482 ? -16.307 -21.154 12.620 1.00 81.75 482 LYS A C 1
ATOM 3789 O O . LYS A 1 482 ? -17.294 -20.476 12.877 1.00 81.75 482 LYS A O 1
ATOM 3794 N N . LEU A 1 483 ? -15.211 -21.202 13.385 1.00 84.50 483 LEU A N 1
ATOM 3795 C CA . LEU A 1 483 ? -15.080 -20.466 14.649 1.00 84.50 483 LEU A CA 1
ATOM 3796 C C . LEU A 1 483 ? -15.318 -18.964 14.439 1.00 84.50 483 LEU A C 1
ATOM 3798 O O . LEU A 1 483 ? -16.119 -18.359 15.146 1.00 84.50 483 LEU A O 1
ATOM 3802 N N . LEU A 1 484 ? -14.682 -18.369 13.426 1.00 85.44 484 LEU A N 1
ATOM 3803 C CA . LEU A 1 484 ? -14.826 -16.942 13.123 1.00 85.44 484 LEU A CA 1
ATOM 3804 C C . LEU A 1 484 ? -16.224 -16.538 12.642 1.00 85.44 484 LEU A C 1
ATOM 3806 O O . LEU A 1 484 ? -16.637 -15.405 12.866 1.00 85.44 484 LEU A O 1
ATOM 3810 N N . ASN A 1 485 ? -16.959 -17.442 11.997 1.00 82.94 485 ASN A N 1
ATOM 3811 C CA . ASN A 1 485 ? -18.319 -17.156 11.543 1.00 82.94 485 ASN A CA 1
ATOM 3812 C C . ASN A 1 485 ? -19.378 -17.342 12.645 1.00 82.94 485 ASN A C 1
ATOM 3814 O O . ASN A 1 485 ? -20.477 -16.809 12.507 1.00 82.94 485 ASN A O 1
ATOM 3818 N N . SER A 1 486 ? -19.094 -18.103 13.710 1.00 84.75 486 SER A N 1
ATOM 3819 C CA . SER A 1 486 ? -20.072 -18.385 14.772 1.00 84.75 486 SER A CA 1
ATOM 3820 C C . SER A 1 486 ? -19.817 -17.652 16.085 1.00 84.75 486 SER A C 1
ATOM 3822 O O . SER A 1 486 ? -20.778 -17.435 16.818 1.00 84.75 486 SER A O 1
ATOM 3824 N N . PHE A 1 487 ? -18.578 -17.230 16.386 1.00 87.94 487 PHE A N 1
ATOM 3825 C CA . PHE A 1 487 ? -18.204 -16.818 17.750 1.00 87.94 487 PHE A CA 1
ATOM 3826 C C . PHE A 1 487 ? -19.057 -15.692 18.336 1.00 87.94 487 PHE A C 1
ATOM 3828 O O . PHE A 1 487 ? -19.233 -15.625 19.550 1.00 87.94 487 PHE A O 1
ATOM 3835 N N . ALA A 1 488 ? -19.560 -14.789 17.493 1.00 85.88 488 ALA A N 1
ATOM 3836 C CA . ALA A 1 488 ? -20.406 -13.706 17.956 1.00 85.88 488 ALA A CA 1
ATOM 3837 C C . ALA A 1 488 ? -21.802 -14.213 18.342 1.00 85.88 488 ALA A C 1
ATOM 3839 O O . ALA A 1 488 ? -22.401 -13.688 19.265 1.00 85.88 488 ALA A O 1
ATOM 3840 N N . TRP A 1 489 ? -22.329 -15.246 17.691 1.00 83.06 489 TRP A N 1
ATOM 3841 C CA . TRP A 1 489 ? -23.646 -15.809 18.009 1.00 83.06 489 TRP A CA 1
ATOM 3842 C C . TRP A 1 489 ? -23.587 -16.910 19.071 1.00 83.06 489 TRP A C 1
ATOM 3844 O O . TRP A 1 489 ? -24.590 -17.182 19.732 1.00 83.06 489 TRP A O 1
ATOM 3854 N N . ASP A 1 490 ? -22.412 -17.497 19.288 1.00 79.50 490 ASP A N 1
ATOM 3855 C CA . ASP A 1 490 ? -22.189 -18.451 20.366 1.00 79.50 490 ASP A CA 1
ATOM 3856 C C . ASP A 1 490 ? -22.440 -17.776 21.735 1.00 79.50 490 ASP A C 1
ATOM 3858 O O . ASP A 1 490 ? -21.977 -16.670 22.017 1.00 79.50 490 ASP A O 1
ATOM 3862 N N . ASN A 1 491 ? -23.207 -18.438 22.610 1.00 78.19 491 ASN A N 1
ATOM 3863 C CA . ASN A 1 491 ? -23.575 -17.949 23.951 1.00 78.19 491 ASN A CA 1
ATOM 3864 C C . ASN A 1 491 ? -24.284 -16.573 23.993 1.00 78.19 491 ASN A C 1
ATOM 3866 O O . ASN A 1 491 ? -24.129 -15.843 24.974 1.00 78.19 491 ASN A O 1
ATOM 3870 N N . ASN A 1 492 ? -25.051 -16.211 22.958 1.00 80.19 492 ASN A N 1
ATOM 3871 C CA . ASN A 1 492 ? -25.818 -14.956 22.857 1.00 80.19 492 ASN A CA 1
ATOM 3872 C C . ASN A 1 492 ? -24.971 -13.670 22.962 1.00 80.19 492 ASN A C 1
ATOM 3874 O O . ASN A 1 492 ? -25.499 -12.594 23.249 1.00 80.19 492 ASN A O 1
ATOM 3878 N N . GLN A 1 493 ? -23.660 -13.738 22.715 1.00 85.75 493 GLN A N 1
ATOM 3879 C CA . GLN A 1 493 ? -22.787 -12.564 22.832 1.00 85.75 493 GLN A CA 1
ATOM 3880 C C . GLN A 1 493 ? -23.159 -11.462 21.828 1.00 85.75 493 GLN A C 1
ATOM 3882 O O . GLN A 1 493 ? -23.090 -10.280 22.142 1.00 85.75 493 GLN A O 1
ATOM 3887 N N . GLY A 1 494 ? -23.629 -11.830 20.640 1.00 85.69 494 GLY A N 1
ATOM 3888 C CA . GLY A 1 494 ? -24.013 -10.917 19.569 1.00 85.69 494 GLY A CA 1
ATOM 3889 C C . GLY A 1 494 ? -25.272 -10.129 19.905 1.00 85.69 494 GLY A C 1
ATOM 3890 O O . GLY A 1 494 ? -25.366 -8.958 19.552 1.00 85.69 494 GLY A O 1
ATOM 3891 N N . GLU A 1 495 ? -26.200 -10.723 20.661 1.00 87.25 495 GLU A N 1
ATOM 3892 C CA . GLU A 1 495 ? -27.364 -10.010 21.199 1.00 87.25 495 GLU A CA 1
ATOM 3893 C C . GLU A 1 495 ? -26.925 -8.941 22.210 1.00 87.25 495 GLU A C 1
ATOM 3895 O O . GLU A 1 495 ? -27.384 -7.802 22.137 1.00 87.25 495 GLU A O 1
ATOM 3900 N N . LEU A 1 496 ? -25.972 -9.272 23.092 1.00 89.69 496 LEU A N 1
ATOM 3901 C CA . LEU A 1 496 ? -25.379 -8.309 24.028 1.00 89.69 496 LEU A CA 1
ATOM 3902 C C . LEU A 1 496 ? -24.624 -7.191 23.297 1.00 89.69 496 LEU A C 1
ATOM 3904 O O . LEU A 1 496 ? -24.661 -6.040 23.734 1.00 89.69 496 LEU A O 1
ATOM 3908 N N . VAL A 1 497 ? -23.957 -7.520 22.184 1.00 92.19 497 VAL A N 1
ATOM 3909 C CA . VAL A 1 497 ? -23.293 -6.529 21.330 1.00 92.19 497 VAL A CA 1
ATOM 3910 C C . VAL A 1 497 ? -24.303 -5.552 20.736 1.00 92.19 497 VAL A C 1
ATOM 3912 O O . VAL A 1 497 ? -24.110 -4.343 20.832 1.00 92.19 497 VAL A O 1
ATOM 3915 N N . LEU A 1 498 ? -25.398 -6.059 20.166 1.00 92.31 498 LEU A N 1
ATOM 3916 C CA . LEU A 1 498 ? -26.454 -5.223 19.592 1.00 92.31 498 LEU A CA 1
ATOM 3917 C C . LEU A 1 498 ? -27.077 -4.294 20.641 1.00 92.31 498 LEU A C 1
ATOM 3919 O O . LEU A 1 498 ? -27.265 -3.112 20.361 1.00 92.31 498 LEU A O 1
ATOM 3923 N N . ASP A 1 499 ? -27.336 -4.796 21.850 1.00 92.62 499 ASP A N 1
ATOM 3924 C CA . ASP A 1 499 ? -27.886 -3.990 22.942 1.00 92.62 499 ASP A CA 1
ATOM 3925 C C . ASP A 1 499 ? -26.956 -2.850 23.363 1.00 92.62 499 ASP A C 1
ATOM 3927 O O . ASP A 1 499 ? -27.370 -1.687 23.384 1.00 92.62 499 ASP A O 1
ATOM 3931 N N . PHE A 1 500 ? -25.670 -3.131 23.608 1.00 92.25 500 PHE A N 1
ATOM 3932 C CA . PHE A 1 500 ? -24.754 -2.054 23.984 1.00 92.25 500 PHE A CA 1
ATOM 3933 C C . PHE A 1 500 ? -24.514 -1.073 22.827 1.00 92.25 500 PHE A C 1
ATOM 3935 O O . PHE A 1 500 ? -24.348 0.116 23.085 1.00 92.25 500 PHE A O 1
ATOM 3942 N N . VAL A 1 501 ? -24.511 -1.526 21.567 1.00 94.69 501 VAL A N 1
ATOM 3943 C CA . VAL A 1 501 ? -24.366 -0.651 20.390 1.00 94.69 501 VAL A CA 1
ATOM 3944 C C . VAL A 1 501 ? -25.518 0.354 20.309 1.00 94.69 501 VAL A C 1
ATOM 3946 O O . VAL A 1 501 ? -25.290 1.533 20.022 1.00 94.69 501 VAL A O 1
ATOM 3949 N N . VAL A 1 502 ? -26.746 -0.078 20.604 1.00 94.81 502 VAL A N 1
ATOM 3950 C CA . VAL A 1 502 ? -27.918 0.807 20.657 1.00 94.81 502 VAL A CA 1
ATOM 3951 C C . VAL A 1 502 ? -27.805 1.798 21.819 1.00 94.81 502 VAL A C 1
ATOM 3953 O O . VAL A 1 502 ? -27.988 2.998 21.613 1.00 94.81 502 VAL A O 1
ATOM 3956 N N . LEU A 1 503 ? -27.425 1.334 23.014 1.00 94.88 503 LEU A N 1
ATOM 3957 C CA . LEU A 1 503 ? -27.189 2.212 24.170 1.00 94.88 503 LEU A CA 1
ATOM 3958 C C . LEU A 1 503 ? -26.089 3.244 23.896 1.00 94.88 503 LEU A C 1
ATOM 3960 O O . LEU A 1 503 ? -26.230 4.419 24.224 1.00 94.88 503 LEU A O 1
ATOM 3964 N N . MET A 1 504 ? -25.000 2.827 23.260 1.00 94.50 504 MET A N 1
ATOM 3965 C CA . MET A 1 504 ? -23.897 3.711 22.906 1.00 94.50 504 MET A CA 1
ATOM 3966 C C . MET A 1 504 ? -24.310 4.727 21.837 1.00 94.50 504 MET A C 1
ATOM 3968 O O . MET A 1 504 ? -23.914 5.886 21.921 1.00 94.50 504 MET A O 1
ATOM 3972 N N . SER A 1 505 ? -25.153 4.329 20.880 1.00 95.00 505 SER A N 1
ATOM 3973 C CA . SER A 1 505 ? -25.737 5.256 19.903 1.00 95.00 505 SER A CA 1
ATOM 3974 C C . SER A 1 505 ? -26.582 6.324 20.600 1.00 95.00 505 SER A C 1
ATOM 3976 O O . SER A 1 505 ? -26.460 7.505 20.292 1.00 95.00 505 SER A O 1
ATOM 3978 N N . MET A 1 506 ? -27.376 5.940 21.605 1.00 94.12 506 MET A N 1
ATOM 3979 C CA . MET A 1 506 ? -28.108 6.900 22.435 1.00 94.12 506 MET A CA 1
ATOM 3980 C C . MET A 1 506 ? -27.157 7.851 23.171 1.00 94.12 506 MET A C 1
ATOM 3982 O O . MET A 1 506 ? -27.385 9.059 23.170 1.00 94.12 506 MET A O 1
ATOM 3986 N N . VAL A 1 507 ? -26.075 7.342 23.771 1.00 93.81 507 VAL A N 1
ATOM 3987 C CA . VAL A 1 507 ? -25.062 8.170 24.450 1.00 93.81 507 VAL A CA 1
ATOM 3988 C C . VAL A 1 507 ? -24.425 9.170 23.482 1.00 93.81 507 VAL A C 1
ATOM 3990 O O . VAL A 1 507 ? -24.357 10.355 23.807 1.00 93.81 507 VAL A O 1
ATOM 3993 N N . ALA A 1 508 ? -24.018 8.725 22.291 1.00 93.94 508 ALA A N 1
ATOM 3994 C CA . ALA A 1 508 ? -23.436 9.576 21.255 1.00 93.94 508 ALA A CA 1
ATOM 3995 C C . ALA A 1 508 ? -24.393 10.705 20.832 1.00 93.94 508 ALA A C 1
ATOM 3997 O O . ALA A 1 508 ? -23.989 11.860 20.756 1.00 93.94 508 ALA A O 1
ATOM 3998 N N . LEU A 1 509 ? -25.679 10.396 20.642 1.00 93.38 509 LEU A N 1
ATOM 3999 C CA . LEU A 1 509 ? -26.684 11.369 20.196 1.00 93.38 509 LEU A CA 1
ATOM 4000 C C . LEU A 1 509 ? -27.136 12.341 21.297 1.00 93.38 509 LEU A C 1
ATOM 4002 O O . LEU A 1 509 ? -27.495 13.479 21.004 1.00 93.38 509 LEU A O 1
ATOM 4006 N N . THR A 1 510 ? -27.135 11.912 22.561 1.00 92.00 510 THR A N 1
ATOM 4007 C CA . THR A 1 510 ? -27.698 12.703 23.672 1.00 92.00 510 THR A CA 1
ATOM 4008 C C . THR A 1 510 ? -26.652 13.452 24.491 1.00 92.00 510 THR A C 1
ATOM 4010 O O . THR A 1 510 ? -26.936 14.550 24.965 1.00 92.00 510 THR A O 1
ATOM 4013 N N . THR A 1 511 ? -25.459 12.875 24.675 1.00 92.75 511 THR A N 1
ATOM 4014 C CA . THR A 1 511 ? -24.413 13.431 25.554 1.00 92.75 511 THR A CA 1
ATOM 4015 C C . THR A 1 511 ? -23.438 14.331 24.797 1.00 92.75 511 THR A C 1
ATOM 4017 O O . THR A 1 511 ? -22.958 15.310 25.361 1.00 92.75 511 THR A O 1
ATOM 4020 N N . TYR A 1 512 ? -23.174 14.041 23.522 1.00 92.69 512 TYR A N 1
ATOM 4021 C CA . TYR A 1 512 ? -22.241 14.792 22.677 1.00 92.69 512 TYR A CA 1
ATOM 4022 C C . TYR A 1 512 ? -23.013 15.746 21.754 1.00 92.69 512 TYR A C 1
ATOM 4024 O O . TYR A 1 512 ? -23.030 15.613 20.529 1.00 92.69 512 TYR A O 1
ATOM 4032 N N . GLN A 1 513 ? -23.748 16.682 22.358 1.00 87.31 513 GLN A N 1
ATOM 4033 C CA . GLN A 1 513 ? -24.525 17.669 21.606 1.00 87.31 513 GLN A CA 1
ATOM 4034 C C . GLN A 1 513 ? -23.592 18.658 20.900 1.00 87.31 513 GLN A C 1
ATOM 4036 O O . GLN A 1 513 ? -22.727 19.246 21.538 1.00 87.31 513 GLN A O 1
ATOM 4041 N N . GLY A 1 514 ? -23.802 18.867 19.599 1.00 88.56 514 GLY A N 1
ATOM 4042 C CA . GLY A 1 514 ? -22.973 19.753 18.772 1.00 88.56 514 GLY A CA 1
ATOM 4043 C C . GLY A 1 514 ? -21.883 19.033 17.973 1.00 88.56 514 GLY A C 1
ATOM 4044 O O . GLY A 1 514 ? -21.405 19.592 16.993 1.00 88.56 514 GLY A O 1
ATOM 4045 N N . GLU A 1 515 ? -21.571 17.779 18.308 1.00 92.50 515 GLU A N 1
ATOM 4046 C CA . GLU A 1 515 ? -20.589 16.951 17.593 1.00 92.50 515 GLU A CA 1
ATOM 4047 C C . GLU A 1 515 ? -21.218 16.329 16.333 1.00 92.50 515 GLU A C 1
ATOM 4049 O O . GLU A 1 515 ? -21.635 15.168 16.317 1.00 92.50 515 GLU A O 1
ATOM 4054 N N . ILE A 1 516 ? -21.365 17.134 15.274 1.00 90.44 516 ILE A N 1
ATOM 4055 C CA . ILE A 1 516 ? -22.100 16.762 14.050 1.00 90.44 516 ILE A CA 1
ATOM 4056 C C . ILE A 1 516 ? -21.497 15.522 13.380 1.00 90.44 516 ILE A C 1
ATOM 4058 O O . ILE A 1 516 ? -22.243 14.666 12.896 1.00 90.44 516 ILE A O 1
ATOM 4062 N N . GLU A 1 517 ? -20.171 15.402 13.354 1.00 89.44 517 GLU A N 1
ATOM 4063 C CA . GLU A 1 517 ? -19.477 14.275 12.725 1.00 89.44 517 GLU A CA 1
ATOM 4064 C C . GLU A 1 517 ? -19.749 12.964 13.460 1.00 89.44 517 GLU A C 1
ATOM 4066 O O . GLU A 1 517 ? -20.250 12.012 12.853 1.00 89.44 517 GLU A O 1
ATOM 4071 N N . LEU A 1 518 ? -19.549 12.943 14.780 1.00 93.12 518 LEU A N 1
ATOM 4072 C CA . LEU A 1 518 ? -19.900 11.815 15.640 1.00 93.12 518 LEU A CA 1
ATOM 4073 C C . LEU A 1 518 ? -21.368 11.394 15.477 1.00 93.12 518 LEU A C 1
ATOM 4075 O O . LEU A 1 518 ? -21.669 10.205 15.321 1.00 93.12 518 LEU A O 1
ATOM 4079 N N . GLN A 1 519 ? -22.299 12.350 15.482 1.00 94.19 519 GLN A N 1
ATOM 4080 C CA . GLN A 1 519 ? -23.728 12.069 15.309 1.00 94.19 519 GLN A CA 1
ATOM 4081 C C . GLN A 1 519 ? -24.033 11.508 13.912 1.00 94.19 519 GLN A C 1
ATOM 4083 O O . GLN A 1 519 ? -24.790 10.542 13.773 1.00 94.19 519 GLN A O 1
ATOM 4088 N N . THR A 1 520 ? -23.402 12.061 12.876 1.00 92.75 520 THR A N 1
ATOM 4089 C CA . THR A 1 520 ? -23.530 11.597 11.489 1.00 92.75 520 THR A CA 1
ATOM 4090 C C . THR A 1 520 ? -23.014 10.172 11.345 1.00 92.75 520 THR A C 1
ATOM 4092 O O . THR A 1 520 ? -23.718 9.318 10.806 1.00 92.75 520 THR A O 1
ATOM 4095 N N . LEU A 1 521 ? -21.832 9.880 11.887 1.00 91.81 521 LEU A N 1
ATOM 4096 C CA . LEU A 1 521 ? -21.231 8.551 11.887 1.00 91.81 521 LEU A CA 1
ATOM 4097 C C . LEU A 1 521 ? -22.115 7.532 12.625 1.00 91.81 521 LEU A C 1
ATOM 4099 O O . LEU A 1 521 ? -22.353 6.428 12.125 1.00 91.81 521 LEU A O 1
ATOM 4103 N N . THR A 1 522 ? -22.664 7.925 13.778 1.00 94.44 522 THR A N 1
ATOM 4104 C CA . THR A 1 522 ? -23.593 7.102 14.567 1.00 94.44 522 THR A CA 1
ATOM 4105 C C . THR A 1 522 ? -24.817 6.711 13.741 1.00 94.44 522 THR A C 1
ATOM 4107 O O . THR A 1 522 ? -25.160 5.532 13.644 1.00 94.44 522 THR A O 1
ATOM 4110 N N . CYS A 1 523 ? -25.458 7.684 13.095 1.00 93.12 523 CYS A N 1
ATOM 4111 C CA . CYS A 1 523 ? -26.674 7.459 12.320 1.00 93.12 523 CYS A CA 1
ATOM 4112 C C . CYS A 1 523 ? -26.409 6.721 10.999 1.00 93.12 523 CYS A C 1
ATOM 4114 O O . CYS A 1 523 ? -27.078 5.734 10.689 1.00 93.12 523 CYS A O 1
ATOM 4116 N N . GLN A 1 524 ? -25.442 7.194 10.212 1.00 91.25 524 GLN A N 1
ATOM 4117 C CA . GLN A 1 524 ? -25.235 6.753 8.830 1.00 91.25 524 GLN A CA 1
ATOM 4118 C C . GLN A 1 524 ? -24.379 5.493 8.705 1.00 91.25 524 GLN A C 1
ATOM 4120 O O . GLN A 1 524 ? -24.509 4.781 7.710 1.00 91.25 524 GLN A O 1
ATOM 4125 N N . LYS A 1 525 ? -23.505 5.204 9.678 1.00 90.38 525 LYS A N 1
ATOM 4126 C CA . LYS A 1 525 ? -22.649 4.011 9.648 1.00 90.38 525 LYS A CA 1
ATOM 4127 C C . LYS A 1 525 ? -23.093 2.985 10.686 1.00 90.38 525 LYS A C 1
ATOM 4129 O O . LYS A 1 525 ? -23.460 1.875 10.303 1.00 90.38 525 LYS A O 1
ATOM 4134 N N . LEU A 1 526 ? -23.118 3.338 11.974 1.00 92.50 526 LEU A N 1
ATOM 4135 C CA . LEU A 1 526 ? -23.381 2.365 13.042 1.00 92.50 526 LEU A CA 1
ATOM 4136 C C . LEU A 1 526 ? -24.832 1.875 13.045 1.00 92.50 526 LEU A C 1
ATOM 4138 O O . LEU A 1 526 ? -25.068 0.691 12.811 1.00 92.50 526 LEU A O 1
ATOM 4142 N N . LEU A 1 527 ? -25.812 2.761 13.233 1.00 92.19 527 LEU A N 1
ATOM 4143 C CA . LEU A 1 527 ? -27.227 2.375 13.231 1.00 92.19 527 LEU A CA 1
ATOM 4144 C C . LEU A 1 527 ? -27.642 1.768 11.886 1.00 92.19 527 LEU A C 1
ATOM 4146 O O . LEU A 1 527 ? -28.333 0.750 11.864 1.00 92.19 527 LEU A O 1
ATOM 4150 N N . ALA A 1 528 ? -27.148 2.321 10.774 1.00 89.69 528 ALA A N 1
ATOM 4151 C CA . ALA A 1 528 ? -27.348 1.746 9.447 1.00 89.69 528 ALA A CA 1
ATOM 4152 C C . ALA A 1 528 ? -26.841 0.295 9.355 1.00 89.69 528 ALA A C 1
ATOM 4154 O O . ALA A 1 528 ? -27.557 -0.559 8.839 1.00 89.69 528 ALA A O 1
ATOM 4155 N N . SER A 1 529 ? -25.651 -0.015 9.889 1.00 88.19 529 SER A N 1
ATOM 4156 C CA . SER A 1 529 ? -25.102 -1.381 9.894 1.00 88.19 529 SER A CA 1
ATOM 4157 C C . SER A 1 529 ? -25.970 -2.361 10.690 1.00 88.19 529 SER A C 1
ATOM 4159 O O . SER A 1 529 ? -26.213 -3.482 10.235 1.00 88.19 529 SER A O 1
ATOM 4161 N N . VAL A 1 530 ? -26.506 -1.908 11.827 1.00 87.56 530 VAL A N 1
ATOM 4162 C CA . VAL A 1 530 ? -27.375 -2.682 12.719 1.00 87.56 530 VAL A CA 1
ATOM 4163 C C . VAL A 1 530 ? -28.690 -3.039 12.025 1.00 87.56 530 VAL A C 1
ATOM 4165 O O . VAL A 1 530 ? -29.131 -4.190 12.094 1.00 87.56 530 VAL A O 1
ATOM 4168 N N . VAL A 1 531 ? -29.295 -2.081 11.313 1.00 87.06 531 VAL A N 1
ATOM 4169 C CA . VAL A 1 531 ? -30.603 -2.261 10.658 1.00 87.06 531 VAL A CA 1
ATOM 4170 C C . VAL A 1 531 ? -30.524 -2.747 9.206 1.00 87.06 531 VAL A C 1
ATOM 4172 O O . VAL A 1 531 ? -31.546 -2.939 8.546 1.00 87.06 531 VAL A O 1
ATOM 4175 N N . ARG A 1 532 ? -29.318 -2.959 8.670 1.00 83.31 532 ARG A N 1
ATOM 4176 C CA . ARG A 1 532 ? -29.140 -3.382 7.274 1.00 83.31 532 ARG A CA 1
ATOM 4177 C C . ARG A 1 532 ? -29.633 -4.804 7.024 1.00 83.31 532 ARG A C 1
ATOM 4179 O O . ARG A 1 532 ? -30.121 -5.106 5.936 1.00 83.31 532 ARG A O 1
ATOM 4186 N N . ARG A 1 533 ? -29.471 -5.702 8.001 1.00 79.44 533 ARG A N 1
ATOM 4187 C CA . ARG A 1 533 ? -29.754 -7.135 7.838 1.00 79.44 533 ARG A CA 1
ATOM 4188 C C . ARG A 1 533 ? -31.013 -7.528 8.600 1.00 79.44 533 ARG A C 1
ATOM 4190 O O . ARG A 1 533 ? -31.148 -7.273 9.789 1.00 79.44 533 ARG A O 1
ATOM 4197 N N . LYS A 1 534 ? -31.910 -8.261 7.934 1.00 82.75 534 LYS A N 1
ATOM 4198 C CA . LYS A 1 534 ? -33.183 -8.720 8.522 1.00 82.75 534 LYS A CA 1
ATOM 4199 C C . LYS A 1 534 ? -32.998 -9.479 9.843 1.00 82.75 534 LYS A C 1
ATOM 4201 O O . LYS A 1 534 ? -33.818 -9.330 10.742 1.00 82.75 534 LYS A O 1
ATOM 4206 N N . HIS A 1 535 ? -31.939 -10.283 9.943 1.00 81.06 535 HIS A N 1
ATOM 4207 C CA . HIS A 1 535 ? -31.620 -11.046 11.147 1.00 81.06 535 HIS A CA 1
ATOM 4208 C C . HIS A 1 535 ? -31.317 -10.130 12.336 1.00 81.06 535 HIS A C 1
ATOM 4210 O O . HIS A 1 535 ? -32.021 -10.199 13.335 1.00 81.06 535 HIS A O 1
ATOM 4216 N N . THR A 1 536 ? -30.342 -9.222 12.212 1.00 83.75 536 THR A N 1
ATOM 4217 C CA . THR A 1 536 ? -29.989 -8.271 13.280 1.00 83.75 536 THR A CA 1
ATOM 4218 C C . THR A 1 536 ? -31.170 -7.364 13.627 1.00 83.75 536 THR A C 1
ATOM 4220 O O . THR A 1 536 ? -31.459 -7.185 14.807 1.00 83.75 536 THR A O 1
ATOM 4223 N N . CYS A 1 537 ? -31.937 -6.898 12.631 1.00 86.44 537 CYS A N 1
ATOM 4224 C CA . CYS A 1 537 ? -33.168 -6.134 12.863 1.00 86.44 537 CYS A CA 1
ATOM 4225 C C . CYS A 1 537 ? -34.162 -6.862 13.764 1.00 86.44 537 CYS A C 1
ATOM 4227 O O . CYS A 1 537 ? -34.728 -6.244 14.660 1.00 86.44 537 CYS A O 1
ATOM 4229 N N . ALA A 1 538 ? -34.398 -8.155 13.520 1.00 86.62 538 ALA A N 1
ATOM 4230 C CA . ALA A 1 538 ? -35.389 -8.928 14.262 1.00 86.62 538 ALA A CA 1
ATOM 4231 C C . ALA A 1 538 ? -35.073 -9.001 15.763 1.00 86.62 538 ALA A C 1
ATOM 4233 O O . ALA A 1 538 ? -36.006 -9.040 16.565 1.00 86.62 538 ALA A O 1
ATOM 4234 N N . TYR A 1 539 ? -33.789 -8.976 16.130 1.00 85.75 539 TYR A N 1
ATOM 4235 C CA . TYR A 1 539 ? -33.340 -8.880 17.518 1.00 85.75 539 TYR A CA 1
ATOM 4236 C C . TYR A 1 539 ? -33.443 -7.455 18.049 1.00 85.75 539 TYR A C 1
ATOM 4238 O O . TYR A 1 539 ? -34.055 -7.231 19.088 1.00 85.75 539 TYR A O 1
ATOM 4246 N N . VAL A 1 540 ? -32.906 -6.483 17.311 1.00 89.19 540 VAL A N 1
ATOM 4247 C CA . VAL A 1 540 ? -32.811 -5.084 17.752 1.00 89.19 540 VAL A CA 1
ATOM 4248 C C . VAL A 1 540 ? -34.178 -4.504 18.105 1.00 89.19 540 VAL A C 1
ATOM 4250 O O . VAL A 1 540 ? -34.324 -3.878 19.147 1.00 89.19 540 VAL A O 1
ATOM 4253 N N . VAL A 1 541 ? -35.213 -4.778 17.304 1.00 89.69 541 VAL A N 1
ATOM 4254 C CA . VAL A 1 541 ? -36.573 -4.267 17.566 1.00 89.69 541 VAL A CA 1
ATOM 4255 C C . VAL A 1 541 ? -37.216 -4.826 18.841 1.00 89.69 541 VAL A C 1
ATOM 4257 O O . VAL A 1 541 ? -38.227 -4.292 19.303 1.00 89.69 541 VAL A O 1
ATOM 4260 N N . GLN A 1 542 ? -36.669 -5.909 19.399 1.00 90.25 542 GLN A N 1
ATOM 4261 C CA . GLN A 1 542 ? -37.139 -6.507 20.649 1.00 90.25 542 GLN A CA 1
ATOM 4262 C C . GLN A 1 542 ? -36.439 -5.924 21.880 1.00 90.25 542 GLN A C 1
ATOM 4264 O O . GLN A 1 542 ? -36.947 -6.106 22.985 1.00 90.25 542 GLN A O 1
ATOM 4269 N N . LEU A 1 543 ? -35.320 -5.218 21.701 1.00 91.38 543 LEU A N 1
ATOM 4270 C CA . LEU A 1 543 ? -34.543 -4.645 22.794 1.00 91.38 543 LEU A CA 1
ATOM 4271 C C . LEU A 1 543 ? -35.256 -3.434 23.401 1.00 91.38 543 LEU A C 1
ATOM 4273 O O . LEU A 1 543 ? -35.783 -2.573 22.690 1.00 91.38 543 LEU A O 1
ATOM 4277 N N . ASP A 1 544 ? -35.231 -3.333 24.729 1.00 91.44 544 ASP A N 1
ATOM 4278 C CA . ASP A 1 544 ? -35.762 -2.158 25.421 1.00 91.44 544 ASP A CA 1
ATOM 4279 C C . ASP A 1 544 ? -34.911 -0.912 25.132 1.00 91.44 544 ASP A C 1
ATOM 4281 O O . ASP A 1 544 ? -35.470 0.158 24.903 1.00 91.44 544 ASP A O 1
ATOM 4285 N N . SER A 1 545 ? -33.590 -1.071 24.985 1.00 91.06 545 SER A N 1
ATOM 4286 C CA . SER A 1 545 ? -32.676 0.000 24.563 1.00 91.06 545 SER A CA 1
ATOM 4287 C C . SER A 1 545 ? -33.073 0.624 23.221 1.00 91.06 545 SER A C 1
ATOM 4289 O O . SER A 1 545 ? -32.991 1.840 23.054 1.00 91.06 545 SER A O 1
ATOM 4291 N N . TRP A 1 546 ? -33.570 -0.181 22.274 1.00 92.25 546 TRP A N 1
ATOM 4292 C CA . TRP A 1 546 ? -34.067 0.311 20.988 1.00 92.25 546 TRP A CA 1
ATOM 4293 C C . TRP A 1 546 ? -35.352 1.115 21.153 1.00 92.25 546 TRP A C 1
ATOM 4295 O O . TRP A 1 546 ? -35.499 2.187 20.569 1.00 92.25 546 TRP A O 1
ATOM 4305 N N . ARG A 1 547 ? -36.282 0.633 21.984 1.00 91.50 547 ARG A N 1
ATOM 4306 C CA . ARG A 1 547 ? -37.515 1.372 22.288 1.00 91.50 547 ARG A CA 1
ATOM 4307 C C . ARG A 1 547 ? -37.204 2.708 22.943 1.00 91.50 547 ARG A C 1
ATOM 4309 O O . ARG A 1 547 ? -37.825 3.706 22.587 1.00 91.50 547 ARG A O 1
ATOM 4316 N N . ASP A 1 548 ? -36.248 2.735 23.859 1.00 89.69 548 ASP A N 1
ATOM 4317 C CA . ASP A 1 548 ? -35.831 3.964 24.520 1.00 89.69 548 ASP A CA 1
ATOM 4318 C C . ASP A 1 548 ? -35.150 4.921 23.535 1.00 89.69 548 ASP A C 1
ATOM 4320 O O . ASP A 1 548 ? -35.473 6.106 23.541 1.00 89.69 548 ASP A O 1
ATOM 4324 N N . LEU A 1 549 ? -34.318 4.418 22.613 1.00 89.56 549 LEU A N 1
ATOM 4325 C CA . LEU A 1 549 ? -33.717 5.232 21.548 1.00 89.56 549 LEU A CA 1
ATOM 4326 C C . LEU A 1 549 ? -34.778 5.854 20.634 1.00 89.56 549 LEU A C 1
ATOM 4328 O O . LEU A 1 549 ? -34.631 6.998 20.238 1.00 89.56 549 LEU A O 1
ATOM 4332 N N . THR A 1 550 ? -35.855 5.130 20.314 1.00 87.06 550 THR A N 1
ATOM 4333 C CA . THR A 1 550 ? -36.949 5.678 19.488 1.00 87.06 550 THR A CA 1
ATOM 4334 C C . THR A 1 550 ? -37.840 6.691 20.211 1.00 87.06 550 THR A C 1
ATOM 4336 O O . THR A 1 550 ? -38.638 7.366 19.561 1.00 87.06 550 THR A O 1
ATOM 4339 N N . ARG A 1 551 ? -37.779 6.746 21.549 1.00 86.56 551 ARG A N 1
ATOM 4340 C CA . ARG A 1 551 ? -38.551 7.689 22.375 1.00 86.56 551 ARG A CA 1
ATOM 4341 C C . ARG A 1 551 ? -37.781 8.971 22.676 1.00 86.56 551 ARG A C 1
ATOM 4343 O O . ARG A 1 551 ? -38.430 9.994 22.890 1.00 86.56 551 ARG A O 1
ATOM 4350 N N . ALA A 1 552 ? -36.459 8.859 22.797 1.00 77.00 552 ALA A N 1
ATOM 4351 C CA . ALA A 1 552 ? -35.533 9.980 22.897 1.00 77.00 552 ALA A CA 1
ATOM 4352 C C . ALA A 1 552 ? -35.520 10.770 21.583 1.00 77.00 552 ALA A C 1
ATOM 4354 O O . ALA A 1 552 ? -35.408 12.013 21.675 1.00 77.00 552 ALA A O 1
#

Organism: Aegilops tauschii subsp. strangulata (NCBI:txid200361)

InterPro domains:
  IPR044189 Exportin 4/7-like [PTHR12596] (1-550)

Radius of gyration: 27.55 Å; chains: 1; bounding box: 74×54×80 Å